Protein 8JSW (pdb70)

Radius of gyration: 20.51 Å; Cα contacts (8 Å, |Δi|>4): 556; chains: 1; bounding box: 38×46×57 Å

InterPro domains:
  IPR011701 Major facilitator superfamily [PF07690] (127-423)
  IPR020846 Major facilitator superfamily domain [PS50850] (22-475)
  IPR036259 MFS transporter superfamily [G3DSA:1.20.1250.20] (122-280)
  IPR036259 MFS transporter superfamily [G3DSA:1.20.1250.20] (287-482)
  IPR036259 MFS transporter superfamily [SSF103473] (17-477)
  IPR050930 Major Facilitator Superfamily Vesicular Transporter [PTHR23506] (11-479)

B-factor: mean 27.76, std 17.91, range [0.51, 107.07]

Foldseek 3Di:
DCVLLLVLLLLLLLLLLLVVQLVVPPCVVLVVVVVVLPVLVLCLQQLLLVLLLVCLQVLLQVCQFFNQLVLLLVLLVLLLVLLVLSLPPDDSVSSSVSSSSSSVSSSSSQLSSLQVLCVVPVDLLVSLLSVLSSVLSNLNNNQPNPVLSVVQCVPPHNSRSSVVSSVSSVVSSVSSCVPVVCDGTDHDDDDDCDPVNVVPDVLLVLLLVLLLLLLLLVLQCLVPPVVVCCVQVVDDDVLNVVLLVLLSVLLSVLSNVLSNVCVVVDLLVLSLVLLLQLLVLLLQCVVDRDSVSSNPSSSSSSNSSSSSCSSSSSLLQVVCVVPHDNRRSNSVSSNVSSNSSSSNCRHVVSVVVCVVPHNSVVSNVSSVVSNVSSCVSVVSGDPD

Nearest PDB structures (foldseek):
  8jsx-assembly1_A  TM=1.001E+00  e=3.722E-46  Homo sapiens
  8xob-assembly1_A  TM=9.953E-01  e=1.374E-45  Homo sapiens
  8xoa-assembly1_A  TM=9.969E-01  e=6.813E-45  Homo sapiens
  8jt9-assembly1_A  TM=9.871E-01  e=6.532E-45  Homo sapiens
  8wre-assembly1_A  TM=9.867E-01  e=9.686E-44  Homo sapiens

Organism: Homo sapiens (NCBI:txid9606)

GO terms:
  GO:0008021 synaptic vesicle (C, TAS)
  GO:0015872 dopamine transport (P, TAS)
  GO:0098700 neurotransmitter loading into synaptic vesicle (P, TAS)
  GO:0007268 chemical synaptic transmission (P, TAS)
  GO:0015311 monoamine:proton antiporter activity (F, IDA)
  GO:0051610 serotonin uptake (P, IDA)
  GO:0051615 histamine uptake (P, IDA)
  GO:0005886 plasma membrane (C, TAS)
  GO:0016020 membrane (C, TAS)
  GO:0008504 monoamine transmembrane transporter activity (F, TAS)
  GO:0015844 monoamine transport (P, TAS)
  GO:0070083 clathrin-sculpted monoamine transport vesicle membrane (C, TAS)
  GO:0006836 neurotransmitter transport (P, TAS)
  GO:0005515 protein binding (F, IPI)

Solvent-accessible surface area: 17154 Å² total; per-residue (Å²): 126,101,144,69,22,24,93,2,6,36,34,15,18,23,5,19,10,11,0,44,24,2,1,67,82,26,17,62,79,127,45,62,52,50,91,97,119,160,115,112,60,27,102,3,80,22,10,19,7,58,38,14,52,107,20,0,43,131,16,1,79,57,2,35,143,35,6,23,15,47,5,7,46,38,1,30,54,40,22,55,65,0,0,62,41,7,2,153,13,70,57,58,56,109,16,52,86,0,12,24,50,3,0,56,2,9,0,7,21,26,1,0,4,12,0,24,0,0,44,41,18,91,78,44,72,69,6,2,45,12,0,2,79,0,8,1,0,51,3,67,0,54,48,63,0,65,80,48,6,71,80,30,101,122,165,111,25,66,54,14,0,5,86,55,0,8,60,71,4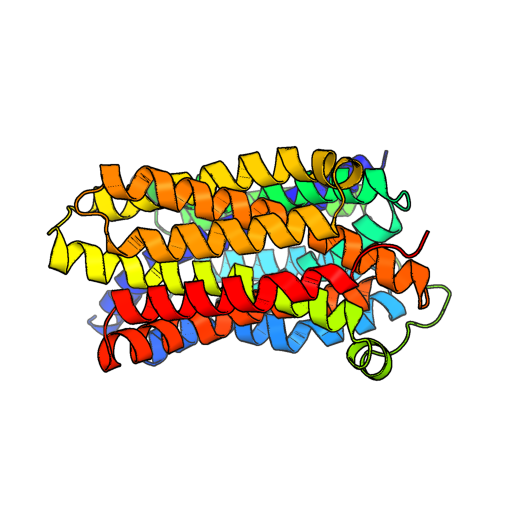,96,113,7,2,62,46,4,101,161,47,21,117,27,104,76,93,110,102,53,120,103,74,18,20,90,35,93,67,2,88,156,18,73,68,1,87,24,0,13,16,0,0,14,70,0,6,33,1,35,12,19,0,101,53,14,3,37,117,34,1,87,146,71,43,100,17,169,163,162,40,31,52,65,4,39,86,22,4,21,67,0,26,34,73,0,0,64,75,33,8,86,80,1,76,143,65,16,26,57,64,5,0,35,80,0,0,58,72,0,0,71,11,0,47,58,0,24,167,14,172,77,26,176,33,0,81,72,19,1,83,17,1,2,52,0,8,0,12,0,2,3,0,0,10,1,8,0,0,63,9,1,53,94,108,44,55,55,13,13,1,6,0,1,2,16,0,15,34,3,20,2,73,0,103,19,90,0,66,77,35,1,33,67,66,23,184,86,96,22,14,62,156,2,0,40,77,13,0,79,84,2,47,125,40,0,81,65,0,98,116,16,117,56,114,156

Structure (mmCIF, N/CA/C/O backbone):
data_8JSW
#
_entry.id   8JSW
#
_cell.length_a   1.00
_cell.length_b   1.00
_cell.length_c   1.00
_cell.angle_alpha   90.00
_cell.angle_beta   90.00
_cell.angle_gamma   90.00
#
_symmetry.space_group_name_H-M   'P 1'
#
loop_
_entity.id
_entity.type
_entity.pdbx_description
1 polymer 'Synaptic vesicular amine transporter'
2 non-polymer SEROTONIN
#
loop_
_atom_site.group_PDB
_atom_site.id
_atom_site.type_symbol
_atom_site.label_atom_id
_atom_site.label_alt_id
_atom_site.label_comp_id
_atom_site.label_asym_id
_atom_site.label_entity_id
_atom_site.label_seq_id
_atom_site.pdbx_PDB_ins_code
_atom_site.Cartn_x
_atom_site.Cartn_y
_atom_site.Cartn_z
_atom_site.occupancy
_atom_site.B_iso_or_equiv
_atom_site.auth_seq_id
_atom_site.auth_comp_id
_atom_site.auth_asym_id
_atom_site.auth_atom_id
_atom_site.pdbx_PDB_model_num
ATOM 1 N N . SER A 1 1 ? 121.978 148.343 148.657 1.00 40.52 18 SER A N 1
ATOM 2 C CA . SER A 1 1 ? 121.582 148.432 147.254 1.00 31.44 18 SER A CA 1
ATOM 3 C C . SER A 1 1 ? 122.851 148.562 146.415 1.00 37.26 18 SER A C 1
ATOM 4 O O . SER A 1 1 ? 123.208 149.635 145.927 1.00 29.38 18 SER A O 1
ATOM 7 N N . ARG A 1 2 ? 123.544 147.435 146.261 1.00 40.75 19 ARG A N 1
ATOM 8 C CA . ARG A 1 2 ? 124.754 147.349 145.457 1.00 28.48 19 ARG A CA 1
ATOM 9 C C . ARG A 1 2 ? 124.471 146.894 144.032 1.00 27.34 19 ARG A C 1
ATOM 10 O O . ARG A 1 2 ? 125.409 146.721 143.248 1.00 27.19 19 ARG A O 1
ATOM 18 N N . LYS A 1 3 ? 123.200 146.687 143.684 1.00 25.27 20 LYS A N 1
ATOM 19 C CA . LYS A 1 3 ? 122.841 146.359 142.311 1.00 20.05 20 LYS A CA 1
ATOM 20 C C . LYS A 1 3 ? 123.093 147.519 141.361 1.00 25.43 20 LYS A C 1
ATOM 21 O O . LYS A 1 3 ? 123.200 147.301 140.149 1.00 30.65 20 LYS A O 1
ATOM 27 N N . LEU A 1 4 ? 123.185 148.745 141.883 1.00 24.06 21 LEU A N 1
ATOM 28 C CA . LEU A 1 4 ? 123.483 149.894 141.035 1.00 26.45 21 LEU A CA 1
ATOM 29 C C . LEU A 1 4 ? 124.883 149.795 140.441 1.00 24.34 21 LEU A C 1
ATOM 30 O O . LEU A 1 4 ? 125.097 150.167 139.284 1.00 22.16 21 LEU A O 1
ATOM 35 N N . ILE A 1 5 ? 125.847 149.292 141.214 1.00 21.68 22 ILE A N 1
ATOM 36 C CA . ILE A 1 5 ? 127.197 149.099 140.691 1.00 23.95 22 ILE A CA 1
ATOM 37 C C . ILE A 1 5 ? 127.204 148.034 139.600 1.00 26.32 22 ILE A C 1
ATOM 38 O O . ILE A 1 5 ? 127.896 148.169 138.579 1.00 29.42 22 ILE A O 1
ATOM 43 N N . LEU A 1 6 ? 126.442 146.956 139.799 1.00 19.58 23 LEU A N 1
ATOM 44 C CA . LEU A 1 6 ? 126.318 145.927 138.772 1.00 18.80 23 LEU A CA 1
ATOM 45 C C . LEU A 1 6 ? 125.721 146.513 137.499 1.00 18.93 23 LEU A C 1
ATOM 46 O O . LEU A 1 6 ? 126.194 146.238 136.391 1.00 20.15 23 LEU A O 1
ATOM 51 N N . PHE A 1 7 ? 124.684 147.340 137.646 1.00 15.31 24 PHE A N 1
ATOM 52 C CA . PHE A 1 7 ? 124.081 147.992 136.488 1.00 18.24 24 PHE A CA 1
ATOM 53 C C . PHE A 1 7 ? 125.075 148.916 135.795 1.00 24.06 24 PHE A C 1
ATOM 54 O O . PHE A 1 7 ? 125.108 148.989 134.562 1.00 20.57 24 PHE A O 1
ATOM 62 N N . ILE A 1 8 ? 125.891 149.629 136.572 1.00 22.93 25 ILE A N 1
ATOM 63 C CA . ILE A 1 8 ? 126.870 150.548 135.994 1.00 23.20 25 ILE A CA 1
ATOM 64 C C . ILE A 1 8 ? 127.894 149.787 135.162 1.00 21.76 25 ILE A C 1
ATOM 65 O O . ILE A 1 8 ? 128.206 150.173 134.029 1.00 20.58 25 ILE A O 1
ATOM 70 N N . VAL A 1 9 ? 128.441 148.698 135.711 1.00 21.54 26 VAL A N 1
ATOM 71 C CA . VAL A 1 9 ? 129.446 147.951 134.953 1.00 19.55 26 VAL A CA 1
ATOM 72 C C . VAL A 1 9 ? 128.814 147.265 133.744 1.00 20.41 26 VAL A C 1
ATOM 73 O O . VAL A 1 9 ? 129.431 147.190 132.670 1.00 26.87 26 VAL A O 1
ATOM 77 N N . PHE A 1 10 ? 127.573 146.787 133.880 1.00 21.56 27 PHE A N 1
ATOM 78 C CA . PHE A 1 10 ? 126.864 146.197 132.751 1.00 13.40 27 PHE A CA 1
ATOM 79 C C . PHE A 1 10 ? 126.691 147.211 131.626 1.00 18.75 27 PHE A C 1
ATOM 80 O O . PHE A 1 10 ? 126.975 146.918 130.459 1.00 22.11 27 PHE A O 1
ATOM 88 N N . LEU A 1 11 ? 126.250 148.425 131.969 1.00 18.60 28 LEU A N 1
ATOM 89 C CA . LEU A 1 11 ? 126.052 149.465 130.964 1.00 20.46 28 LEU A CA 1
ATOM 90 C C . LEU A 1 11 ? 127.372 149.897 130.341 1.00 24.18 28 LEU A C 1
ATOM 91 O O . LEU A 1 11 ? 127.435 150.160 129.136 1.00 29.60 28 LEU A O 1
ATOM 96 N N . ALA A 1 12 ? 128.432 149.996 131.146 1.00 19.04 29 ALA A N 1
ATOM 97 C CA . ALA A 1 12 ? 129.731 150.388 130.611 1.00 9.71 29 ALA A CA 1
ATOM 98 C C . ALA A 1 12 ? 130.228 149.377 129.587 1.00 17.64 29 ALA A C 1
ATOM 99 O O . ALA A 1 12 ? 130.655 149.748 128.487 1.00 24.65 29 ALA A O 1
ATOM 101 N N . LEU A 1 13 ? 130.162 148.085 129.928 1.00 16.65 30 LEU A N 1
ATOM 102 C CA . LEU A 1 13 ? 130.584 147.053 128.985 1.00 14.37 30 LEU A CA 1
ATOM 103 C C . LEU A 1 13 ? 129.710 147.058 127.737 1.00 16.77 30 LEU A C 1
ATOM 104 O O . LEU A 1 13 ? 130.216 146.951 126.609 1.00 24.51 30 LEU A O 1
ATOM 109 N N . LEU A 1 14 ? 128.394 147.199 127.920 1.00 11.14 31 LEU A N 1
ATOM 110 C CA . LEU A 1 14 ? 127.473 147.203 126.790 1.00 14.44 31 LEU A CA 1
ATOM 111 C C . LEU A 1 14 ? 127.775 148.350 125.835 1.00 20.54 31 LEU A C 1
ATOM 112 O O . LEU A 1 14 ? 127.848 148.151 124.620 1.00 24.40 31 LEU A O 1
ATOM 117 N N . LEU A 1 15 ? 127.969 149.558 126.368 1.00 20.40 32 LEU A N 1
ATOM 118 C CA . LEU A 1 15 ? 128.219 150.713 125.511 1.00 22.33 32 LEU A CA 1
ATOM 119 C C . LEU A 1 15 ? 129.589 150.634 124.848 1.00 22.42 32 LEU A C 1
ATOM 120 O O . LEU A 1 15 ? 129.740 151.016 123.680 1.00 27.16 32 LEU A O 1
ATOM 125 N N . ASP A 1 16 ? 130.599 150.145 125.573 1.00 22.50 33 ASP A N 1
ATOM 126 C CA . ASP A 1 16 ? 131.921 149.991 124.979 1.00 22.55 33 ASP A CA 1
ATOM 127 C C . ASP A 1 16 ? 131.859 149.047 123.783 1.00 29.93 33 ASP A C 1
ATOM 128 O O . ASP A 1 16 ? 132.360 149.366 122.696 1.00 24.06 33 ASP A O 1
ATOM 133 N N . ASN A 1 17 ? 131.215 147.888 123.952 1.00 27.68 34 ASN A N 1
ATOM 134 C CA . ASN A 1 17 ? 131.128 146.949 122.838 1.00 23.52 34 ASN A CA 1
ATOM 135 C C . ASN A 1 17 ? 130.209 147.454 121.733 1.00 21.19 34 ASN A C 1
ATOM 136 O O . ASN A 1 17 ? 130.447 147.161 120.556 1.00 26.11 34 ASN A O 1
ATOM 141 N N . MET A 1 18 ? 129.169 148.217 122.079 1.00 19.65 35 MET A N 1
ATOM 142 C CA . MET A 1 18 ? 128.316 148.810 121.055 1.00 23.11 35 MET A CA 1
ATOM 143 C C . MET A 1 18 ? 129.113 149.749 120.161 1.00 27.26 35 MET A C 1
ATOM 144 O O . MET A 1 18 ? 129.011 149.684 118.933 1.00 28.61 35 MET A O 1
ATOM 149 N N . LEU A 1 19 ? 129.924 150.622 120.764 1.00 29.26 36 LEU A N 1
ATOM 150 C CA . LEU A 1 19 ? 130.768 151.509 119.968 1.00 26.89 36 LEU A CA 1
ATOM 151 C C . LEU A 1 19 ? 131.786 150.716 119.158 1.00 24.82 36 LEU A C 1
ATOM 152 O O . LEU A 1 19 ? 132.038 151.028 117.985 1.00 27.95 36 LEU A O 1
ATOM 157 N N . LEU A 1 20 ? 132.369 149.679 119.766 1.00 28.92 37 LEU A N 1
ATOM 158 C CA . LEU A 1 20 ? 133.371 148.869 119.080 1.00 30.68 37 LEU A CA 1
ATOM 159 C C . LEU A 1 20 ? 132.805 148.235 117.814 1.00 33.08 37 LEU A C 1
ATOM 160 O O . LEU A 1 20 ? 133.433 148.281 116.751 1.00 31.94 37 LEU A O 1
ATOM 165 N N . THR A 1 21 ? 131.615 147.637 117.906 1.00 38.14 38 THR A N 1
ATOM 166 C CA . THR A 1 21 ? 131.026 146.993 116.737 1.00 32.24 38 THR A CA 1
ATOM 167 C C . THR A 1 21 ? 130.319 147.967 115.802 1.00 32.66 38 THR A C 1
ATOM 168 O O . THR A 1 21 ? 130.074 147.617 114.644 1.00 34.93 38 THR A O 1
ATOM 172 N N . VAL A 1 22 ? 129.978 149.170 116.266 1.00 31.62 39 VAL A N 1
ATOM 173 C CA . VAL A 1 22 ? 129.395 150.159 115.365 1.00 35.94 39 VAL A CA 1
ATOM 174 C C . VAL A 1 22 ? 130.469 150.768 114.474 1.00 40.59 39 VAL A C 1
ATOM 175 O O . VAL A 1 22 ? 130.258 150.964 113.271 1.00 41.09 39 VAL A O 1
ATOM 179 N N . VAL A 1 23 ? 131.641 151.068 115.041 1.00 49.25 40 VAL A N 1
ATOM 180 C CA . VAL A 1 23 ? 132.682 151.728 114.260 1.00 45.08 40 VAL A CA 1
ATOM 181 C C . VAL A 1 23 ? 133.301 150.799 113.220 1.00 42.25 40 VAL A C 1
ATOM 182 O O . VAL A 1 23 ? 133.892 151.279 112.247 1.00 46.30 40 VAL A O 1
ATOM 186 N N . VAL A 1 24 ? 133.168 149.481 113.389 1.00 50.26 41 VAL A N 1
ATOM 187 C CA . VAL A 1 24 ? 133.899 148.543 112.532 1.00 53.77 41 VAL A CA 1
ATOM 188 C C . VAL A 1 24 ? 133.504 148.647 111.061 1.00 54.04 41 VAL A C 1
ATOM 189 O O . VAL A 1 24 ? 134.402 148.770 110.213 1.00 54.01 41 VAL A O 1
ATOM 193 N N . PRO A 1 25 ? 132.214 148.613 110.627 1.00 57.92 42 PRO A N 1
ATOM 194 C CA . PRO A 1 25 ? 131.911 148.715 109.193 1.00 58.23 42 PRO A CA 1
ATOM 195 C C . PRO A 1 25 ? 132.079 150.099 108.546 1.00 58.59 42 PRO A C 1
ATOM 196 O O . PRO A 1 25 ? 132.371 150.139 107.367 1.00 57.54 42 PRO A O 1
ATOM 200 N N . ILE A 1 26 ? 131.831 151.182 109.288 1.00 63.28 43 ILE A N 1
ATOM 201 C CA . ILE A 1 26 ? 131.903 152.569 108.728 1.00 65.12 43 ILE A CA 1
ATOM 202 C C . ILE A 1 26 ? 133.337 152.957 108.347 1.00 66.52 43 ILE A C 1
ATOM 203 O O . ILE A 1 26 ? 133.502 153.603 107.292 1.00 66.37 43 ILE A O 1
ATOM 208 N N . ILE A 1 27 ? 134.339 152.589 109.155 1.00 72.15 44 ILE A N 1
ATOM 209 C CA . ILE A 1 27 ? 135.730 153.080 108.889 1.00 72.74 44 ILE A CA 1
ATOM 210 C C . ILE A 1 27 ? 136.324 152.630 107.544 1.00 73.58 44 ILE A C 1
ATOM 211 O O . ILE A 1 27 ? 136.847 153.512 106.855 1.00 75.00 44 ILE A O 1
ATOM 216 N N . PRO A 1 28 ? 136.251 151.361 107.080 1.00 82.00 45 PRO A N 1
ATOM 217 C CA . PRO A 1 28 ? 136.914 150.972 105.832 1.00 81.22 45 PRO A CA 1
ATOM 218 C C . PRO A 1 28 ? 136.352 151.704 104.608 1.00 82.28 45 PRO A C 1
ATOM 219 O O . PRO A 1 28 ? 137.130 152.066 103.747 1.00 82.86 45 PRO A O 1
ATOM 223 N N . SER A 1 29 ? 135.034 151.902 104.557 1.00 89.20 46 SER A N 1
ATOM 224 C CA . SER A 1 29 ? 134.396 152.502 103.355 1.00 90.39 46 SER A CA 1
ATOM 225 C C . SER A 1 29 ? 134.812 153.958 103.135 1.00 92.22 46 SER A C 1
ATOM 226 O O . SER A 1 29 ? 135.439 154.230 102.095 1.00 92.39 46 SER A O 1
ATOM 229 N N . TYR A 1 30 ? 134.482 154.856 104.064 1.00 98.16 47 TYR A N 1
ATOM 230 C CA . TYR A 1 30 ? 134.724 156.283 103.889 1.00 97.76 47 TYR A CA 1
ATOM 231 C C . TYR A 1 30 ? 136.210 156.610 103.945 1.00 95.80 47 TYR A C 1
ATOM 232 O O . TYR A 1 30 ? 136.650 157.572 103.310 1.00 97.24 47 TYR A O 1
ATOM 241 N N . LEU A 1 31 ? 137.001 155.828 104.681 1.00 89.19 48 LEU A N 1
ATOM 242 C CA . LEU A 1 31 ? 138.446 156.025 104.665 1.00 90.07 48 LEU A CA 1
ATOM 243 C C . LEU A 1 31 ? 139.011 155.770 103.273 1.00 90.97 48 LEU A C 1
ATOM 244 O O . LEU A 1 31 ? 139.828 156.548 102.767 1.00 92.49 48 LEU A O 1
ATOM 249 N N . TYR A 1 32 ? 138.570 154.685 102.631 1.00 95.12 49 TYR A N 1
ATOM 250 C CA . TYR A 1 32 ? 138.999 154.410 101.264 1.00 96.66 49 TYR A CA 1
ATOM 251 C C . TYR A 1 32 ? 138.505 155.487 100.306 1.00 96.87 49 TYR A C 1
ATOM 252 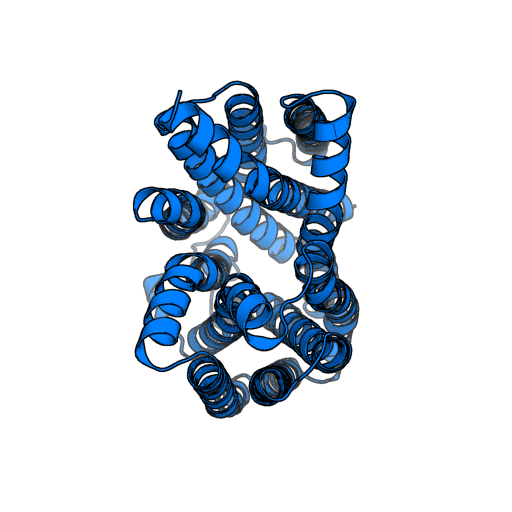O O . TYR A 1 32 ? 139.227 155.889 99.386 1.00 96.07 49 TYR A O 1
ATOM 254 N N . SER A 1 33 ? 137.274 155.963 100.505 1.00 100.64 50 SER A N 1
ATOM 255 C CA . SER A 1 33 ? 136.738 157.018 99.650 1.00 101.70 50 SER A CA 1
ATOM 256 C C . SER A 1 33 ? 137.558 158.298 99.772 1.00 101.76 50 SER A C 1
ATOM 257 O O . SER A 1 33 ? 137.876 158.942 98.765 1.00 101.22 50 SER A O 1
ATOM 259 N N . ILE A 1 34 ? 137.911 158.681 101.002 1.00 101.17 51 ILE A N 1
ATOM 260 C CA . ILE A 1 34 ? 138.721 159.872 101.223 1.00 100.06 51 ILE A CA 1
ATOM 261 C C . ILE A 1 34 ? 140.130 159.700 100.677 1.00 100.43 51 ILE A C 1
ATOM 262 O O . ILE A 1 34 ? 140.715 160.664 100.170 1.00 100.35 51 ILE A O 1
ATOM 264 N N . LYS A 1 35 ? 140.698 158.496 100.776 1.00 101.27 52 LYS A N 1
ATOM 265 C CA . LYS A 1 35 ? 141.993 158.243 100.152 1.00 101.35 52 LYS A CA 1
ATOM 266 C C . LYS A 1 35 ? 141.907 158.398 98.639 1.00 102.04 52 LYS A C 1
ATOM 267 O O . LYS A 1 35 ? 142.814 158.957 98.011 1.00 101.92 52 LYS A O 1
ATOM 269 N N . HIS A 1 36 ? 140.824 157.905 98.036 1.00 104.79 53 HIS A N 1
ATOM 270 C CA . HIS A 1 36 ? 140.619 158.077 96.602 1.00 105.24 53 HIS A CA 1
ATOM 271 C C . HIS A 1 36 ? 140.293 159.526 96.258 1.00 106.18 53 HIS A C 1
ATOM 272 O O . HIS A 1 36 ? 140.803 160.067 95.271 1.00 107.07 53 HIS A O 1
ATOM 274 N N . GLU A 1 37 ? 139.446 160.167 97.058 1.00 105.45 54 GLU A N 1
ATOM 275 C CA . GLU A 1 37 ? 139.051 161.549 96.807 1.00 105.33 54 GLU A CA 1
ATOM 276 C C . GLU A 1 37 ? 139.983 162.527 97.514 1.00 104.73 54 GLU A C 1
ATOM 277 O O . GLU A 1 37 ? 139.671 163.710 97.648 1.00 105.57 54 GLU A O 1
ATOM 279 N N . ASN A 1 111 ? 146.096 147.756 104.232 1.00 75.45 128 ASN A N 1
ATOM 280 C CA . ASN A 1 111 ? 146.647 146.466 104.627 1.00 76.50 128 ASN A CA 1
ATOM 281 C C . ASN A 1 111 ? 147.465 146.592 105.907 1.00 75.16 128 ASN A C 1
ATOM 282 O O . ASN A 1 111 ? 147.157 145.957 106.915 1.00 75.94 128 ASN A O 1
ATOM 287 N N . VAL A 1 112 ? 148.510 147.415 105.859 1.00 70.66 129 VAL A N 1
ATOM 288 C CA . VAL A 1 112 ? 149.344 147.638 107.036 1.00 72.85 129 VAL A CA 1
ATOM 289 C C . VAL A 1 112 ? 148.694 148.651 107.969 1.00 72.57 129 VAL A C 1
ATOM 290 O O . VAL A 1 112 ? 148.530 148.405 109.170 1.00 70.24 129 VAL A O 1
ATOM 294 N N . GLN A 1 113 ? 148.309 149.808 107.424 1.00 61.45 130 GLN A N 1
ATOM 295 C CA . GLN A 1 113 ? 147.708 150.854 108.242 1.00 59.84 130 GLN A CA 1
ATOM 296 C C . GLN A 1 113 ? 146.338 150.456 108.774 1.00 59.51 130 GLN A C 1
ATOM 297 O O . GLN A 1 113 ? 145.997 150.810 109.906 1.00 60.38 130 GLN A O 1
ATOM 303 N N . VAL A 1 114 ? 145.543 149.728 107.987 1.00 56.44 131 VAL A N 1
ATOM 304 C CA . VAL A 1 114 ? 144.241 149.279 108.473 1.00 59.13 131 VAL A CA 1
ATOM 305 C C . VAL A 1 114 ? 144.410 148.280 109.612 1.00 58.18 131 VAL A C 1
ATOM 306 O O . VAL A 1 114 ? 143.680 148.325 110.610 1.00 56.40 131 VAL A O 1
ATOM 310 N N . GLY A 1 115 ? 145.368 147.361 109.481 1.00 52.71 132 GLY A N 1
ATOM 311 C CA . GLY A 1 115 ? 145.647 146.442 110.572 1.00 52.59 132 GLY A CA 1
ATOM 312 C C . GLY A 1 115 ? 146.141 147.153 111.816 1.00 55.14 132 GLY A C 1
ATOM 313 O O . GLY A 1 115 ? 145.770 146.795 112.938 1.00 57.11 132 GLY A O 1
ATOM 314 N N . LEU A 1 116 ? 146.983 148.174 111.636 1.00 51.69 133 LEU A N 1
ATOM 315 C CA . LEU A 1 116 ? 147.432 148.971 112.773 1.00 50.40 133 LEU A CA 1
ATOM 316 C C . LEU A 1 116 ? 146.262 149.676 113.448 1.00 49.05 133 LEU A C 1
ATOM 317 O O . LEU A 1 116 ? 146.176 149.710 114.681 1.00 47.58 133 LEU A O 1
ATOM 322 N N . LEU A 1 117 ? 145.350 150.243 112.654 1.00 41.74 134 LEU A N 1
ATOM 323 C CA . LEU A 1 117 ? 144.172 150.897 113.215 1.00 40.80 134 LEU A CA 1
ATOM 324 C C . LEU A 1 117 ? 143.315 149.909 113.994 1.00 39.73 134 LEU A C 1
ATOM 325 O O . LEU A 1 117 ? 142.799 150.235 115.069 1.00 39.06 134 LEU A O 1
ATOM 330 N N . PHE A 1 118 ? 143.146 148.698 113.463 1.00 42.10 135 PHE A N 1
ATOM 331 C CA . PHE A 1 118 ? 142.338 147.699 114.153 1.00 45.85 135 PHE A CA 1
ATOM 332 C C . PHE A 1 118 ? 142.992 147.244 115.453 1.00 49.03 135 PHE A C 1
ATOM 333 O O . PHE A 1 118 ? 142.302 147.029 116.456 1.00 50.29 135 PHE A O 1
ATOM 341 N N . ALA A 1 119 ? 144.319 147.090 115.460 1.00 38.09 136 ALA A N 1
ATOM 342 C CA . ALA A 1 119 ? 145.000 146.553 116.633 1.00 32.04 136 ALA A CA 1
ATOM 343 C C . ALA A 1 119 ? 145.391 147.616 117.654 1.00 36.85 136 ALA A C 1
ATOM 344 O O . ALA A 1 119 ? 145.827 147.256 118.755 1.00 33.09 136 ALA A O 1
ATOM 346 N N . SER A 1 120 ? 145.257 148.903 117.315 1.00 33.71 137 SER A N 1
ATOM 347 C CA . SER A 1 120 ? 145.710 149.959 118.216 1.00 26.32 137 SER A CA 1
ATOM 348 C C . SER A 1 120 ? 144.939 149.958 119.530 1.00 23.78 137 SER A C 1
ATOM 349 O O . SER A 1 120 ? 145.526 150.160 120.598 1.00 22.73 137 SER A O 1
ATOM 352 N N . LYS A 1 121 ? 143.623 149.748 119.474 1.00 19.59 138 LYS A N 1
ATOM 353 C CA . LYS A 1 121 ? 142.820 149.770 120.693 1.00 14.69 138 LYS A CA 1
ATOM 354 C C . LYS A 1 121 ? 143.285 148.702 121.673 1.00 24.95 138 LYS A C 1
ATOM 355 O O . LYS A 1 121 ? 143.566 148.993 122.844 1.00 30.74 138 LYS A O 1
ATOM 361 N N . ALA A 1 122 ? 143.398 147.459 121.202 1.00 27.30 139 ALA A N 1
ATOM 362 C CA . ALA A 1 122 ? 143.822 146.368 122.070 1.00 15.85 139 ALA A CA 1
ATOM 363 C C . ALA A 1 122 ? 145.263 146.535 122.529 1.00 22.07 139 ALA A C 1
ATOM 364 O O . ALA A 1 122 ? 145.579 146.209 123.676 1.00 28.05 139 ALA A O 1
ATOM 366 N N . THR A 1 123 ? 146.146 147.049 121.668 1.00 21.82 140 THR A N 1
ATOM 367 C CA . THR A 1 123 ? 147.535 147.247 122.074 1.00 15.68 140 THR A CA 1
ATOM 368 C C . THR A 1 123 ? 147.648 148.291 123.179 1.00 18.79 140 THR A C 1
ATOM 369 O O . THR A 1 123 ? 148.346 148.080 124.179 1.00 24.99 140 THR A O 1
ATOM 373 N N . VAL A 1 124 ? 146.962 149.426 123.020 1.00 20.98 141 VAL A N 1
ATOM 374 C CA . VAL A 1 124 ? 147.014 150.476 124.033 1.00 20.81 141 VAL A CA 1
ATOM 375 C C . VAL A 1 124 ? 146.385 149.995 125.334 1.00 23.47 141 VAL A C 1
ATOM 376 O O . VAL A 1 124 ? 146.899 150.270 126.427 1.00 18.11 141 VAL A O 1
ATOM 380 N N . GLN A 1 125 ? 145.270 149.272 125.237 1.00 20.12 142 GLN A N 1
ATOM 381 C CA . GLN A 1 125 ? 144.603 148.708 126.437 1.00 13.53 142 GLN A CA 1
ATOM 382 C C . GLN A 1 125 ? 145.580 147.773 127.139 1.00 17.01 142 GLN A C 1
ATOM 383 O O . GLN A 1 125 ? 145.725 147.906 128.351 1.00 29.35 142 GLN A O 1
ATOM 389 N N . LEU A 1 126 ? 146.237 146.880 126.401 1.00 13.00 143 LEU A N 1
ATOM 390 C CA . LEU A 1 126 ? 147.187 145.941 126.985 1.00 17.08 143 LEU A CA 1
ATOM 391 C C . LEU A 1 126 ? 148.327 146.673 127.676 1.00 19.92 143 LEU A C 1
ATOM 392 O O . LEU A 1 126 ? 148.767 146.274 128.760 1.00 20.35 143 LEU A O 1
ATOM 397 N N . ILE A 1 127 ? 148.822 147.748 127.059 1.00 18.31 144 ILE A N 1
ATOM 398 C CA . ILE A 1 127 ? 149.919 148.502 127.655 1.00 14.40 144 ILE A CA 1
ATOM 399 C C . ILE A 1 127 ? 149.477 149.203 128.936 1.00 19.14 144 ILE A C 1
ATOM 400 O O . ILE A 1 127 ? 150.238 149.264 129.909 1.00 24.58 144 ILE A O 1
ATOM 405 N N . THR A 1 128 ? 148.252 149.729 128.975 1.00 20.99 145 THR A N 1
ATOM 406 C CA . THR A 1 128 ? 147.830 150.537 130.115 1.00 18.17 145 THR A CA 1
ATOM 407 C C . THR A 1 128 ? 147.106 149.754 131.207 1.00 12.93 145 THR A C 1
ATOM 408 O O . THR A 1 128 ? 146.747 150.352 132.225 1.00 13.33 145 THR A O 1
ATOM 412 N N . ASN A 1 129 ? 146.866 148.452 131.030 1.00 11.95 146 ASN A N 1
ATOM 413 C CA . ASN A 1 129 ? 146.228 147.682 132.101 1.00 9.47 146 ASN A CA 1
ATOM 414 C C . ASN A 1 129 ? 147.001 147.707 133.421 1.00 21.88 146 ASN A C 1
ATOM 415 O O . ASN A 1 129 ? 146.382 147.992 134.465 1.00 25.55 146 ASN A O 1
ATOM 420 N N . PRO A 1 130 ? 148.309 147.407 133.469 1.00 21.06 147 PRO A N 1
ATOM 421 C CA . PRO A 1 130 ? 148.992 147.366 134.775 1.00 15.58 147 PRO A CA 1
ATOM 422 C C . PRO A 1 130 ? 149.007 148.697 135.506 1.00 21.27 147 PRO A C 1
ATOM 423 O O . PRO A 1 130 ? 148.958 148.712 136.743 1.00 22.29 147 PRO A O 1
ATOM 427 N N . PHE A 1 131 ? 149.083 149.816 134.784 1.00 13.84 148 PHE A N 1
ATOM 428 C CA . PHE A 1 131 ? 149.078 151.118 135.439 1.00 7.74 148 PHE A CA 1
ATOM 429 C C . PHE A 1 131 ? 147.752 151.387 136.138 1.00 13.61 148 PHE A C 1
ATOM 430 O O . PHE A 1 131 ? 147.736 151.912 137.255 1.00 15.32 148 PHE A O 1
ATOM 438 N N . ILE A 1 132 ? 146.634 151.032 135.503 1.00 17.47 149 ILE A N 1
ATOM 439 C CA . ILE A 1 132 ? 145.336 151.164 136.160 1.00 18.44 149 ILE A CA 1
ATOM 440 C C . ILE A 1 132 ? 145.250 150.223 137.354 1.00 14.98 149 ILE A C 1
ATOM 441 O O . ILE A 1 132 ? 144.708 150.579 138.410 1.00 16.86 149 ILE A O 1
ATOM 446 N N . GLY A 1 133 ? 145.780 149.006 137.205 1.00 7.31 150 GLY A N 1
ATOM 447 C CA . GLY A 1 133 ? 145.786 148.076 138.323 1.00 9.33 150 GLY A CA 1
ATOM 448 C C . GLY A 1 133 ? 146.532 148.614 139.529 1.00 13.91 150 GLY A C 1
ATOM 449 O O . GLY A 1 133 ? 146.112 148.415 140.671 1.00 17.61 150 GLY A O 1
ATOM 450 N N . LEU A 1 134 ? 147.651 149.296 139.293 1.00 17.65 151 LEU A N 1
ATOM 451 C CA . LEU A 1 134 ? 148.407 149.925 140.371 1.00 23.55 151 LEU A CA 1
ATOM 452 C C . LEU A 1 134 ? 147.751 151.190 140.911 1.00 20.08 151 LEU A C 1
ATOM 453 O O . LEU A 1 134 ? 147.878 151.473 142.106 1.00 17.72 151 LEU A O 1
ATOM 458 N N . LEU A 1 135 ? 147.064 151.957 140.061 1.00 16.60 152 LEU A N 1
ATOM 459 C CA . LEU A 1 135 ? 146.473 153.224 140.481 1.00 13.99 152 LEU A CA 1
ATOM 460 C C . LEU A 1 135 ? 145.212 153.022 141.314 1.00 20.44 152 LEU A C 1
ATOM 461 O O . LEU A 1 135 ? 144.933 153.817 142.223 1.00 18.12 152 LEU A O 1
ATOM 466 N N . THR A 1 136 ? 144.428 151.982 141.011 1.00 19.23 153 THR A N 1
ATOM 467 C CA . THR A 1 136 ? 143.229 151.724 141.804 1.00 7.85 153 THR A CA 1
ATOM 468 C C . THR A 1 136 ? 143.573 151.393 143.249 1.00 15.27 153 THR A C 1
ATOM 469 O O . THR A 1 136 ? 142.741 151.582 144.142 1.00 26.98 153 THR A O 1
ATOM 473 N N . ASN A 1 137 ? 144.781 150.890 143.500 1.00 15.32 154 ASN A N 1
ATOM 474 C CA . ASN A 1 137 ? 145.209 150.648 144.871 1.00 21.87 154 ASN A CA 1
ATOM 475 C C . ASN A 1 137 ? 145.569 151.942 145.587 1.00 19.93 154 ASN A C 1
ATOM 476 O O . ASN A 1 137 ? 145.379 152.048 146.803 1.00 18.80 154 ASN A O 1
ATOM 481 N N . ARG A 1 138 ? 146.082 152.930 144.854 1.00 26.34 155 ARG A N 1
ATOM 482 C CA . ARG A 1 138 ? 146.500 154.180 145.473 1.00 17.43 155 ARG A CA 1
ATOM 483 C C . ARG A 1 138 ? 145.325 155.119 145.719 1.00 24.04 155 ARG A C 1
ATOM 484 O O . ARG A 1 138 ? 145.282 155.796 146.750 1.00 26.84 155 ARG A O 1
ATOM 492 N N . ILE A 1 139 ? 144.367 155.185 144.795 1.00 26.18 156 ILE A N 1
ATOM 493 C CA . ILE A 1 139 ? 143.311 156.191 144.871 1.00 18.69 156 ILE A CA 1
ATOM 494 C C . ILE A 1 139 ? 141.909 155.606 144.970 1.00 21.03 156 ILE A C 1
ATOM 495 O O . ILE A 1 139 ? 140.982 156.336 145.353 1.00 23.82 156 ILE A O 1
ATOM 500 N N . GLY A 1 140 ? 141.703 154.337 144.641 1.00 17.01 157 GLY A N 1
ATOM 501 C CA . GLY A 1 140 ? 140.374 153.756 144.663 1.00 13.39 157 GLY A CA 1
ATOM 502 C C . GLY A 1 140 ? 139.787 153.609 143.272 1.00 14.24 157 GLY A C 1
ATOM 503 O O . GLY A 1 140 ? 140.378 153.992 142.260 1.00 21.34 157 GLY A O 1
ATOM 504 N N . TYR A 1 141 ? 138.599 153.008 143.236 1.00 7.48 158 TYR A N 1
ATOM 505 C CA . TYR A 1 141 ? 137.877 152.678 142.008 1.00 12.20 158 TYR A CA 1
ATOM 506 C C . TYR A 1 141 ? 137.045 153.811 141.397 1.00 19.07 158 TYR A C 1
ATOM 507 O O . TYR A 1 141 ? 137.072 153.985 140.168 1.00 28.29 158 TYR A O 1
ATOM 516 N N . PRO A 1 142 ? 136.264 154.572 142.185 1.00 16.37 159 PRO A N 1
ATOM 517 C CA . PRO A 1 142 ? 135.322 155.522 141.562 1.00 10.46 159 PRO A CA 1
ATOM 518 C C . PRO A 1 142 ? 135.957 156.559 140.649 1.00 12.38 159 PRO A C 1
ATOM 519 O O . PRO A 1 142 ? 135.377 156.876 139.603 1.00 22.40 159 PRO A O 1
ATOM 523 N N . ILE A 1 143 ? 137.108 157.116 141.013 1.00 10.57 160 ILE A N 1
ATOM 524 C CA . ILE A 1 143 ? 137.745 158.141 140.185 1.00 14.58 160 ILE A CA 1
ATOM 525 C C . ILE A 1 143 ? 138.200 157.539 138.855 1.00 13.88 160 ILE A C 1
ATOM 526 O O . ILE A 1 143 ? 137.961 158.153 137.806 1.00 10.61 160 ILE A O 1
ATOM 531 N N . PRO A 1 144 ? 138.869 156.375 138.830 1.00 19.05 161 PRO A N 1
ATOM 532 C CA . PRO A 1 144 ? 139.134 155.737 137.530 1.00 16.55 161 PRO A CA 1
ATOM 533 C C . PRO A 1 144 ? 137.884 155.410 136.731 1.00 14.38 161 PRO A C 1
ATOM 534 O O . PRO A 1 144 ? 137.909 155.532 135.502 1.00 24.55 161 PRO A O 1
ATOM 538 N N . ILE A 1 145 ? 136.787 154.961 137.346 1.00 8.38 162 ILE A N 1
ATOM 539 C CA . ILE A 1 145 ? 135.531 154.688 136.573 1.00 11.00 162 ILE A CA 1
ATOM 540 C C . ILE A 1 145 ? 134.966 155.957 135.902 1.00 17.64 162 ILE A C 1
ATOM 541 O O . ILE A 1 145 ? 134.615 155.896 134.685 1.00 21.30 162 ILE A O 1
ATOM 546 N N . PHE A 1 146 ? 134.865 157.069 136.630 1.00 15.69 163 PHE A N 1
ATOM 547 C CA . PHE A 1 146 ? 134.348 158.340 136.060 1.00 12.69 163 PHE A CA 1
ATOM 548 C C . PHE A 1 146 ? 135.277 158.828 134.942 1.00 17.23 163 PHE A C 1
ATOM 549 O O . PHE A 1 146 ? 134.792 159.379 133.932 1.00 22.00 163 PHE A O 1
ATOM 557 N N . ALA A 1 147 ? 136.583 158.605 135.063 1.00 16.80 164 ALA A N 1
ATOM 558 C CA . ALA A 1 147 ? 137.508 158.972 133.965 1.00 13.11 164 ALA A CA 1
ATOM 559 C C . ALA A 1 147 ? 137.232 158.089 132.748 1.00 15.55 164 ALA A C 1
ATOM 560 O O . ALA A 1 147 ? 137.399 158.577 131.636 1.00 17.76 164 ALA A O 1
ATOM 562 N N . GLY A 1 148 ? 136.806 156.844 132.951 1.00 16.69 165 GLY A N 1
ATOM 563 C CA . GLY A 1 148 ? 136.425 155.976 131.825 1.00 12.36 165 GLY A CA 1
ATOM 564 C C . GLY A 1 148 ? 135.241 156.564 131.092 1.00 18.44 165 GLY A C 1
ATOM 565 O O . GLY A 1 148 ? 135.221 156.462 129.859 1.00 25.20 165 GLY A O 1
ATOM 566 N N . PHE A 1 149 ? 134.273 157.129 131.819 1.00 21.55 166 PHE A N 1
ATOM 567 C CA . PHE A 1 149 ? 133.117 157.819 131.186 1.00 22.71 166 PHE A CA 1
ATOM 568 C C . PHE A 1 149 ? 133.594 159.053 130.412 1.00 20.35 166 PHE A C 1
ATOM 569 O O . PHE A 1 149 ? 133.092 159.272 129.307 1.00 24.57 166 PHE A O 1
ATOM 577 N N . CYS A 1 150 ? 134.542 159.817 130.960 1.00 11.51 167 CYS A N 1
ATOM 578 C CA . CYS A 1 150 ? 134.985 161.087 130.328 1.00 7.66 167 CYS A CA 1
ATOM 579 C C . CYS A 1 150 ? 135.853 160.820 129.094 1.00 20.56 167 CYS A C 1
ATOM 580 O O . CYS A 1 150 ? 135.764 161.599 128.138 1.00 26.94 167 CYS A O 1
ATOM 583 N N . ILE A 1 151 ? 136.678 159.774 129.127 1.00 23.67 168 ILE A N 1
ATOM 584 C CA . ILE A 1 151 ? 137.498 159.430 127.928 1.00 18.63 168 ILE A CA 1
ATOM 585 C C . ILE A 1 151 ? 136.589 158.838 126.850 1.00 15.52 168 ILE A C 1
ATOM 586 O O . ILE A 1 151 ? 136.826 159.116 125.669 1.00 16.86 168 ILE A O 1
ATOM 591 N N . MET A 1 152 ? 135.597 158.037 127.245 1.00 21.58 169 MET A N 1
ATOM 592 C CA . MET A 1 152 ? 134.703 157.365 126.268 1.00 21.83 169 MET A CA 1
ATOM 593 C C . MET A 1 152 ? 133.750 158.397 125.675 1.00 20.88 169 MET A C 1
ATOM 594 O O . MET A 1 152 ? 133.388 158.246 124.495 1.00 27.56 169 MET A O 1
ATOM 599 N N . PHE A 1 153 ? 133.370 159.406 126.456 1.00 18.93 170 PHE A N 1
ATOM 600 C CA . PHE A 1 153 ? 132.538 160.493 125.889 1.00 15.97 170 PHE A CA 1
ATOM 601 C C . PHE A 1 153 ? 133.364 161.275 124.862 1.00 18.25 170 PHE A C 1
ATOM 602 O O . PHE A 1 153 ? 132.862 161.496 123.759 1.00 20.60 170 PHE A O 1
ATOM 610 N N . VAL A 1 154 ? 134.613 161.616 125.191 1.00 17.22 171 VAL A N 1
ATOM 611 C CA . VAL A 1 154 ? 135.454 162.409 124.244 1.00 14.57 171 VAL A CA 1
ATOM 612 C C . VAL A 1 154 ? 135.733 161.565 122.990 1.00 24.32 171 VAL A C 1
ATOM 613 O O . VAL A 1 154 ? 135.739 162.133 121.895 1.00 26.97 171 VAL A O 1
ATOM 617 N N . SER A 1 155 ? 135.956 160.258 123.144 1.00 22.61 172 SER A N 1
ATOM 618 C CA . SER A 1 155 ? 136.222 159.356 121.997 1.00 9.90 172 SER A CA 1
ATOM 619 C C . SER A 1 155 ? 134.990 159.304 121.101 1.00 18.92 172 SER A C 1
ATOM 620 O O . SER A 1 155 ? 135.163 159.335 119.877 1.00 29.58 172 SER A O 1
ATOM 623 N N . THR A 1 156 ? 133.795 159.249 121.693 1.00 21.76 173 THR A N 1
ATOM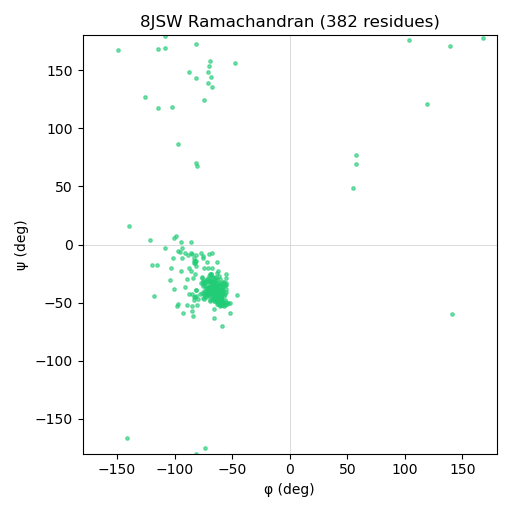 624 C CA . THR A 1 156 ? 132.530 159.167 120.922 1.00 17.99 173 THR A CA 1
ATOM 625 C C . THR A 1 156 ? 132.272 160.505 120.233 1.00 21.28 173 THR A C 1
ATOM 626 O O . THR A 1 156 ? 131.780 160.475 119.092 1.00 28.06 173 THR A O 1
ATOM 630 N N . ILE A 1 157 ? 132.587 161.638 120.875 1.00 23.74 174 ILE A N 1
ATOM 631 C CA . ILE A 1 157 ? 132.357 162.870 120.119 1.00 22.30 174 ILE A CA 1
ATOM 632 C C . ILE A 1 157 ? 133.433 163.069 119.052 1.00 24.57 174 ILE A C 1
ATOM 633 O O . ILE A 1 157 ? 133.145 163.582 117.960 1.00 34.08 174 ILE A O 1
ATOM 638 N N . MET A 1 158 ? 134.662 162.613 119.303 1.00 27.79 175 MET A N 1
ATOM 639 C CA . MET A 1 158 ? 135.748 162.727 118.287 1.00 26.41 175 MET A CA 1
ATOM 640 C C . MET A 1 158 ? 135.433 161.815 117.100 1.00 28.66 175 MET A C 1
ATOM 641 O O . MET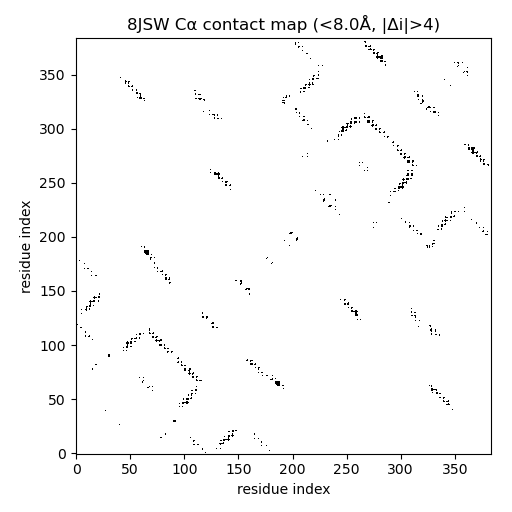 A 1 158 ? 135.624 162.257 115.980 1.00 19.17 175 MET A O 1
ATOM 646 N N . PHE A 1 159 ? 134.924 160.607 117.348 1.00 36.24 176 PHE A N 1
ATOM 647 C CA . PHE A 1 159 ? 134.540 159.667 116.262 1.00 27.13 176 PHE A CA 1
ATOM 648 C C . PHE A 1 159 ? 133.440 160.311 115.425 1.00 24.19 176 PHE A C 1
ATOM 649 O O . PHE A 1 159 ? 133.452 160.145 114.197 1.00 29.70 176 PHE A O 1
ATOM 657 N N . ALA A 1 160 ? 132.514 161.012 116.075 1.00 27.36 177 ALA A N 1
ATOM 658 C CA . ALA A 1 160 ? 131.377 161.633 115.365 1.00 28.65 177 ALA A CA 1
ATOM 659 C C . ALA A 1 160 ? 131.851 162.798 114.516 1.00 29.50 177 ALA A C 1
ATOM 660 O O . ALA A 1 160 ? 131.340 162.939 113.397 1.00 34.52 177 ALA A O 1
ATOM 662 N N . PHE A 1 161 ? 132.797 163.595 115.015 1.00 29.08 178 PHE A N 1
ATOM 663 C CA . PHE A 1 161 ? 133.126 164.805 114.267 1.00 30.60 178 PHE A CA 1
ATOM 664 C C . PHE A 1 161 ? 134.420 164.723 113.465 1.00 38.67 178 PHE A C 1
ATOM 665 O O . PHE A 1 161 ? 134.595 165.507 112.527 1.00 37.41 178 PHE A O 1
ATOM 673 N N . SER A 1 162 ? 135.327 163.809 113.793 1.00 46.90 179 SER A N 1
ATOM 674 C CA . SER A 1 162 ? 136.583 163.713 113.062 1.00 44.30 179 SER A CA 1
ATOM 675 C C . SER A 1 162 ? 136.441 162.802 111.848 1.00 41.22 179 SER A C 1
ATOM 676 O O . SER A 1 162 ? 135.666 161.842 111.852 1.00 41.71 179 SER A O 1
ATOM 679 N N . SER A 1 163 ? 137.210 163.112 110.797 1.00 47.03 180 SER A N 1
ATOM 680 C CA . SER A 1 163 ? 137.143 162.330 109.568 1.00 50.15 180 SER A CA 1
ATOM 681 C C . SER A 1 163 ? 138.514 162.082 108.943 1.00 49.03 180 SER A C 1
ATOM 682 O O . SER A 1 163 ? 138.586 161.703 107.768 1.00 51.11 180 SER A O 1
ATOM 685 N N . SER A 1 164 ? 139.598 162.283 109.684 1.00 44.69 181 SER A N 1
ATOM 686 C CA . SER A 1 164 ? 140.946 162.039 109.190 1.00 42.04 181 SER A CA 1
ATOM 687 C C . SER A 1 164 ? 141.527 160.797 109.855 1.00 46.71 181 SER A C 1
ATOM 688 O O . SER A 1 164 ? 140.973 160.258 110.815 1.00 51.16 181 SER A O 1
ATOM 691 N N . TYR A 1 165 ? 142.664 160.341 109.324 1.00 45.52 182 TYR A N 1
ATOM 692 C CA . TYR A 1 165 ? 143.267 159.108 109.822 1.00 42.97 182 TYR A CA 1
ATOM 693 C C . TYR A 1 165 ? 143.891 159.308 111.199 1.00 40.82 182 TYR A C 1
ATOM 694 O O . TYR A 1 165 ? 143.716 158.474 112.096 1.00 42.12 182 TYR A O 1
ATOM 703 N N . ALA A 1 166 ? 144.634 160.402 111.382 1.00 30.75 183 ALA A N 1
ATOM 704 C CA . ALA A 1 166 ? 145.308 160.633 112.655 1.00 31.87 183 ALA A CA 1
ATOM 705 C C . ALA A 1 166 ? 144.306 160.793 113.790 1.00 35.94 183 ALA A C 1
ATOM 706 O O . ALA A 1 166 ? 144.497 160.246 114.883 1.00 38.37 183 ALA A O 1
ATOM 708 N N . PHE A 1 167 ? 143.227 161.539 113.547 1.00 33.48 184 PHE A N 1
ATOM 709 C CA . PHE A 1 167 ? 142.195 161.694 114.564 1.00 29.05 184 PHE A CA 1
ATOM 710 C C . PHE A 1 167 ? 141.477 160.381 114.840 1.00 30.27 184 PHE A C 1
ATOM 711 O O . PHE A 1 167 ? 141.084 160.124 115.981 1.00 36.85 184 PHE A O 1
ATOM 719 N N . LEU A 1 168 ? 141.304 159.537 113.820 1.00 28.51 185 LEU A N 1
ATOM 720 C CA . LEU A 1 168 ? 140.726 158.216 114.046 1.00 27.72 185 LEU A CA 1
ATOM 721 C C . LEU A 1 168 ? 141.624 157.367 114.937 1.00 29.05 185 LEU A C 1
ATOM 722 O O . LEU A 1 168 ? 141.139 156.673 115.840 1.00 37.26 185 LEU A O 1
ATOM 727 N N . LEU A 1 169 ? 142.922 157.375 114.638 1.00 25.15 186 LEU A N 1
ATOM 728 C CA . LEU A 1 169 ? 143.888 156.587 115.442 1.00 26.41 186 LEU A CA 1
ATOM 729 C C . LEU A 1 169 ? 143.790 157.081 116.880 1.00 27.07 186 LEU A C 1
ATOM 730 O O . LEU A 1 169 ? 143.568 156.242 117.760 1.00 26.71 186 LEU A O 1
ATOM 735 N N . ILE A 1 170 ? 143.826 158.401 117.084 1.00 19.94 187 ILE A N 1
ATOM 736 C CA . ILE A 1 170 ? 143.800 158.976 118.461 1.00 16.89 187 ILE A CA 1
ATOM 737 C C . ILE A 1 170 ? 142.510 158.537 119.153 1.00 23.82 187 ILE A C 1
ATOM 738 O O . ILE A 1 170 ? 142.616 158.037 120.262 1.00 25.02 187 ILE A O 1
ATOM 743 N N . ALA A 1 171 ? 141.362 158.612 118.479 1.00 23.23 188 ALA A N 1
ATOM 744 C CA . ALA A 1 171 ? 140.065 158.260 119.097 1.00 14.29 188 ALA A CA 1
ATOM 745 C C . ALA A 1 171 ? 140.045 156.788 119.497 1.00 15.59 188 ALA A C 1
ATOM 746 O O . ALA A 1 171 ? 139.683 156.505 120.641 1.00 23.42 188 ALA A O 1
ATOM 748 N N . ARG A 1 172 ? 140.502 155.898 118.618 1.00 24.65 189 ARG A N 1
ATOM 749 C CA . ARG A 1 172 ? 140.517 154.435 118.894 1.00 22.90 189 ARG A CA 1
ATOM 750 C C . ARG A 1 172 ? 141.472 154.142 120.056 1.00 22.83 189 ARG A C 1
ATOM 751 O O . ARG A 1 172 ? 141.168 153.240 120.841 1.00 21.91 189 ARG A O 1
ATOM 759 N N . SER A 1 173 ? 142.605 154.842 120.127 1.00 15.14 190 SER A N 1
ATOM 760 C CA . SER A 1 173 ? 143.564 154.692 121.248 1.00 9.19 190 SER A CA 1
ATOM 761 C C . SER A 1 173 ? 142.971 155.193 122.574 1.00 17.09 190 SER A C 1
ATOM 762 O O . SER A 1 173 ? 143.218 154.536 123.596 1.00 25.10 190 SER A O 1
ATOM 765 N N . LEU A 1 174 ? 142.233 156.310 122.567 1.00 22.53 191 LEU A N 1
ATOM 766 C CA . LEU A 1 174 ? 141.591 156.849 123.798 1.00 16.95 191 LEU A CA 1
ATOM 767 C C . LEU A 1 174 ? 140.484 155.884 124.197 1.00 10.39 191 LEU A C 1
ATOM 768 O O . LEU A 1 174 ? 140.310 155.653 125.395 1.00 13.08 191 LEU A O 1
ATOM 773 N N . GLN A 1 175 ? 139.748 155.365 123.218 1.00 14.85 192 GLN A N 1
ATOM 774 C CA . GLN A 1 175 ? 138.771 154.328 123.526 1.00 16.11 192 GLN A CA 1
ATOM 775 C C . GLN A 1 175 ? 139.429 153.157 124.238 1.00 21.55 192 GLN A C 1
ATOM 776 O O . GLN A 1 175 ? 138.860 152.597 125.179 1.00 25.35 192 GLN A O 1
ATOM 782 N N . GLY A 1 176 ? 140.627 152.771 123.800 1.00 21.17 193 GLY A N 1
ATOM 783 C CA . GLY A 1 176 ? 141.349 151.711 124.489 1.00 10.61 193 GLY A CA 1
ATOM 784 C C . GLY A 1 176 ? 141.679 152.060 125.928 1.00 7.28 193 GLY A C 1
ATOM 785 O O . GLY A 1 176 ? 141.518 151.235 126.830 1.00 18.42 193 GLY A O 1
ATOM 786 N N . ILE A 1 177 ? 142.135 153.293 126.163 1.00 10.55 194 ILE A N 1
ATOM 787 C CA . ILE A 1 177 ? 142.465 153.723 127.524 1.00 15.74 194 ILE A CA 1
ATOM 788 C C . ILE A 1 177 ? 141.219 153.716 128.408 1.00 18.80 194 ILE A C 1
ATOM 789 O O . ILE A 1 177 ? 141.232 153.200 129.537 1.00 15.93 194 ILE A O 1
ATOM 794 N N . GLY A 1 178 ? 140.124 154.290 127.906 1.00 18.50 195 GLY A N 1
ATOM 795 C CA . GLY A 1 178 ? 138.895 154.326 128.682 1.00 8.13 195 GLY A CA 1
ATOM 796 C C . GLY A 1 178 ? 138.328 152.945 128.945 1.00 7.01 195 GLY A C 1
ATOM 797 O O . GLY A 1 178 ? 137.814 152.672 130.033 1.00 19.50 195 GLY A O 1
ATOM 798 N N . SER A 1 179 ? 138.409 152.056 127.952 1.00 9.35 196 SER A N 1
ATOM 799 C CA . SER A 1 179 ? 137.955 150.684 128.133 1.00 10.37 196 SER A CA 1
ATOM 800 C C . SER A 1 179 ? 138.793 149.949 129.166 1.00 16.86 196 SER A C 1
ATOM 801 O O . SER A 1 179 ? 138.250 149.174 129.957 1.00 17.43 196 SER A O 1
ATOM 804 N N . SER A 1 180 ? 140.102 150.190 129.192 1.00 17.11 197 SER A N 1
ATOM 805 C CA . SER A 1 180 ? 140.979 149.572 130.219 1.00 7.59 197 SER A CA 1
ATOM 806 C C . SER A 1 180 ? 140.530 150.050 131.590 1.00 9.87 197 SER A C 1
ATOM 807 O O . SER A 1 180 ? 140.352 149.217 132.479 1.00 17.00 197 SER A O 1
ATOM 810 N N . CYS A 1 181 ? 140.369 151.362 131.740 1.00 16.31 198 CYS A N 1
ATOM 811 C CA . CYS A 1 181 ? 139.937 151.900 133.029 1.00 14.41 198 CYS A CA 1
ATOM 812 C C . CYS A 1 181 ? 138.624 151.269 133.469 1.00 9.82 198 CYS A C 1
ATOM 813 O O . CYS A 1 181 ? 138.515 150.740 134.583 1.00 14.40 198 CYS A O 1
ATOM 816 N N . SER A 1 182 ? 137.622 151.290 132.587 1.00 8.92 199 SER A N 1
ATOM 817 C CA . SER A 1 182 ? 136.307 150.755 132.917 1.00 10.69 199 SER A CA 1
ATOM 818 C C . SER A 1 182 ? 136.387 149.283 133.301 1.00 18.18 199 SER A C 1
ATOM 819 O O . SER A 1 182 ? 135.909 148.884 134.364 1.00 18.46 199 SER A O 1
ATOM 822 N N . SER A 1 183 ? 137.014 148.463 132.455 1.00 20.42 200 SER A N 1
ATOM 823 C CA . SER A 1 183 ? 137.055 147.026 132.702 1.00 11.59 200 SER A CA 1
ATOM 824 C C . SER A 1 183 ? 137.754 146.709 134.018 1.00 9.39 200 SER A C 1
ATOM 825 O O . SER A 1 183 ? 137.194 146.023 134.882 1.00 14.65 200 SER A O 1
ATOM 828 N N . VAL A 1 184 ? 138.976 147.222 134.202 1.00 15.27 201 VAL A N 1
ATOM 829 C CA . VAL A 1 184 ? 139.754 146.849 135.381 1.00 9.70 201 VAL A CA 1
ATOM 830 C C . VAL A 1 184 ? 139.081 147.359 136.649 1.00 10.64 201 VAL A C 1
ATOM 831 O O . VAL A 1 184 ? 138.890 146.607 137.614 1.00 14.26 201 VAL A O 1
ATOM 835 N N . ALA A 1 185 ? 138.696 148.641 136.665 1.00 10.16 202 ALA A N 1
ATOM 836 C CA . ALA A 1 185 ? 138.117 149.209 137.875 1.00 8.38 202 ALA A CA 1
ATOM 837 C C . ALA A 1 185 ? 136.758 148.594 138.190 1.00 8.66 202 ALA A C 1
ATOM 838 O O . ALA A 1 185 ? 136.453 148.333 139.357 1.00 13.23 202 ALA A O 1
ATOM 840 N N . GLY A 1 186 ? 135.929 148.348 137.172 1.00 5.05 203 GLY A N 1
ATOM 841 C CA . GLY A 1 186 ? 134.630 147.750 137.417 1.00 7.51 203 GLY A CA 1
ATOM 842 C C . GLY A 1 186 ? 134.717 146.319 137.905 1.00 8.00 203 GLY A C 1
ATOM 843 O O . GLY A 1 186 ? 133.978 145.921 138.807 1.00 13.65 203 GLY A O 1
ATOM 844 N N . MET A 1 187 ? 135.614 145.520 137.319 1.00 10.83 204 MET A N 1
ATOM 845 C CA . MET A 1 187 ? 135.792 144.157 137.808 1.00 4.68 204 MET A CA 1
ATOM 846 C C . MET A 1 187 ? 136.333 144.147 139.232 1.00 6.65 204 MET A C 1
ATOM 847 O O . MET A 1 187 ? 135.883 143.350 140.064 1.00 15.42 204 MET A O 1
ATOM 852 N N . GLY A 1 188 ? 137.284 145.034 139.539 1.00 0.00 205 GLY A N 1
ATOM 853 C CA . GLY A 1 188 ? 137.776 145.122 140.904 1.00 0.00 205 GLY A CA 1
ATOM 854 C C . GLY A 1 188 ? 136.702 145.540 141.891 1.00 8.13 205 GLY A C 1
ATOM 855 O O . GLY A 1 188 ? 136.613 144.994 142.993 1.00 8.48 205 GLY A O 1
ATOM 856 N N . MET A 1 189 ? 135.869 146.511 141.509 1.00 12.20 206 MET A N 1
ATOM 857 C CA . MET A 1 189 ? 134.795 146.963 142.388 1.00 7.20 206 MET A CA 1
ATOM 858 C C . MET A 1 189 ? 133.746 145.878 142.589 1.00 9.78 206 MET A C 1
ATOM 859 O O . MET A 1 189 ? 133.228 145.709 143.698 1.00 16.66 206 MET A O 1
ATOM 864 N N . LEU A 1 190 ? 133.412 145.140 141.529 1.00 11.69 207 LEU A N 1
ATOM 865 C CA . LEU A 1 190 ? 132.473 144.033 141.660 1.00 6.25 207 LEU A CA 1
ATOM 866 C C . LEU A 1 190 ? 133.024 142.961 142.590 1.00 7.07 207 LEU A C 1
ATOM 867 O O . LEU A 1 190 ? 132.304 142.436 143.446 1.00 11.22 207 LEU A O 1
ATOM 872 N N . ALA A 1 191 ? 134.307 142.625 142.440 1.00 8.39 208 ALA A N 1
ATOM 873 C CA . ALA A 1 191 ? 134.916 141.629 143.310 1.00 0.51 208 ALA A CA 1
ATOM 874 C C . ALA A 1 191 ? 135.030 142.105 144.751 1.00 8.63 208 ALA A C 1
ATOM 875 O O . ALA A 1 191 ? 134.964 141.281 145.668 1.00 20.29 208 ALA A O 1
ATOM 877 N N . SER A 1 192 ? 135.204 143.406 144.974 1.00 8.76 209 SER A N 1
ATOM 878 C CA . SER A 1 192 ? 135.331 143.935 146.324 1.00 7.66 209 SER A CA 1
ATOM 879 C C . SER A 1 192 ? 133.993 144.157 147.015 1.00 14.92 209 SER A C 1
ATOM 880 O O . SER A 1 192 ? 133.941 144.141 148.249 1.00 13.06 209 SER A O 1
ATOM 883 N N . VAL A 1 193 ? 132.919 144.364 146.259 1.00 17.99 210 VAL A N 1
ATOM 884 C CA . VAL A 1 193 ? 131.600 144.577 146.848 1.00 4.50 210 VAL A CA 1
ATOM 885 C C . VAL A 1 193 ? 130.881 143.257 147.098 1.00 8.75 210 VAL A C 1
ATOM 886 O O . VAL A 1 193 ? 130.269 143.068 148.151 1.0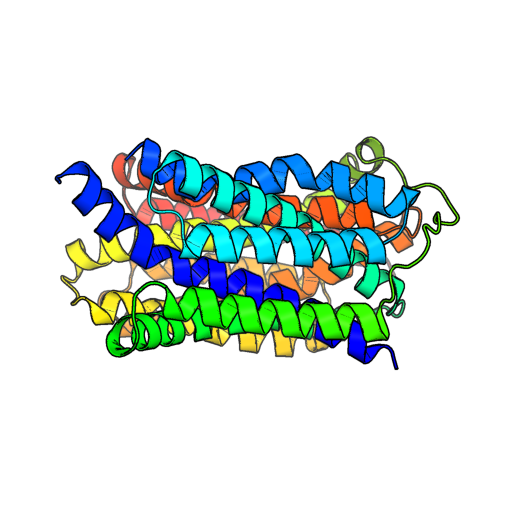0 18.35 210 VAL A O 1
ATOM 890 N N . TYR A 1 194 ? 130.944 142.327 146.148 1.00 9.83 211 TYR A N 1
ATOM 891 C CA . TYR A 1 194 ? 130.365 140.991 146.300 1.00 8.85 211 TYR A CA 1
ATOM 892 C C . TYR A 1 194 ? 131.482 140.047 146.732 1.00 12.81 211 TYR A C 1
ATOM 893 O O . TYR A 1 194 ? 132.118 139.390 145.909 1.00 6.95 211 TYR A O 1
ATOM 902 N N . THR A 1 195 ? 131.714 139.977 148.040 1.00 18.10 212 THR A N 1
ATOM 903 C CA . THR A 1 195 ? 132.808 139.189 148.591 1.00 12.46 212 THR A CA 1
ATOM 904 C C . THR A 1 195 ? 132.471 137.711 148.749 1.00 22.47 212 THR A C 1
ATOM 905 O O . THR A 1 195 ? 133.377 136.913 149.010 1.00 23.40 212 THR A O 1
ATOM 909 N N . ASP A 1 196 ? 131.206 137.329 148.606 1.00 28.61 213 ASP A N 1
ATOM 910 C CA . ASP A 1 196 ? 130.841 135.921 148.644 1.00 17.62 213 ASP A CA 1
ATOM 911 C C . ASP A 1 196 ? 131.339 135.213 147.390 1.00 21.72 213 ASP A C 1
ATOM 912 O O . ASP A 1 196 ? 131.422 135.800 146.309 1.00 23.99 213 ASP A O 1
ATOM 917 N N . ASP A 1 197 ? 131.672 133.931 147.542 1.00 25.54 214 ASP A N 1
ATOM 918 C CA . ASP A 1 197 ? 132.272 133.190 146.438 1.00 21.88 214 ASP A CA 1
ATOM 919 C C . ASP A 1 197 ? 131.251 132.838 145.361 1.00 22.41 214 ASP A C 1
ATOM 920 O O . ASP A 1 197 ? 131.561 132.908 144.167 1.00 23.80 214 ASP A O 1
ATOM 925 N N . GLU A 1 198 ? 130.038 132.449 145.758 1.00 16.54 215 GLU A N 1
ATOM 926 C CA . GLU A 1 198 ? 129.017 132.085 144.781 1.00 15.36 215 GLU A CA 1
ATOM 927 C C . GLU A 1 198 ? 128.371 133.314 144.150 1.00 26.02 215 GLU A C 1
ATOM 928 O O . GLU A 1 198 ? 128.152 133.349 142.931 1.00 27.03 215 GLU A O 1
ATOM 934 N N . GLU A 1 199 ? 128.061 134.330 144.961 1.00 27.33 216 GLU A N 1
ATOM 935 C CA . GLU A 1 199 ? 127.485 135.558 144.427 1.00 13.27 216 GLU A CA 1
ATOM 936 C C . GLU A 1 199 ? 128.447 136.266 143.487 1.00 10.37 216 GLU A C 1
ATOM 937 O O . GLU A 1 199 ? 128.009 136.940 142.549 1.00 16.40 216 GLU A O 1
ATOM 943 N N . ARG A 1 200 ? 129.754 136.129 143.722 1.00 5.43 217 ARG A N 1
ATOM 944 C CA . ARG A 1 200 ? 130.732 136.730 142.823 1.00 10.66 217 ARG A CA 1
ATOM 945 C C . ARG A 1 200 ? 130.562 136.198 141.408 1.00 10.23 217 ARG A C 1
ATOM 946 O O . ARG A 1 200 ? 130.418 136.973 140.458 1.00 16.12 217 ARG A O 1
ATOM 954 N N . GLY A 1 201 ? 130.545 134.874 141.250 1.00 6.05 218 GLY A N 1
ATOM 955 C CA . GLY A 1 201 ? 130.305 134.300 139.938 1.00 4.68 218 GLY A CA 1
ATOM 956 C C . GLY A 1 201 ? 128.927 134.612 139.400 1.00 8.09 218 GLY A C 1
ATOM 957 O O . GLY A 1 201 ? 128.766 134.857 138.197 1.00 19.40 218 GLY A O 1
ATOM 958 N N . ASN A 1 202 ? 127.921 134.632 140.280 1.00 3.93 219 ASN A N 1
ATOM 959 C CA . ASN A 1 202 ? 126.563 134.954 139.855 1.00 1.02 219 ASN A CA 1
ATOM 960 C C . ASN A 1 202 ? 126.501 136.322 139.190 1.00 16.19 219 ASN A C 1
ATOM 961 O O . ASN A 1 202 ? 125.859 136.484 138.147 1.00 20.33 219 ASN A O 1
ATOM 966 N N . VAL A 1 203 ? 127.165 137.319 139.776 1.00 21.52 220 VAL A N 1
ATOM 967 C CA . VAL A 1 203 ? 127.082 138.669 139.229 1.00 8.73 220 VAL A CA 1
ATOM 968 C C . VAL A 1 203 ? 128.078 138.876 138.089 1.00 0.00 220 VAL A C 1
ATOM 969 O O . VAL A 1 203 ? 127.823 139.677 137.182 1.00 9.43 220 VAL A O 1
ATOM 973 N N . MET A 1 204 ? 129.215 138.172 138.097 1.00 8.77 221 MET A N 1
ATOM 974 C CA . MET A 1 204 ? 130.131 138.277 136.967 1.00 13.56 221 MET A CA 1
ATOM 975 C C . MET A 1 204 ? 129.538 137.674 135.703 1.00 15.39 221 MET A C 1
ATOM 976 O O . MET A 1 204 ? 129.842 138.145 134.605 1.00 7.78 221 MET A O 1
ATOM 981 N N . GLY A 1 205 ? 128.693 136.648 135.826 1.00 12.20 222 GLY A N 1
ATOM 982 C CA . GLY A 1 205 ? 127.997 136.150 134.647 1.00 5.24 222 GLY A CA 1
ATOM 983 C C . GLY A 1 205 ? 127.107 137.204 134.014 1.00 6.24 222 GLY A C 1
ATOM 984 O O . GLY A 1 205 ? 127.134 137.416 132.797 1.00 14.58 222 GLY A O 1
ATOM 985 N N . ILE A 1 206 ? 126.322 137.900 134.839 1.00 9.19 223 ILE A N 1
ATOM 986 C CA . ILE A 1 206 ? 125.452 138.958 134.334 1.00 13.44 223 ILE A CA 1
ATOM 987 C C . ILE A 1 206 ? 126.277 140.089 133.731 1.00 18.72 223 ILE A C 1
ATOM 988 O O . ILE A 1 206 ? 125.933 140.630 132.674 1.00 19.90 223 ILE A O 1
ATOM 993 N N . ALA A 1 207 ? 127.372 140.470 134.395 1.00 18.77 224 ALA A N 1
ATOM 994 C CA . ALA A 1 207 ? 128.214 141.542 133.871 1.00 7.10 224 ALA A CA 1
ATOM 995 C C . ALA A 1 207 ? 128.849 141.157 132.540 1.00 9.89 224 ALA A C 1
ATOM 996 O O . ALA A 1 207 ? 128.940 141.987 131.629 1.00 15.85 224 ALA A O 1
ATOM 998 N N . LEU A 1 208 ? 129.301 139.907 132.408 1.00 16.62 225 LEU A N 1
ATOM 999 C CA . LEU A 1 208 ? 129.871 139.446 131.146 1.00 10.21 225 LEU A CA 1
ATOM 1000 C C . LEU A 1 208 ? 128.815 139.345 130.056 1.00 15.21 225 LEU A C 1
ATOM 1001 O O . LEU A 1 208 ? 129.147 139.416 128.869 1.00 19.24 225 LEU A O 1
ATOM 1006 N N . GLY A 1 209 ? 127.548 139.163 130.434 1.00 15.78 226 GLY A N 1
ATOM 1007 C CA . GLY A 1 209 ? 126.482 139.176 129.445 1.00 12.59 226 GLY A CA 1
ATOM 1008 C C . GLY A 1 209 ? 126.330 140.497 128.715 1.00 24.02 226 GLY A C 1
ATOM 1009 O O . GLY A 1 209 ? 125.778 140.526 127.608 1.00 27.74 226 GLY A O 1
ATOM 1010 N N . GLY A 1 210 ? 126.803 141.594 129.312 1.00 24.82 227 GLY A N 1
ATOM 1011 C CA . GLY A 1 210 ? 126.728 142.883 128.644 1.00 11.11 227 GLY A CA 1
ATOM 1012 C C . GLY A 1 210 ? 127.568 142.941 127.384 1.00 13.30 227 GLY A C 1
ATOM 1013 O O . GLY A 1 210 ? 127.190 143.585 126.404 1.00 21.20 227 GLY A O 1
ATOM 1014 N N . LEU A 1 211 ? 128.722 142.271 127.393 1.00 21.14 228 LEU A N 1
ATOM 1015 C CA . LEU A 1 211 ? 129.546 142.182 126.192 1.00 15.51 228 LEU A CA 1
ATOM 1016 C C . LEU A 1 211 ? 128.777 141.528 125.051 1.00 23.43 228 LEU A C 1
ATOM 1017 O O . LEU A 1 211 ? 128.758 142.037 123.922 1.00 20.32 228 LEU A O 1
ATOM 1022 N N . ALA A 1 212 ? 128.131 140.393 125.333 1.00 30.36 229 ALA A N 1
ATOM 1023 C CA . ALA A 1 212 ? 127.353 139.699 124.313 1.00 26.31 229 ALA A CA 1
ATOM 1024 C C . ALA A 1 212 ? 126.187 140.549 123.832 1.00 27.01 229 ALA A C 1
ATOM 1025 O O . ALA A 1 212 ? 125.913 140.610 122.629 1.00 26.70 229 ALA A O 1
ATOM 1027 N N . MET A 1 213 ? 125.490 141.214 124.757 1.00 25.54 230 MET A N 1
ATOM 1028 C CA . MET A 1 213 ? 124.377 142.070 124.358 1.00 25.93 230 MET A CA 1
ATOM 1029 C C . MET A 1 213 ? 124.845 143.206 123.456 1.00 28.95 230 MET A C 1
ATOM 1030 O O . MET A 1 213 ? 124.192 143.517 122.454 1.00 30.81 230 MET A O 1
ATOM 1035 N N . GLY A 1 214 ? 125.972 143.834 123.795 1.00 26.70 231 GLY A N 1
ATOM 1036 C CA . GLY A 1 214 ? 126.482 144.916 122.968 1.00 19.58 231 GLY A CA 1
ATOM 1037 C C . GLY A 1 214 ? 126.892 144.445 121.586 1.00 24.19 231 GLY A C 1
ATOM 1038 O O . GLY A 1 214 ? 126.573 145.084 120.580 1.00 27.19 231 GLY A O 1
ATOM 1039 N N . VAL A 1 215 ? 127.600 143.313 121.518 1.00 31.54 232 VAL A N 1
ATOM 1040 C CA . VAL A 1 215 ? 127.986 142.760 120.221 1.00 30.81 232 VAL A CA 1
ATOM 1041 C C . VAL A 1 215 ? 126.753 142.408 119.399 1.00 29.89 232 VAL A C 1
ATOM 1042 O O . VAL A 1 215 ? 126.747 142.564 118.172 1.00 31.01 232 VAL A O 1
ATOM 1046 N N . LEU A 1 216 ? 125.691 141.940 120.054 1.00 26.64 233 LEU A N 1
ATOM 1047 C CA . LEU A 1 216 ? 124.481 141.548 119.342 1.00 25.88 233 LEU A CA 1
ATOM 1048 C C . LEU A 1 216 ? 123.719 142.757 118.805 1.00 30.41 233 LEU A C 1
ATOM 1049 O O . LEU A 1 216 ? 123.226 142.730 117.673 1.00 32.12 233 LEU A O 1
ATOM 1054 N N . VAL A 1 217 ? 123.613 143.829 119.597 1.00 33.40 234 VAL A N 1
ATOM 1055 C CA . VAL A 1 217 ? 122.747 144.950 119.228 1.00 31.48 234 VAL A CA 1
ATOM 1056 C C . VAL A 1 217 ? 123.485 146.101 118.556 1.00 34.55 234 VAL A C 1
ATOM 1057 O O . VAL A 1 217 ? 122.830 147.059 118.116 1.00 32.90 234 VAL A O 1
ATOM 1061 N N . GLY A 1 218 ? 124.812 146.052 118.465 1.00 39.31 235 GLY A N 1
ATOM 1062 C CA . GLY A 1 218 ? 125.561 147.111 117.828 1.00 37.06 235 GLY A CA 1
ATOM 1063 C C . GLY A 1 218 ? 125.323 147.281 116.338 1.00 43.90 235 GLY A C 1
ATOM 1064 O O . GLY A 1 218 ? 124.984 148.375 115.871 1.00 45.96 235 GLY A O 1
ATOM 1065 N N . PRO A 1 219 ? 125.523 146.218 115.560 1.00 40.75 236 PRO A N 1
ATOM 1066 C CA . PRO A 1 219 ? 125.433 146.336 114.096 1.00 41.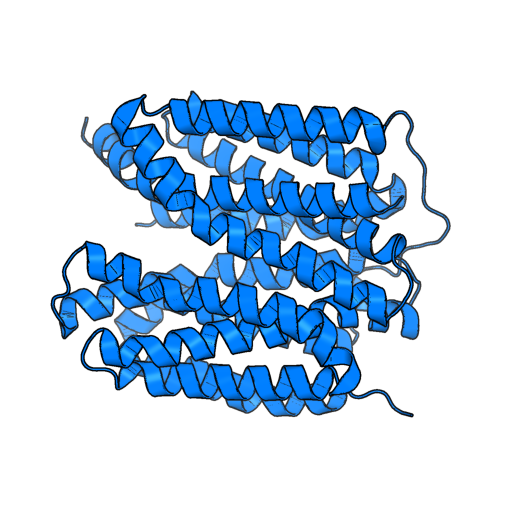05 236 PRO A CA 1
ATOM 1067 C C . PRO A 1 219 ? 124.066 146.801 113.617 1.00 45.27 236 PRO A C 1
ATOM 1068 O O . PRO A 1 219 ? 124.003 147.708 112.776 1.00 48.00 236 PRO A O 1
ATOM 1072 N N . PRO A 1 220 ? 122.948 146.217 114.082 1.00 45.49 237 PRO A N 1
ATOM 1073 C CA . PRO A 1 220 ? 121.646 146.704 113.578 1.00 43.12 237 PRO A CA 1
ATOM 1074 C C . PRO A 1 220 ? 121.364 148.153 113.937 1.00 46.01 237 PRO A C 1
ATOM 1075 O O . PRO A 1 220 ? 120.861 148.918 113.102 1.00 45.48 237 PRO A O 1
ATOM 1079 N N . PHE A 1 221 ? 121.672 148.542 115.176 1.00 53.55 238 PHE A N 1
ATOM 1080 C CA . PHE A 1 221 ? 121.503 149.919 115.630 1.00 52.17 238 PHE A CA 1
ATOM 1081 C C . PHE A 1 221 ? 122.290 150.884 114.751 1.00 50.77 238 PHE A C 1
ATOM 1082 O O . PHE A 1 221 ? 121.744 151.862 114.217 1.00 52.36 238 PHE A O 1
ATOM 1090 N N . GLY A 1 222 ? 123.583 150.603 114.576 1.00 49.14 239 GLY A N 1
ATOM 1091 C CA . GLY A 1 222 ? 124.403 151.455 113.735 1.00 52.86 239 GLY A CA 1
ATOM 1092 C C . GLY A 1 222 ? 123.911 151.499 112.303 1.00 55.42 239 GLY A C 1
ATOM 1093 O O . GLY A 1 222 ? 123.870 152.564 111.686 1.00 56.47 239 GLY A O 1
ATOM 1094 N N . SER A 1 223 ? 123.507 150.346 111.765 1.00 59.24 240 SER A N 1
ATOM 1095 C CA . SER A 1 223 ? 123.059 150.281 110.380 1.00 60.77 240 SER A CA 1
ATOM 1096 C C . SER A 1 223 ? 121.815 151.130 110.159 1.00 61.37 240 SER A C 1
ATOM 1097 O O . SER A 1 223 ? 121.759 151.923 109.215 1.00 62.23 240 SER A O 1
ATOM 1100 N N . VAL A 1 224 ? 120.810 150.994 111.027 1.00 61.63 241 VAL A N 1
ATOM 1101 C CA . VAL A 1 224 ? 119.576 151.747 110.819 1.00 62.41 241 VAL A CA 1
ATOM 1102 C C . VAL A 1 224 ? 119.812 153.241 111.028 1.00 63.63 241 VAL A C 1
ATOM 1103 O O . VAL A 1 224 ? 119.312 154.074 110.255 1.00 63.62 241 VAL A O 1
ATOM 1107 N N . LEU A 1 225 ? 120.588 153.611 112.055 1.00 58.69 242 LEU A N 1
ATOM 1108 C CA . LEU A 1 225 ? 120.791 155.031 112.323 1.00 57.45 242 LEU A CA 1
ATOM 1109 C C . LEU A 1 225 ? 121.624 155.687 111.228 1.00 59.93 242 LEU A C 1
ATOM 1110 O O . LEU A 1 225 ? 121.392 156.848 110.872 1.00 62.49 242 LEU A O 1
ATOM 1115 N N . TYR A 1 226 ? 122.604 154.963 110.682 1.00 65.57 243 TYR A N 1
ATOM 1116 C CA . TYR A 1 226 ? 123.347 155.466 109.536 1.00 66.25 243 TYR A CA 1
ATOM 1117 C C . TYR A 1 226 ? 122.489 155.504 108.282 1.00 69.39 243 TYR A C 1
ATOM 1118 O O . TYR A 1 226 ? 122.688 156.377 107.431 1.00 69.76 243 TYR A O 1
ATOM 1127 N N . GLU A 1 227 ? 121.536 154.579 108.157 1.00 77.79 244 GLU A N 1
ATOM 1128 C CA . GLU A 1 227 ? 120.702 154.507 106.965 1.00 79.35 244 GLU A CA 1
ATOM 1129 C C . GLU A 1 227 ? 119.737 155.682 106.888 1.00 79.07 244 GLU A C 1
ATOM 1130 O O . GLU A 1 227 ? 119.569 156.290 105.824 1.00 79.32 244 GLU A O 1
ATOM 1136 N N . PHE A 1 228 ? 119.090 156.020 108.003 1.00 79.54 245 PHE A N 1
ATOM 1137 C CA . PHE A 1 228 ? 117.995 156.983 107.942 1.00 80.50 245 PHE A CA 1
ATOM 1138 C C . PHE A 1 228 ? 118.402 158.405 108.312 1.00 79.62 245 PHE A C 1
ATOM 1139 O O . PHE A 1 228 ? 118.148 159.334 107.539 1.00 81.59 245 PHE A O 1
ATOM 1147 N N . VAL A 1 229 ? 119.026 158.605 109.470 1.00 70.49 246 VAL A N 1
ATOM 1148 C CA . VAL A 1 229 ? 119.263 159.963 109.958 1.00 69.19 246 VAL A CA 1
ATOM 1149 C C . VAL A 1 229 ? 120.543 160.543 109.366 1.00 70.02 246 VAL A C 1
ATOM 1150 O O . VAL A 1 229 ? 120.525 161.601 108.727 1.00 71.45 246 VAL A O 1
ATOM 1154 N N . GLY A 1 230 ? 121.666 159.874 109.573 1.00 65.17 247 GLY A N 1
ATOM 1155 C CA . GLY A 1 230 ? 122.923 160.367 109.049 1.00 62.93 247 GLY A CA 1
ATOM 1156 C C . GLY A 1 230 ? 124.100 159.630 109.650 1.00 63.59 247 GLY A C 1
ATOM 1157 O O . GLY A 1 230 ? 123.953 158.763 110.511 1.00 64.90 247 GLY A O 1
ATOM 1158 N N . LYS A 1 231 ? 125.288 160.003 109.165 1.00 54.25 248 LYS A N 1
ATOM 1159 C CA . LYS A 1 231 ? 126.516 159.356 109.620 1.00 53.69 248 LYS A CA 1
ATOM 1160 C C . LYS A 1 231 ? 126.802 159.658 111.086 1.00 57.70 248 LYS A C 1
ATOM 1161 O O . LYS A 1 231 ? 127.203 158.764 111.841 1.00 61.21 248 LYS A O 1
ATOM 1167 N N . THR A 1 232 ? 126.612 160.908 111.507 1.00 50.29 249 THR A N 1
ATOM 1168 C CA . THR A 1 232 ? 126.940 161.310 112.869 1.00 46.56 249 THR A CA 1
ATOM 1169 C C . THR A 1 232 ? 125.854 160.959 113.878 1.00 46.27 249 THR A C 1
ATOM 1170 O O . THR A 1 232 ? 126.085 161.109 115.083 1.00 50.13 249 THR A O 1
ATOM 1174 N N . ALA A 1 233 ? 124.684 160.516 113.420 1.00 41.33 250 ALA A N 1
ATOM 1175 C CA . ALA A 1 233 ? 123.552 160.211 114.288 1.00 41.71 250 ALA A CA 1
ATOM 1176 C C . ALA A 1 233 ? 123.827 159.065 115.262 1.00 42.24 250 ALA A C 1
ATOM 1177 O O . ALA A 1 233 ? 123.512 159.201 116.452 1.00 42.42 250 ALA A O 1
ATOM 1179 N N . PRO A 1 234 ? 124.364 157.915 114.820 1.00 40.18 251 PRO A N 1
ATOM 1180 C CA . PRO A 1 234 ? 124.669 156.859 115.801 1.00 37.48 251 PRO A CA 1
ATOM 1181 C C . PRO A 1 234 ? 125.654 157.306 116.863 1.00 38.33 251 PRO A C 1
ATOM 1182 O O . PRO A 1 234 ? 125.495 156.965 118.042 1.00 42.59 251 PRO A O 1
ATOM 1186 N N . PHE A 1 235 ? 126.657 158.095 116.477 1.00 36.54 252 PHE A N 1
ATOM 1187 C CA . PHE A 1 235 ? 127.646 158.555 117.443 1.00 34.80 252 PHE A CA 1
ATOM 1188 C C . PHE A 1 235 ? 127.049 159.573 118.407 1.00 37.13 252 PHE A C 1
ATOM 1189 O O . PHE A 1 235 ? 127.378 159.570 119.597 1.00 34.89 252 PHE A O 1
ATOM 1197 N N . LEU A 1 236 ? 126.156 160.440 117.924 1.00 32.25 253 LEU A N 1
ATOM 1198 C CA . LEU A 1 236 ? 125.505 161.390 118.824 1.00 28.56 253 LEU A CA 1
ATOM 1199 C C . LEU A 1 236 ? 124.564 160.683 119.795 1.00 35.05 253 LEU A C 1
ATOM 1200 O O . LEU A 1 236 ? 124.480 161.058 120.971 1.00 36.42 253 LEU A O 1
ATOM 1205 N N . VAL A 1 237 ? 123.847 159.660 119.326 1.00 36.74 254 VAL A N 1
ATOM 1206 C CA . VAL A 1 237 ? 122.985 158.894 120.222 1.00 33.09 254 VAL A CA 1
ATOM 1207 C C . VAL A 1 237 ? 123.818 158.158 121.266 1.00 33.58 254 VAL A C 1
ATOM 1208 O O . VAL A 1 237 ? 123.458 158.108 122.451 1.00 38.67 254 VAL A O 1
ATOM 1212 N N . LEU A 1 238 ? 124.947 157.580 120.847 1.00 29.24 255 LEU A N 1
ATOM 1213 C CA . LEU A 1 238 ? 125.847 156.947 121.804 1.00 29.21 255 LEU A CA 1
ATOM 1214 C C . LEU A 1 238 ? 126.384 157.959 122.807 1.00 32.12 255 LEU A C 1
ATOM 1215 O O . LEU A 1 238 ? 126.550 157.640 123.988 1.00 33.02 255 LEU A O 1
ATOM 1220 N N . ALA A 1 239 ? 126.666 159.184 122.356 1.00 28.98 256 ALA A N 1
ATOM 1221 C CA . ALA A 1 239 ? 127.130 160.225 123.269 1.00 31.20 256 ALA A CA 1
ATOM 1222 C C . ALA A 1 239 ? 126.058 160.587 124.290 1.00 32.63 256 ALA A C 1
ATOM 1223 O O . ALA A 1 239 ? 126.362 160.797 125.469 1.00 30.80 256 ALA A O 1
ATOM 1225 N N . ALA A 1 240 ? 124.799 160.668 123.855 1.00 29.82 257 ALA A N 1
ATOM 1226 C CA . ALA A 1 240 ? 123.709 160.937 124.792 1.00 29.39 257 ALA A CA 1
ATOM 1227 C C . ALA A 1 240 ? 123.571 159.817 125.820 1.00 31.34 257 ALA A C 1
ATOM 1228 O O . ALA A 1 240 ? 123.373 160.077 127.016 1.00 31.11 257 ALA A O 1
ATOM 1230 N N . LEU A 1 241 ? 123.675 158.563 125.375 1.00 29.40 258 LEU A N 1
ATOM 1231 C CA . LEU A 1 241 ? 123.623 157.447 126.317 1.00 27.28 258 LEU A CA 1
ATOM 1232 C C . LEU A 1 241 ? 124.806 157.463 127.281 1.00 29.24 258 LEU A C 1
ATOM 1233 O O . LEU A 1 241 ? 124.647 157.141 128.465 1.00 26.66 258 LEU A O 1
ATOM 1238 N N . VAL A 1 242 ? 125.993 157.835 126.795 1.00 30.92 259 VAL A N 1
ATOM 1239 C CA . VAL A 1 242 ? 127.160 157.947 127.666 1.00 33.04 259 VAL A CA 1
ATOM 1240 C C . VAL A 1 242 ? 126.953 159.052 128.694 1.00 32.79 259 VAL A C 1
ATOM 1241 O O . VAL A 1 242 ? 127.354 158.919 129.855 1.00 29.21 259 VAL A O 1
ATOM 1245 N N . LEU A 1 243 ? 126.320 160.156 128.290 1.00 25.81 260 LEU A N 1
ATOM 1246 C CA . LEU A 1 243 ? 126.006 161.217 129.243 1.00 25.74 260 LEU A CA 1
ATOM 1247 C C . LEU A 1 243 ? 125.023 160.740 130.305 1.00 32.05 260 LEU A C 1
ATOM 1248 O O . LEU A 1 243 ? 125.156 161.091 131.482 1.00 31.85 260 LEU A O 1
ATOM 1253 N N . LEU A 1 244 ? 124.017 159.959 129.907 1.00 32.72 261 LEU A N 1
ATOM 1254 C CA . LEU A 1 244 ? 123.080 159.409 130.886 1.00 27.83 261 LEU A CA 1
ATOM 1255 C C . LEU A 1 244 ? 123.795 158.493 131.875 1.00 30.24 261 LEU A C 1
ATOM 1256 O O . LEU A 1 244 ? 123.561 158.557 133.091 1.00 32.02 261 LEU A O 1
ATOM 1261 N N . ASP A 1 245 ? 124.675 157.630 131.362 1.00 34.40 262 ASP A N 1
ATOM 1262 C CA . ASP A 1 245 ? 125.458 156.758 132.232 1.00 31.28 262 ASP A CA 1
ATOM 1263 C C . ASP A 1 245 ? 126.333 157.570 133.179 1.00 29.51 262 ASP A C 1
ATOM 1264 O O . ASP A 1 245 ? 126.469 157.228 134.358 1.00 28.30 262 ASP A O 1
ATOM 1269 N N . GLY A 1 246 ? 126.932 158.652 132.679 1.00 25.17 263 GLY A N 1
ATOM 1270 C CA . GLY A 1 246 ? 127.757 159.494 133.529 1.00 25.55 263 GLY A CA 1
ATOM 1271 C C . GLY A 1 246 ? 126.963 160.211 134.603 1.00 29.82 263 GLY A C 1
ATOM 1272 O O . GLY A 1 246 ? 127.446 160.394 135.721 1.00 30.60 263 GLY A O 1
ATOM 1273 N N . ALA A 1 247 ? 125.741 160.639 134.278 1.00 32.34 264 ALA A N 1
ATOM 1274 C CA . ALA A 1 247 ? 124.880 161.246 135.289 1.00 27.25 264 ALA A CA 1
ATOM 1275 C C . ALA A 1 247 ? 124.511 160.242 136.373 1.00 23.80 264 ALA A C 1
ATOM 1276 O O . ALA A 1 247 ? 124.539 160.567 137.568 1.00 31.61 264 ALA A O 1
ATOM 1278 N N . ILE A 1 248 ? 124.174 159.012 135.978 1.00 24.27 265 ILE A N 1
ATOM 1279 C CA . ILE A 1 248 ? 123.901 157.980 136.977 1.00 28.14 265 ILE A CA 1
ATOM 1280 C C . ILE A 1 248 ? 125.130 157.737 137.843 1.00 28.93 265 ILE A C 1
ATOM 1281 O O . ILE A 1 248 ? 125.025 157.647 139.074 1.00 26.97 265 ILE A O 1
ATOM 1286 N N . GLN A 1 249 ? 126.310 157.646 137.223 1.00 28.93 266 GLN A N 1
ATOM 1287 C CA . GLN A 1 249 ? 127.544 157.448 137.977 1.00 28.19 266 GLN A CA 1
ATOM 1288 C C . GLN A 1 249 ? 127.779 158.583 138.965 1.00 28.78 266 GLN A C 1
ATOM 1289 O O . GLN A 1 249 ? 128.152 158.343 140.118 1.00 27.52 266 GLN A O 1
ATOM 1295 N N . LEU A 1 250 ? 127.506 159.819 138.549 1.00 28.73 267 LEU A N 1
ATOM 1296 C CA . LEU A 1 250 ? 127.732 160.990 139.436 1.00 24.82 267 LEU A CA 1
ATOM 1297 C C . LEU A 1 250 ? 126.704 160.972 140.566 1.00 26.83 267 LEU A C 1
ATOM 1298 O O . LEU A 1 250 ? 127.018 161.511 141.634 1.00 31.17 267 LEU A O 1
ATOM 1303 N N . PHE A 1 251 ? 125.530 160.371 140.347 1.00 34.41 268 PHE A N 1
ATOM 1304 C CA . PHE A 1 251 ? 124.550 160.258 141.421 1.00 32.93 268 PHE A CA 1
ATOM 1305 C C . PHE A 1 251 ? 124.925 159.189 142.446 1.00 32.17 268 PHE A C 1
ATOM 1306 O O . PHE A 1 251 ? 124.849 159.440 143.652 1.00 34.08 268 PHE A O 1
ATOM 1314 N N . VAL A 1 252 ? 125.332 157.998 141.998 1.00 28.03 269 VAL A N 1
ATOM 1315 C CA . VAL A 1 252 ? 125.562 156.922 142.963 1.00 26.21 269 VAL A CA 1
ATOM 1316 C C . VAL A 1 252 ? 127.037 156.814 143.346 1.00 34.79 269 VAL A C 1
ATOM 1317 O O . VAL A 1 252 ? 127.371 156.783 144.535 1.00 35.54 269 VAL A O 1
ATOM 1321 N N . LEU A 1 253 ? 127.942 156.749 142.366 1.00 39.82 270 LEU A N 1
ATOM 1322 C CA . LEU A 1 253 ? 129.360 156.579 142.679 1.00 37.30 270 LEU A CA 1
ATOM 1323 C C . LEU A 1 253 ? 129.899 157.775 143.454 1.00 36.51 270 LEU A C 1
ATOM 1324 O O . LEU A 1 253 ? 130.577 157.614 144.475 1.00 40.21 270 LEU A O 1
ATOM 1329 N N . GLN A 1 254 ? 129.603 158.986 142.979 1.00 34.09 271 GLN A N 1
ATOM 1330 C CA . GLN A 1 254 ? 129.963 160.236 143.640 1.00 34.55 271 GLN A CA 1
ATOM 1331 C C . GLN A 1 254 ? 131.468 160.334 143.862 1.00 36.10 271 GLN A C 1
ATOM 1332 O O . GLN A 1 254 ? 131.930 160.263 145.008 1.00 35.34 271 GLN A O 1
ATOM 1338 N N . PRO A 1 255 ? 132.266 160.495 142.801 1.00 34.95 272 PRO A N 1
ATOM 1339 C CA . PRO A 1 255 ? 133.729 160.572 142.957 1.00 31.73 272 PRO A CA 1
ATOM 1340 C C . PRO A 1 255 ? 134.199 161.964 143.371 1.00 32.20 272 PRO A C 1
ATOM 1341 O O . PRO A 1 255 ? 134.825 162.697 142.603 1.00 28.98 272 PRO A O 1
ATOM 1345 N N . SER A 1 256 ? 133.897 162.336 144.615 1.00 42.14 273 SER A N 1
ATOM 1346 C CA . SER A 1 256 ? 134.234 163.674 145.087 1.00 40.23 273 SER A CA 1
ATOM 1347 C C . SER A 1 256 ? 135.666 163.750 145.602 1.00 40.87 273 SER A C 1
ATOM 1348 O O . SER A 1 256 ? 136.441 164.605 145.160 1.00 46.95 273 SER A O 1
ATOM 1350 N N . ARG A 1 257 ? 136.036 162.868 146.525 1.00 37.52 274 ARG A N 1
ATOM 1351 C CA . ARG A 1 257 ? 137.342 162.910 147.162 1.00 41.95 274 ARG A CA 1
ATOM 1352 C C . ARG A 1 257 ? 138.140 161.671 146.785 1.00 41.56 274 ARG A C 1
ATOM 1353 O O . ARG A 1 257 ? 137.614 160.717 146.208 1.00 44.24 274 ARG A O 1
ATOM 1355 N N . VAL A 1 258 ? 139.444 161.694 147.109 1.00 38.07 275 VAL A N 1
ATOM 1356 C CA . VAL A 1 258 ? 140.364 160.558 146.783 1.00 38.19 275 VAL A CA 1
ATOM 1357 C C . VAL A 1 258 ? 140.608 159.733 148.045 1.00 35.94 275 VAL A C 1
ATOM 1358 O O . VAL A 1 258 ? 141.142 160.290 149.013 1.00 41.33 275 VAL A O 1
ATOM 1362 N N . GLN A 1 259 ? 140.218 158.457 148.027 1.00 31.57 276 GLN A N 1
ATOM 1363 C CA . GLN A 1 259 ? 140.361 157.601 149.232 1.00 34.91 276 GLN A CA 1
ATOM 1364 C C . GLN A 1 259 ? 141.363 156.480 148.960 1.00 34.15 276 GLN A C 1
ATOM 1365 O O . GLN A 1 259 ? 141.063 155.619 148.127 1.00 38.37 276 GLN A O 1
ATOM 1371 N N . PRO A 1 260 ? 142.503 156.411 149.676 1.00 24.92 277 PRO A N 1
ATOM 1372 C CA . PRO A 1 260 ? 143.453 155.319 149.500 1.00 28.13 277 PRO A CA 1
ATOM 1373 C C . PRO A 1 260 ? 142.877 154.002 150.034 1.00 31.21 277 PRO A C 1
ATOM 1374 O O . PRO A 1 260 ? 141.972 154.060 150.833 1.00 31.50 277 PRO A O 1
ATOM 1378 N N . GLU A 1 261 ? 143.380 152.857 149.562 1.00 29.99 278 GLU A N 1
ATOM 1379 C CA . GLU A 1 261 ? 142.929 151.547 150.112 1.00 29.29 278 GLU A CA 1
ATOM 1380 C C . GLU A 1 261 ? 143.678 151.252 151.413 1.00 29.97 278 GLU A C 1
ATOM 1381 O O . GLU A 1 261 ? 144.532 152.071 151.793 1.00 29.85 278 GLU A O 1
ATOM 1387 N N . SER A 1 262 ? 143.408 150.114 152.052 1.00 33.40 279 SER A N 1
ATOM 1388 C CA . SER A 1 262 ? 143.980 149.826 153.364 1.00 38.58 279 SER A CA 1
ATOM 1389 C C . SER A 1 262 ? 145.382 149.240 153.250 1.00 39.02 279 SER A C 1
ATOM 1390 O O . SER A 1 262 ? 146.352 149.828 153.743 1.00 40.96 279 SER A O 1
ATOM 1393 N N . GLN A 1 263 ? 145.513 148.086 152.604 1.00 32.38 280 GLN A N 1
ATOM 1394 C CA . GLN A 1 263 ? 146.752 147.324 152.610 1.00 34.05 280 GLN A CA 1
ATOM 1395 C C . GLN A 1 263 ? 147.437 147.382 151.250 1.00 35.85 280 GLN A C 1
ATOM 1396 O O . GLN A 1 263 ? 146.954 148.007 150.303 1.00 31.66 280 GLN A O 1
ATOM 1402 N N . LYS A 1 264 ? 148.585 146.711 151.172 1.00 33.86 281 LYS A N 1
ATOM 1403 C CA . LYS A 1 264 ? 149.400 146.701 149.967 1.00 24.18 281 LYS A CA 1
ATOM 1404 C C . LYS A 1 264 ? 148.752 145.824 148.896 1.00 27.72 281 LYS A C 1
ATOM 1405 O O . LYS A 1 264 ? 147.643 145.309 149.057 1.00 36.02 281 LYS A O 1
ATOM 1407 N N . GLY A 1 265 ? 149.460 145.647 147.785 1.00 22.43 282 GLY A N 1
ATOM 1408 C CA . GLY A 1 265 ? 148.840 145.062 146.615 1.00 23.22 282 GLY A CA 1
ATOM 1409 C C . GLY A 1 265 ? 149.431 143.785 146.052 1.00 25.22 282 GLY A C 1
ATOM 1410 O O . GLY A 1 265 ? 148.960 143.320 145.009 1.00 29.68 282 GLY A O 1
ATOM 1411 N N . THR A 1 266 ? 150.448 143.206 146.709 1.00 18.21 283 THR A N 1
ATOM 1412 C CA . THR A 1 266 ? 151.061 141.967 146.231 1.00 22.72 283 THR A CA 1
ATOM 1413 C C . THR A 1 266 ? 151.581 142.160 144.811 1.00 23.22 283 THR A C 1
ATOM 1414 O O . THR A 1 266 ? 150.925 141.737 143.851 1.00 24.18 283 THR A O 1
ATOM 1418 N N . PRO A 1 267 ? 152.725 142.838 144.642 1.00 18.61 284 PRO A N 1
ATOM 1419 C CA . PRO A 1 267 ? 153.154 143.310 143.314 1.00 17.82 284 PRO A CA 1
ATOM 1420 C C . PRO A 1 267 ? 153.072 142.290 142.186 1.00 15.19 284 PRO A C 1
ATOM 1421 O O . PRO A 1 267 ? 153.111 141.077 142.413 1.00 18.57 284 PRO A O 1
ATOM 1425 N N . LEU A 1 268 ? 152.978 142.801 140.955 1.00 18.37 285 LEU A N 1
ATOM 1426 C CA . LEU A 1 268 ? 152.735 141.955 139.790 1.00 17.40 285 LEU A CA 1
ATOM 1427 C C . LEU A 1 268 ? 153.835 140.923 139.586 1.00 24.47 285 LEU A C 1
ATOM 1428 O O . LEU A 1 268 ? 153.575 139.842 139.047 1.00 25.62 285 LEU A O 1
ATOM 1433 N N . THR A 1 269 ? 155.067 141.237 139.993 1.00 21.31 286 THR A N 1
ATOM 1434 C CA . THR A 1 269 ? 156.160 140.286 139.828 1.00 18.76 286 THR A CA 1
ATOM 1435 C C . THR A 1 269 ? 155.936 139.025 140.652 1.00 18.57 286 THR A C 1
ATOM 1436 O O . THR A 1 269 ? 156.241 137.923 140.188 1.00 22.06 286 THR A O 1
ATOM 1440 N N . THR A 1 270 ? 155.414 139.167 141.871 1.00 17.98 287 THR A N 1
ATOM 1441 C CA . THR A 1 270 ? 155.109 137.998 142.687 1.00 16.92 287 THR A CA 1
ATOM 1442 C C . THR A 1 270 ? 153.914 137.226 142.142 1.00 17.70 287 THR A C 1
ATOM 1443 O O . THR A 1 270 ? 153.903 135.991 142.185 1.00 23.07 287 THR A O 1
ATOM 1447 N N . LEU A 1 271 ? 152.906 137.929 141.622 1.00 13.94 288 LEU A N 1
ATOM 1448 C CA . LEU A 1 271 ? 151.716 137.257 141.111 1.00 12.55 288 LEU A CA 1
ATOM 1449 C C . LEU A 1 271 ? 152.000 136.500 139.821 1.00 12.31 288 LEU A C 1
ATOM 1450 O O . LEU A 1 271 ? 151.387 135.458 139.571 1.00 21.84 288 LEU A O 1
ATOM 1455 N N . LEU A 1 272 ? 152.915 137.005 138.991 1.00 19.81 289 LEU A N 1
ATOM 1456 C CA . LEU A 1 272 ? 153.188 136.367 137.708 1.00 24.47 289 LEU A CA 1
ATOM 1457 C C . LEU A 1 272 ? 154.014 135.095 137.844 1.00 20.95 289 LEU A C 1
ATOM 1458 O O . LEU A 1 272 ? 154.140 134.349 136.868 1.00 25.47 289 LEU A O 1
ATOM 1463 N N . LYS A 1 273 ? 154.583 134.832 139.017 1.00 15.82 290 LYS A N 1
ATOM 1464 C CA . LYS A 1 273 ? 155.287 133.580 139.260 1.00 15.64 290 LYS A CA 1
ATOM 1465 C C . LYS A 1 273 ? 154.360 132.461 139.717 1.00 22.98 290 LYS A C 1
ATOM 1466 O O . LYS A 1 273 ? 154.809 131.315 139.830 1.00 26.81 290 LYS A O 1
ATOM 1472 N N . ASP A 1 274 ? 153.095 132.760 139.982 1.00 22.69 291 ASP A N 1
ATOM 1473 C CA . ASP A 1 274 ? 152.148 131.751 140.442 1.00 19.93 291 ASP A CA 1
ATOM 1474 C C . ASP A 1 274 ? 151.740 130.853 139.280 1.00 18.75 291 ASP A C 1
ATOM 1475 O O . ASP A 1 274 ? 151.272 131.355 138.255 1.00 18.76 291 ASP A O 1
ATOM 1480 N N . PRO A 1 275 ? 151.901 129.530 139.398 1.00 18.65 292 PRO A N 1
ATOM 1481 C CA . PRO A 1 275 ? 151.512 128.646 138.290 1.00 10.43 292 PRO A CA 1
ATOM 1482 C C . PRO A 1 275 ? 150.012 128.505 138.094 1.00 18.97 292 PRO A C 1
ATOM 1483 O O . PRO A 1 275 ? 149.581 128.291 136.955 1.00 26.37 292 PRO A O 1
ATOM 1487 N N . TYR A 1 276 ? 149.203 128.626 139.148 1.00 18.57 293 TYR A N 1
ATOM 1488 C CA . TYR A 1 276 ? 147.758 128.468 139.006 1.00 12.19 293 TYR A CA 1
ATOM 1489 C C . TYR A 1 276 ? 147.125 129.679 138.329 1.00 13.97 293 TYR A C 1
ATOM 1490 O O . TYR A 1 276 ? 146.252 129.534 137.462 1.00 17.18 293 TYR A O 1
ATOM 1499 N N . ILE A 1 277 ? 147.552 130.881 138.716 1.00 17.36 294 ILE A N 1
ATOM 1500 C CA . ILE A 1 277 ? 147.103 132.086 138.027 1.00 13.84 294 ILE A CA 1
ATOM 1501 C C . ILE A 1 277 ? 147.533 132.042 136.569 1.00 17.08 294 ILE A C 1
ATOM 1502 O O . ILE A 1 277 ? 146.782 132.437 135.668 1.00 25.52 294 ILE A O 1
ATOM 1507 N N . LEU A 1 278 ? 148.744 131.542 136.313 1.00 17.16 295 LEU A N 1
ATOM 1508 C CA . LEU A 1 278 ? 149.219 131.396 134.943 1.00 10.76 295 LEU A CA 1
ATOM 1509 C C . LEU A 1 278 ? 148.358 130.414 134.159 1.00 12.87 295 LEU A C 1
ATOM 1510 O O . LEU A 1 278 ? 148.049 130.657 132.990 1.00 12.58 295 LEU A O 1
ATOM 1515 N N . ILE A 1 279 ? 147.959 129.302 134.781 1.00 10.85 296 ILE A N 1
ATOM 1516 C CA . ILE A 1 279 ? 147.121 128.324 134.091 1.00 11.35 296 ILE A CA 1
ATOM 1517 C C . ILE A 1 279 ? 145.759 128.920 133.755 1.00 16.66 296 ILE A C 1
ATOM 1518 O O . ILE A 1 279 ? 145.249 128.747 132.641 1.00 22.68 296 ILE A O 1
ATOM 1523 N N . ALA A 1 280 ? 145.144 129.625 134.708 1.00 15.46 297 ALA A N 1
ATOM 1524 C CA . ALA A 1 280 ? 143.842 130.237 134.448 1.00 9.43 297 ALA A CA 1
ATOM 1525 C C . ALA A 1 280 ? 143.934 131.284 133.341 1.00 11.00 297 ALA A C 1
ATOM 1526 O O . ALA A 1 280 ? 143.098 131.321 132.424 1.00 10.70 297 ALA A O 1
ATOM 1528 N N . ALA A 1 281 ? 144.960 132.137 133.403 1.00 12.38 298 ALA A N 1
ATOM 1529 C CA . ALA A 1 281 ? 145.143 133.157 132.378 1.00 6.25 298 ALA A CA 1
ATOM 1530 C C . ALA A 1 281 ? 145.409 132.532 131.015 1.00 16.49 298 ALA A C 1
ATOM 1531 O O . ALA A 1 281 ? 144.916 133.023 129.997 1.00 19.26 298 ALA A O 1
ATOM 1533 N N . GLY A 1 282 ? 146.188 131.450 130.974 1.00 11.45 299 GLY A N 1
ATOM 1534 C CA . GLY A 1 282 ? 146.454 130.788 129.708 1.00 14.35 299 GLY A CA 1
ATOM 1535 C C . GLY A 1 282 ? 145.221 130.137 129.116 1.00 14.23 299 GLY A C 1
ATOM 1536 O O . GLY A 1 282 ? 145.021 130.161 127.899 1.00 21.98 299 GLY A O 1
ATOM 1537 N N . SER A 1 283 ? 144.382 129.538 129.964 1.00 7.60 300 SER A N 1
ATOM 1538 C CA . SER A 1 283 ? 143.129 128.972 129.476 1.00 10.46 300 SER A CA 1
ATOM 1539 C C . SER A 1 283 ? 142.248 130.054 128.868 1.00 14.84 300 SER A C 1
ATOM 1540 O O . SER A 1 283 ? 141.715 129.890 127.761 1.00 18.47 300 SER A O 1
ATOM 1543 N N . ILE A 1 284 ? 142.106 131.184 129.568 1.00 23.22 301 ILE A N 1
ATOM 1544 C CA . ILE A 1 284 ? 141.327 132.296 129.023 1.00 17.06 301 ILE A CA 1
ATOM 1545 C C . ILE A 1 284 ? 141.928 132.766 127.702 1.00 15.04 301 ILE A C 1
ATOM 1546 O O . ILE A 1 284 ? 141.215 132.976 126.711 1.00 22.05 301 ILE A O 1
ATOM 1551 N N . CYS A 1 285 ? 143.254 132.917 127.665 1.00 9.94 302 CYS A N 1
ATOM 1552 C CA . CYS A 1 285 ? 143.923 133.459 126.488 1.00 11.78 302 CYS A CA 1
ATOM 1553 C C . CYS A 1 285 ? 143.724 132.564 125.273 1.00 20.73 302 CYS A C 1
ATOM 1554 O O . CYS A 1 285 ? 143.401 133.047 124.184 1.00 28.52 302 CYS A O 1
ATOM 1557 N N . PHE A 1 286 ? 143.897 131.252 125.442 1.00 15.37 303 PHE A N 1
ATOM 1558 C CA . PHE A 1 286 ? 143.770 130.346 124.304 1.00 15.02 303 PHE A CA 1
ATOM 1559 C C . PHE A 1 286 ? 142.319 130.211 123.859 1.00 22.90 303 PHE A C 1
ATOM 1560 O O . PHE A 1 286 ? 142.028 130.228 122.652 1.00 28.86 303 PHE A O 1
ATOM 1568 N N . ALA A 1 287 ? 141.389 130.099 124.816 1.00 21.15 304 ALA A N 1
ATOM 1569 C CA . ALA A 1 287 ? 139.980 129.996 124.459 1.00 18.35 304 ALA A CA 1
ATOM 1570 C C . ALA A 1 287 ? 139.517 131.222 123.685 1.00 16.30 304 ALA A C 1
ATOM 1571 O O . ALA A 1 287 ? 138.754 131.101 122.720 1.00 14.15 304 ALA A O 1
ATOM 1573 N N . ASN A 1 288 ? 139.967 132.414 124.087 1.00 15.80 305 ASN A N 1
ATOM 1574 C CA . ASN A 1 288 ? 139.567 133.618 123.369 1.00 14.27 305 ASN A CA 1
ATOM 1575 C C . ASN A 1 288 ? 140.323 133.800 122.059 1.00 18.45 305 ASN A C 1
ATOM 1576 O O . ASN A 1 288 ? 139.754 134.327 121.096 1.00 31.23 305 ASN A O 1
ATOM 1581 N N . MET A 1 289 ? 141.591 133.385 121.995 1.00 16.96 306 MET A N 1
ATOM 1582 C CA . MET A 1 289 ? 142.339 133.490 120.748 1.00 24.03 306 MET A CA 1
ATOM 1583 C C . MET A 1 289 ? 141.739 132.606 119.668 1.00 28.00 306 MET A C 1
ATOM 1584 O O . MET A 1 289 ? 141.806 132.950 118.481 1.00 29.01 306 MET A O 1
ATOM 1589 N N . GLY A 1 290 ? 141.145 131.479 120.056 1.00 27.26 307 GLY A N 1
ATOM 1590 C CA . GLY A 1 290 ? 140.406 130.671 119.103 1.00 26.80 307 GLY A CA 1
ATOM 1591 C C . GLY A 1 290 ? 139.377 131.458 118.310 1.00 24.13 307 GLY A C 1
ATOM 1592 O O . GLY A 1 290 ? 139.452 131.525 117.079 1.00 25.13 307 GLY A O 1
ATOM 1593 N N . ILE A 1 291 ? 138.420 132.078 119.004 1.00 25.55 308 ILE A N 1
ATOM 1594 C CA . ILE A 1 291 ? 137.386 132.844 118.314 1.00 24.96 308 ILE A CA 1
ATOM 1595 C C . ILE A 1 291 ? 137.965 134.104 117.680 1.00 23.63 308 ILE A C 1
ATOM 1596 O O . ILE A 1 291 ? 137.489 134.551 116.629 1.00 25.57 308 ILE A O 1
ATOM 1601 N N . ALA A 1 292 ? 138.998 134.693 118.293 1.00 24.10 309 ALA A N 1
ATOM 1602 C CA . ALA A 1 292 ? 139.596 135.900 117.735 1.00 18.44 309 ALA A CA 1
ATOM 1603 C C . ALA A 1 292 ? 140.237 135.638 116.380 1.00 27.08 309 ALA A C 1
ATOM 1604 O O . ALA A 1 292 ? 140.239 136.523 115.519 1.00 27.03 309 ALA A O 1
ATOM 1606 N N . MET A 1 293 ? 140.800 134.449 116.177 1.00 29.28 310 MET A N 1
ATOM 1607 C CA . MET A 1 293 ? 141.325 134.085 114.869 1.00 20.94 310 MET A CA 1
ATOM 1608 C C . MET A 1 293 ? 140.277 133.454 113.962 1.00 26.53 310 MET A C 1
ATOM 1609 O O . MET A 1 293 ? 140.462 133.447 112.740 1.00 24.58 310 MET A O 1
ATOM 1614 N N . LEU A 1 294 ? 139.185 132.929 114.525 1.00 32.81 311 LEU A N 1
ATOM 1615 C CA . LEU A 1 294 ? 138.112 132.380 113.700 1.00 29.04 311 LEU A CA 1
ATOM 1616 C C . LEU A 1 294 ? 137.308 133.481 113.015 1.00 29.28 311 LEU A C 1
ATOM 1617 O O . LEU A 1 294 ? 136.968 133.367 111.832 1.00 31.08 311 LEU A O 1
ATOM 1622 N N . GLU A 1 295 ? 136.986 134.548 113.746 1.00 34.05 312 GLU A N 1
ATOM 1623 C CA . GLU A 1 295 ? 136.013 135.520 113.249 1.00 28.38 312 GLU A CA 1
ATOM 1624 C C . GLU A 1 295 ? 136.427 136.201 111.948 1.00 36.29 312 GLU A C 1
ATOM 1625 O O . GLU A 1 295 ? 135.601 136.252 111.021 1.00 42.75 312 GLU A O 1
ATOM 1631 N N . PRO A 1 296 ? 137.644 136.742 111.796 1.00 31.37 313 PRO A N 1
ATOM 1632 C CA . PRO A 1 296 ? 137.971 137.421 110.533 1.00 28.76 313 PRO A CA 1
ATOM 1633 C C . PRO A 1 296 ? 138.424 136.495 109.416 1.00 32.46 313 PRO A C 1
ATOM 1634 O O . PRO A 1 296 ? 138.433 136.925 108.256 1.00 31.45 313 PRO A O 1
ATOM 1638 N N . ALA A 1 297 ? 138.799 135.252 109.716 1.00 34.47 314 ALA A N 1
ATOM 1639 C CA . ALA A 1 297 ? 139.291 134.329 108.702 1.00 32.85 314 ALA A CA 1
ATOM 1640 C C . ALA A 1 297 ? 138.215 133.411 108.141 1.00 32.89 314 ALA A C 1
ATOM 1641 O O . ALA A 1 297 ? 138.490 132.671 107.191 1.00 33.72 314 ALA A O 1
ATOM 1643 N N . LEU A 1 298 ? 137.003 133.435 108.702 1.00 32.82 315 LEU A N 1
ATOM 1644 C CA . LEU A 1 298 ? 135.953 132.540 108.216 1.00 29.72 315 LEU A CA 1
ATOM 1645 C C . LEU A 1 298 ? 135.282 133.053 106.946 1.00 35.17 315 LEU A C 1
ATOM 1646 O O . LEU A 1 298 ? 135.104 132.256 106.007 1.00 40.32 315 LEU A O 1
ATOM 1651 N N . PRO A 1 299 ? 134.870 134.325 106.841 1.00 32.50 316 PRO A N 1
ATOM 1652 C CA . PRO A 1 299 ? 134.215 134.769 105.598 1.00 33.08 316 PRO A CA 1
ATOM 1653 C C . PRO A 1 299 ? 135.078 134.622 104.358 1.00 34.17 316 PRO A C 1
ATOM 1654 O O . PRO A 1 299 ? 134.541 134.362 103.274 1.00 31.79 316 PRO A O 1
ATOM 1658 N N . ILE A 1 300 ? 136.396 134.792 104.477 1.00 34.53 317 ILE A N 1
ATOM 1659 C CA . ILE A 1 300 ? 137.268 134.629 103.318 1.00 30.97 317 ILE A CA 1
ATOM 1660 C C . ILE A 1 300 ? 137.191 133.203 102.792 1.00 33.96 317 ILE A C 1
ATOM 1661 O O . ILE A 1 300 ? 137.127 132.976 101.579 1.00 43.67 317 ILE A O 1
ATOM 1666 N N . TRP A 1 301 ? 137.195 132.221 103.694 1.00 30.29 318 TRP A N 1
ATOM 1667 C CA . TRP A 1 301 ? 137.030 130.833 103.281 1.00 33.25 318 TRP A CA 1
ATOM 1668 C C . TRP A 1 301 ? 135.632 130.590 102.724 1.00 33.27 318 TRP A C 1
ATOM 1669 O O . TRP A 1 301 ? 135.462 129.820 101.770 1.00 36.43 318 TRP A O 1
ATOM 1680 N N . MET A 1 302 ? 134.622 131.237 103.309 1.00 39.48 319 MET A N 1
ATOM 1681 C CA . MET A 1 302 ? 133.246 131.035 102.866 1.00 34.15 319 MET A CA 1
ATOM 1682 C C . MET A 1 302 ? 133.053 131.481 101.421 1.00 39.12 319 MET A C 1
ATOM 1683 O O . MET A 1 302 ? 132.522 130.730 100.595 1.00 48.20 319 MET A O 1
ATOM 1688 N N . MET A 1 303 ? 133.469 132.709 101.095 1.00 41.54 320 MET A N 1
ATOM 1689 C CA . MET A 1 303 ? 133.249 133.209 99.738 1.00 47.26 320 MET A CA 1
ATOM 1690 C C . MET A 1 303 ? 133.960 132.372 98.682 1.00 50.94 320 MET A C 1
ATOM 1691 O O . MET A 1 303 ? 133.499 132.323 97.537 1.00 49.82 320 MET A O 1
ATOM 1696 N N . GLU A 1 304 ? 135.065 131.714 99.033 1.00 49.17 321 GLU A N 1
ATOM 1697 C CA . GLU A 1 304 ? 135.801 130.945 98.037 1.00 46.34 321 GLU A CA 1
ATOM 1698 C C . GLU A 1 304 ? 135.304 129.507 97.949 1.00 44.29 321 GLU A C 1
ATOM 1699 O O . GLU A 1 304 ? 135.386 128.888 96.883 1.00 45.58 321 GLU A O 1
ATOM 1705 N N . THR A 1 305 ? 134.787 128.955 99.049 1.00 45.11 322 THR A N 1
ATOM 1706 C CA . THR A 1 305 ? 134.336 127.567 99.019 1.00 44.48 322 THR A CA 1
ATOM 1707 C C . THR A 1 305 ? 132.876 127.463 98.595 1.00 44.40 322 THR A C 1
ATOM 1708 O O . THR A 1 305 ? 132.541 126.709 97.674 1.00 46.15 322 THR A O 1
ATOM 1712 N N . MET A 1 306 ? 131.990 128.209 99.255 1.00 44.71 323 MET A N 1
ATOM 1713 C CA . MET A 1 306 ? 130.560 128.097 99.013 1.00 43.78 323 MET A CA 1
ATOM 1714 C C . MET A 1 306 ? 129.993 129.206 98.140 1.00 46.77 323 MET A C 1
ATOM 1715 O O . MET A 1 306 ? 128.849 129.084 97.688 1.00 48.05 323 MET A O 1
ATOM 1720 N N . CYS A 1 307 ? 130.755 130.272 97.886 1.00 53.08 324 CYS A N 1
ATOM 1721 C CA . CYS A 1 307 ? 130.264 131.443 97.157 1.00 56.92 324 CYS A CA 1
ATOM 1722 C C . CYS A 1 307 ? 129.009 132.010 97.822 1.00 59.35 324 CYS A C 1
ATOM 1723 O O . CYS A 1 307 ? 127.993 132.269 97.174 1.00 59.70 324 CYS A O 1
ATOM 1726 N N . SER A 1 308 ? 129.088 132.195 99.136 1.00 58.27 325 SER A N 1
ATOM 1727 C CA . SER A 1 308 ? 127.949 132.678 99.902 1.00 59.35 325 SER A CA 1
ATOM 1728 C C . SER A 1 308 ? 127.660 134.143 99.591 1.00 62.19 325 SER A C 1
ATOM 1729 O O . SER A 1 308 ? 128.543 134.907 99.192 1.00 61.75 325 SER A O 1
ATOM 1732 N N . ARG A 1 309 ? 126.400 134.530 99.780 1.00 69.77 326 ARG A N 1
ATOM 1733 C CA . ARG A 1 309 ? 125.972 135.902 99.565 1.00 69.09 326 ARG A CA 1
ATOM 1734 C C . ARG A 1 309 ? 126.316 136.766 100.778 1.00 67.78 326 ARG A C 1
ATOM 1735 O O . ARG A 1 309 ? 126.752 136.277 101.823 1.00 69.90 326 ARG A O 1
ATOM 1743 N N . LYS A 1 310 ? 126.112 138.077 100.623 1.00 63.12 327 LYS A N 1
ATOM 1744 C CA . LYS A 1 310 ? 126.626 139.036 101.598 1.00 63.30 327 LYS A CA 1
ATOM 1745 C C . LYS A 1 310 ? 125.979 138.864 102.968 1.00 62.74 327 LYS A C 1
ATOM 1746 O O . LYS A 1 310 ? 126.668 138.920 103.994 1.00 62.47 327 LYS A O 1
ATOM 1752 N N . TRP A 1 311 ? 124.660 138.664 103.013 1.00 60.62 328 TRP A N 1
ATOM 1753 C CA . TRP A 1 311 ? 123.980 138.561 104.301 1.00 60.84 328 TRP A CA 1
ATOM 1754 C C . TRP A 1 311 ? 124.278 137.239 104.997 1.00 61.81 328 TRP A C 1
ATOM 1755 O O . TRP A 1 311 ? 124.291 137.178 106.234 1.00 64.05 328 TRP A O 1
ATOM 1766 N N . GLN A 1 312 ? 124.509 136.174 104.226 1.00 58.54 329 GLN A N 1
ATOM 1767 C CA . GLN A 1 312 ? 124.857 134.891 104.825 1.00 55.68 329 GLN A CA 1
ATOM 1768 C C . GLN A 1 312 ? 126.197 134.958 105.543 1.00 54.49 329 GLN A C 1
ATOM 1769 O O . GLN A 1 312 ? 126.421 134.214 106.504 1.00 54.59 329 GLN A O 1
ATOM 1775 N N . LEU A 1 313 ? 127.097 135.832 105.088 1.00 52.30 330 LEU A N 1
ATOM 1776 C CA . LEU A 1 313 ? 128.362 136.028 105.786 1.00 50.82 330 LEU A CA 1
ATOM 1777 C C . LEU A 1 313 ? 128.145 136.621 107.170 1.00 49.38 330 LEU A C 1
ATOM 1778 O O . LEU A 1 313 ? 128.918 136.343 108.094 1.00 52.73 330 LEU A O 1
ATOM 1783 N N . GLY A 1 314 ? 127.107 137.435 107.333 1.00 47.16 331 GLY A N 1
ATOM 1784 C CA . GLY A 1 314 ? 126.825 138.060 108.607 1.00 47.79 331 GLY A CA 1
ATOM 1785 C C . GLY A 1 314 ? 126.013 137.195 109.548 1.00 47.33 331 GLY A C 1
ATOM 1786 O O . GLY A 1 314 ? 126.307 137.134 110.744 1.00 48.46 331 GLY A O 1
ATOM 1787 N N . VAL A 1 315 ? 124.987 136.516 109.025 1.00 44.64 332 VAL A N 1
ATOM 1788 C CA . VAL A 1 315 ? 124.114 135.723 109.891 1.00 46.06 332 VAL A CA 1
ATOM 1789 C C . VAL A 1 315 ? 124.728 134.401 110.321 1.00 43.51 332 VAL A C 1
ATOM 1790 O O . VAL A 1 315 ? 124.143 133.707 111.161 1.00 45.60 332 VAL A O 1
ATOM 1794 N N . ALA A 1 316 ? 125.888 134.029 109.777 1.00 39.47 333 ALA A N 1
ATOM 1795 C CA . ALA A 1 316 ? 126.494 132.747 110.123 1.00 38.83 333 ALA A CA 1
ATOM 1796 C C . ALA A 1 316 ? 127.158 132.763 111.494 1.00 37.08 333 ALA A C 1
ATOM 1797 O O . ALA A 1 316 ? 127.254 131.714 112.141 1.00 32.70 333 ALA A O 1
ATOM 1799 N N . PHE A 1 317 ? 127.628 133.924 111.950 1.00 29.75 334 PHE A N 1
ATOM 1800 C CA . PHE A 1 317 ? 128.334 134.039 113.217 1.00 27.11 334 PHE A CA 1
ATOM 1801 C C . PHE A 1 317 ? 127.437 134.527 114.350 1.00 34.25 334 PHE A C 1
ATOM 1802 O O . PHE A 1 317 ? 127.932 134.808 115.446 1.00 36.99 334 PHE A O 1
ATOM 1810 N N . LEU A 1 318 ? 126.136 134.638 114.105 1.00 34.02 335 LEU A N 1
ATOM 1811 C CA . LEU A 1 318 ? 125.136 135.038 115.091 1.00 28.94 335 LEU A CA 1
ATOM 1812 C C . LEU A 1 318 ? 124.875 133.953 116.138 1.00 27.80 335 LEU A C 1
ATOM 1813 O O . LEU A 1 318 ? 124.676 134.283 117.320 1.00 28.21 335 LEU A O 1
ATOM 1818 N N . PRO A 1 319 ? 124.841 132.663 115.766 1.00 29.18 336 PRO A N 1
ATOM 1819 C CA . PRO A 1 319 ? 124.710 131.627 116.802 1.00 22.53 336 PRO A CA 1
ATOM 1820 C C . PRO A 1 319 ? 125.794 131.688 117.856 1.00 22.36 336 PRO A C 1
ATOM 1821 O O . PRO A 1 319 ? 125.512 131.407 119.025 1.00 25.73 336 PRO A O 1
ATOM 1825 N N . ALA A 1 320 ? 127.024 132.049 117.486 1.00 16.77 337 ALA A N 1
ATOM 1826 C CA . ALA A 1 320 ? 128.075 132.194 118.487 1.00 18.60 337 ALA A CA 1
ATOM 1827 C C . ALA A 1 320 ? 127.731 133.270 119.507 1.00 25.50 337 ALA A C 1
ATOM 1828 O O . ALA A 1 320 ? 127.877 133.047 120.714 1.00 25.15 337 ALA A O 1
ATOM 1830 N N . SER A 1 321 ? 127.246 134.426 119.048 1.00 24.83 338 SER A N 1
ATOM 1831 C CA . SER A 1 321 ? 126.892 135.509 119.957 1.00 23.53 338 SER A CA 1
ATOM 1832 C C . SER A 1 321 ? 125.701 135.162 120.841 1.00 22.79 338 SER A C 1
ATOM 1833 O O . SER A 1 321 ? 125.680 135.547 122.014 1.00 20.82 338 SER A O 1
ATOM 1836 N N . ILE A 1 322 ? 124.701 134.457 120.307 1.00 18.78 339 ILE A N 1
ATOM 1837 C CA . ILE A 1 322 ? 123.560 134.076 121.139 1.00 9.50 339 ILE A CA 1
ATOM 1838 C C . ILE A 1 322 ? 123.956 133.011 122.160 1.00 22.50 339 ILE A C 1
ATOM 1839 O O . ILE A 1 322 ? 123.577 133.084 123.341 1.00 28.89 339 ILE A O 1
ATOM 1844 N N . SER A 1 323 ? 124.722 132.007 121.724 1.00 19.18 340 SER A N 1
ATOM 1845 C CA . SER A 1 323 ? 125.129 130.936 122.621 1.00 7.20 340 SER A CA 1
ATOM 1846 C C . SER A 1 323 ? 126.064 131.449 123.702 1.00 17.80 340 SER A C 1
ATOM 1847 O O . SER A 1 323 ? 126.056 130.933 124.821 1.00 23.09 340 SER A O 1
ATOM 1850 N N . TYR A 1 324 ? 126.883 132.459 123.394 1.00 16.42 341 TYR A N 1
ATOM 1851 C CA . TYR A 1 324 ? 127.733 133.039 124.428 1.00 10.85 341 TYR A CA 1
ATOM 1852 C C . TYR A 1 324 ? 126.899 133.646 125.546 1.00 12.84 341 TYR A C 1
ATOM 1853 O O . TYR A 1 324 ? 127.180 133.425 126.729 1.00 18.27 341 TYR A O 1
ATOM 1862 N N . LEU A 1 325 ? 125.857 134.399 125.190 1.00 18.74 342 LEU A N 1
ATOM 1863 C CA . LEU A 1 325 ? 124.974 134.985 126.195 1.00 18.38 342 LEU A CA 1
ATOM 1864 C C . LEU A 1 325 ? 124.305 133.905 127.034 1.00 15.15 342 LEU A C 1
ATOM 1865 O O . LEU A 1 325 ? 124.321 133.960 128.274 1.00 19.83 342 LEU A O 1
ATOM 1870 N N . ILE A 1 326 ? 123.723 132.901 126.371 1.00 13.89 343 ILE A N 1
ATOM 1871 C CA . ILE A 1 326 ? 123.019 131.845 127.101 1.00 18.18 343 ILE A CA 1
ATOM 1872 C C . ILE A 1 326 ? 123.980 131.096 128.019 1.00 20.40 343 ILE A C 1
ATOM 1873 O O . ILE A 1 326 ? 123.684 130.853 129.197 1.00 21.56 343 ILE A O 1
ATOM 1878 N N . GLY A 1 327 ? 125.150 130.726 127.495 1.00 15.73 344 GLY A N 1
ATOM 1879 C CA . GLY A 1 327 ? 126.097 129.956 128.277 1.00 12.94 344 GLY A CA 1
ATOM 1880 C C . GLY A 1 327 ? 126.657 130.728 129.452 1.00 13.33 344 GLY A C 1
ATOM 1881 O O . GLY A 1 327 ? 126.811 130.178 130.541 1.00 11.55 344 GLY A O 1
ATOM 1882 N N . THR A 1 328 ? 126.971 132.010 129.252 1.00 18.12 345 THR A N 1
ATOM 1883 C CA . THR A 1 328 ? 127.443 132.827 130.364 1.00 13.86 345 THR A CA 1
ATOM 1884 C C . THR A 1 328 ? 126.384 132.918 131.453 1.00 15.64 345 THR A C 1
ATOM 1885 O O . THR A 1 328 ? 126.662 132.651 132.629 1.00 18.17 345 THR A O 1
ATOM 1889 N N . ASN A 1 329 ? 125.146 133.253 131.072 1.00 19.35 346 ASN A N 1
ATOM 1890 C CA . ASN A 1 329 ? 124.104 133.449 132.072 1.00 10.92 346 ASN A CA 1
ATOM 1891 C C . ASN A 1 329 ? 123.705 132.158 132.775 1.00 15.52 346 ASN A C 1
ATOM 1892 O O . ASN A 1 329 ? 123.228 132.217 133.912 1.00 30.00 346 ASN A O 1
ATOM 1897 N N . ILE A 1 330 ? 123.882 131.002 132.143 1.00 15.46 347 ILE A N 1
ATOM 1898 C CA . ILE A 1 330 ? 123.597 129.736 132.820 1.00 17.46 347 ILE A CA 1
ATOM 1899 C C . ILE A 1 330 ? 124.771 129.287 133.681 1.00 18.44 347 ILE A C 1
ATOM 1900 O O . ILE A 1 330 ? 124.607 128.902 134.843 1.00 10.11 347 ILE A O 1
ATOM 1905 N N . PHE A 1 331 ? 125.985 129.320 133.139 1.00 18.34 348 PHE A N 1
ATOM 1906 C CA . PHE A 1 331 ? 127.100 128.707 133.836 1.00 15.40 348 PHE A CA 1
ATOM 1907 C C . PHE A 1 331 ? 127.708 129.601 134.901 1.00 19.58 348 PHE A C 1
ATOM 1908 O O . PHE A 1 331 ? 128.393 129.076 135.779 1.00 22.41 348 PHE A O 1
ATOM 1916 N N . GLY A 1 332 ? 127.424 130.907 134.899 1.00 15.86 349 GLY A N 1
ATOM 1917 C CA . GLY A 1 332 ? 127.788 131.715 136.050 1.00 9.47 349 GLY A CA 1
ATOM 1918 C C . GLY A 1 332 ? 127.207 131.165 137.336 1.00 13.25 349 GLY A C 1
ATOM 1919 O O . GLY A 1 332 ? 127.832 131.238 138.395 1.00 17.83 349 GLY A O 1
ATOM 1920 N N . ILE A 1 333 ? 126.009 130.591 137.256 1.00 18.19 350 ILE A N 1
ATOM 1921 C CA . ILE A 1 333 ? 125.406 129.922 138.401 1.00 24.55 350 ILE A CA 1
ATOM 1922 C C . ILE A 1 333 ? 125.755 128.436 138.448 1.00 25.35 350 ILE A C 1
ATOM 1923 O O . ILE A 1 333 ? 125.950 127.884 139.535 1.00 21.95 350 ILE A O 1
ATOM 1928 N N . LEU A 1 334 ? 125.833 127.771 137.293 1.00 21.42 351 LEU A N 1
ATOM 1929 C CA . LEU A 1 334 ? 125.980 126.321 137.285 1.00 15.71 351 LEU A CA 1
ATOM 1930 C C . LEU A 1 334 ? 127.412 125.840 137.507 1.00 19.12 351 LEU A C 1
ATOM 1931 O O . LEU A 1 334 ? 127.605 124.650 137.776 1.00 22.89 351 LEU A O 1
ATOM 1936 N N . ALA A 1 335 ? 128.418 126.714 137.403 1.00 22.75 352 ALA A N 1
ATOM 1937 C CA . ALA A 1 335 ? 129.801 126.267 137.503 1.00 13.27 352 ALA A CA 1
ATOM 1938 C C . ALA A 1 335 ? 130.227 125.965 138.930 1.00 14.60 352 ALA A C 1
ATOM 1939 O O . ALA A 1 335 ? 131.112 125.128 139.131 1.00 21.43 352 ALA A O 1
ATOM 1941 N N . HIS A 1 336 ? 129.632 126.630 139.921 1.00 17.82 353 HIS A N 1
ATOM 1942 C CA . HIS A 1 336 ? 129.998 126.366 141.307 1.00 11.11 353 HIS A CA 1
ATOM 1943 C C . HIS A 1 336 ? 129.596 124.962 141.739 1.00 17.10 353 HIS A C 1
ATOM 1944 O O . HIS A 1 336 ? 130.346 124.301 142.465 1.00 20.35 353 HIS A O 1
ATOM 1951 N N . LYS A 1 337 ? 128.426 124.491 141.305 1.00 19.89 354 LYS A N 1
ATOM 1952 C CA . LYS A 1 337 ? 127.953 123.171 141.708 1.00 19.30 354 LYS A CA 1
ATOM 1953 C C . LYS A 1 337 ? 128.714 122.054 141.002 1.00 18.47 354 LYS A C 1
ATOM 1954 O O . LYS A 1 337 ? 129.042 121.037 141.622 1.00 21.81 354 LYS A O 1
ATOM 1960 N N . MET A 1 338 ? 128.997 122.219 139.708 1.00 13.52 355 MET A N 1
ATOM 1961 C CA . MET A 1 338 ? 129.716 121.186 138.971 1.00 12.89 355 MET A CA 1
ATOM 1962 C C . MET A 1 338 ? 131.198 121.167 139.321 1.00 14.54 355 MET A C 1
ATOM 1963 O O . MET A 1 338 ? 131.805 120.092 139.384 1.00 17.52 355 MET A O 1
ATOM 1965 N N . GLY A 1 339 ? 131.790 122.332 139.559 1.00 15.37 356 GLY A N 1
ATOM 1966 C CA . GLY A 1 339 ? 133.220 122.442 139.748 1.00 3.17 356 GLY A CA 1
ATOM 1967 C C . GLY A 1 339 ? 133.831 123.332 138.690 1.00 5.86 356 GLY A C 1
ATOM 1968 O O . GLY A 1 339 ? 133.701 123.056 137.496 1.00 19.24 356 GLY A O 1
ATOM 1969 N N . ARG A 1 340 ? 134.490 124.412 139.115 1.00 9.36 357 ARG A N 1
ATOM 1970 C CA . ARG A 1 340 ? 135.027 125.379 138.163 1.00 19.40 357 ARG A CA 1
ATOM 1971 C C . ARG A 1 340 ? 136.088 124.750 137.267 1.00 23.27 357 ARG A C 1
ATOM 1972 O O . ARG A 1 340 ? 136.125 125.012 136.057 1.00 26.20 357 ARG A O 1
ATOM 1980 N N . TRP A 1 341 ? 136.953 123.909 137.842 1.00 9.44 358 TRP A N 1
ATOM 1981 C CA . TRP A 1 341 ? 137.977 123.235 137.051 1.00 10.07 358 TRP A CA 1
ATOM 1982 C C . TRP A 1 341 ? 137.359 122.316 136.004 1.00 12.93 358 TRP A C 1
ATOM 1983 O O . TRP A 1 341 ? 137.805 122.288 134.851 1.00 22.71 358 TRP A O 1
ATOM 1994 N N . LEU A 1 342 ? 136.324 121.562 136.382 1.00 3.34 359 LEU A N 1
ATOM 1995 C CA . LEU A 1 342 ? 135.687 120.650 135.437 1.00 6.87 359 LEU A CA 1
ATOM 1996 C C . LEU A 1 342 ? 134.958 121.412 134.342 1.00 9.34 359 LEU A C 1
ATOM 1997 O O . LEU A 1 342 ? 134.975 121.001 133.176 1.00 17.30 359 LEU A O 1
ATOM 2002 N N . CYS A 1 343 ? 134.305 122.519 134.697 1.00 3.31 360 CYS A N 1
ATOM 2003 C CA . CYS A 1 343 ? 133.640 123.333 133.688 1.00 2.35 360 CYS A CA 1
ATOM 2004 C C . CYS A 1 343 ? 134.646 123.906 132.697 1.00 12.24 360 CYS A C 1
ATOM 2005 O O . CYS A 1 343 ? 134.400 123.902 131.486 1.00 21.69 360 CYS A O 1
ATOM 2008 N N . ALA A 1 344 ? 135.797 124.376 133.187 1.00 8.58 361 ALA A N 1
ATOM 2009 C CA . ALA A 1 344 ? 136.829 124.877 132.281 1.00 11.90 361 ALA A CA 1
ATOM 2010 C C . ALA A 1 344 ? 137.382 123.768 131.389 1.00 18.77 361 ALA A C 1
ATOM 2011 O O . ALA A 1 344 ? 137.595 123.980 130.188 1.00 18.51 361 ALA A O 1
ATOM 2013 N N . LEU A 1 345 ? 137.623 122.583 131.957 1.00 17.55 362 LEU A N 1
ATOM 2014 C CA . LEU A 1 345 ? 138.151 121.467 131.174 1.00 10.03 362 LEU A CA 1
ATOM 2015 C C . LEU A 1 345 ? 137.182 121.062 130.068 1.00 13.02 362 LEU A C 1
ATOM 2016 O O . LEU A 1 345 ? 137.580 120.874 128.909 1.00 19.66 362 LEU A O 1
ATOM 2021 N N . LEU A 1 346 ? 135.899 120.927 130.408 1.00 12.93 363 LEU A N 1
ATOM 2022 C CA . LEU A 1 346 ? 134.907 120.570 129.402 1.00 12.41 363 LEU A CA 1
ATOM 2023 C C . LEU A 1 346 ? 134.732 121.673 128.368 1.00 15.38 363 LEU A C 1
ATOM 2024 O O . LEU A 1 346 ? 134.509 121.378 127.191 1.00 11.55 363 LEU A O 1
ATOM 2029 N N . GLY A 1 347 ? 134.835 122.940 128.777 1.00 8.10 364 GLY A N 1
ATOM 2030 C CA . GLY A 1 347 ? 134.794 124.018 127.805 1.00 1.47 364 GLY A CA 1
ATOM 2031 C C . GLY A 1 347 ? 135.934 123.945 126.809 1.00 13.33 364 GLY A C 1
ATOM 2032 O O . GLY A 1 347 ? 135.729 124.120 125.606 1.00 24.77 364 GLY A O 1
ATOM 2033 N N . MET A 1 348 ? 137.149 123.676 127.294 1.00 12.30 365 MET A N 1
ATOM 2034 C CA . MET A 1 348 ? 138.290 123.533 126.392 1.00 4.35 365 MET A CA 1
ATOM 2035 C C . MET A 1 348 ? 138.087 122.371 125.427 1.00 12.63 365 MET A C 1
ATOM 2036 O O . MET A 1 348 ? 138.322 122.503 124.219 1.00 22.26 365 MET A O 1
ATOM 2041 N N . ILE A 1 349 ? 137.630 121.225 125.940 1.00 10.81 366 ILE A N 1
ATOM 2042 C CA . ILE A 1 349 ? 137.421 120.064 125.074 1.00 9.67 366 ILE A CA 1
ATOM 2043 C C . ILE A 1 349 ? 136.364 120.363 124.015 1.00 11.68 366 ILE A C 1
ATOM 2044 O O . ILE A 1 349 ? 136.542 120.046 122.831 1.00 12.66 366 ILE A O 1
ATOM 2049 N N . ILE A 1 350 ? 135.252 120.982 124.417 1.00 12.46 367 ILE A N 1
ATOM 2050 C CA . ILE A 1 350 ? 134.155 121.225 123.486 1.00 8.06 367 ILE A CA 1
ATOM 2051 C C . ILE A 1 350 ? 134.551 122.254 122.436 1.00 6.72 367 ILE A C 1
ATOM 2052 O O . ILE A 1 350 ? 134.226 122.101 121.253 1.00 17.05 367 ILE A O 1
ATOM 2057 N N . VAL A 1 351 ? 135.254 123.317 122.836 1.00 0.00 368 VAL A N 1
ATOM 2058 C CA . VAL A 1 351 ? 135.656 124.318 121.853 1.00 9.75 368 VAL A CA 1
ATOM 2059 C C . VAL A 1 351 ? 136.679 123.735 120.884 1.00 16.72 368 VAL A C 1
ATOM 2060 O O . VAL A 1 351 ? 136.640 124.020 119.679 1.00 18.10 368 VAL A O 1
ATOM 2064 N N . GLY A 1 352 ? 137.581 122.877 121.374 1.00 9.79 369 GLY A N 1
ATOM 2065 C CA . GLY A 1 352 ? 138.519 122.226 120.474 1.00 3.23 369 GLY A CA 1
ATOM 2066 C C . GLY A 1 352 ? 137.831 121.321 119.469 1.00 7.48 369 GLY A C 1
ATOM 2067 O O . GLY A 1 352 ? 138.141 121.348 118.276 1.00 12.52 369 GLY A O 1
ATOM 2068 N N . VAL A 1 353 ? 136.876 120.515 119.939 1.00 11.58 370 VAL A N 1
ATOM 2069 C CA . VAL A 1 353 ? 136.166 119.608 119.041 1.00 6.40 370 VAL A CA 1
ATOM 2070 C C . VAL A 1 353 ? 135.346 120.389 118.020 1.00 10.40 370 VAL A C 1
ATOM 2071 O O . VAL A 1 353 ? 135.296 120.029 116.837 1.00 16.65 370 VAL A O 1
ATOM 2075 N N . SER A 1 354 ? 134.690 121.469 118.452 1.00 12.45 371 SER A N 1
ATOM 2076 C CA . SER A 1 354 ? 133.901 122.273 117.525 1.00 6.08 371 SER A CA 1
ATOM 2077 C C . SER A 1 354 ? 134.781 122.927 116.466 1.00 11.67 371 SER A C 1
ATOM 2078 O O . SER A 1 354 ? 134.423 122.956 115.282 1.00 24.40 371 SER A O 1
ATOM 2081 N N . ILE A 1 355 ? 135.938 123.458 116.870 1.00 12.83 372 ILE A N 1
ATOM 2082 C CA . ILE A 1 355 ? 136.849 124.055 115.898 1.00 6.49 372 ILE A CA 1
ATOM 2083 C C . ILE A 1 355 ? 137.375 122.999 114.935 1.00 9.52 372 ILE A C 1
ATOM 2084 O O . ILE A 1 355 ? 137.548 123.268 113.740 1.00 11.69 372 ILE A O 1
ATOM 2089 N N . LEU A 1 356 ? 137.623 121.781 115.425 1.00 17.34 373 LEU A N 1
ATOM 2090 C CA . LEU A 1 356 ? 138.055 120.701 114.543 1.00 10.75 373 LEU A CA 1
ATOM 2091 C C . LEU A 1 356 ? 136.966 120.301 113.554 1.00 13.81 373 LEU A C 1
ATOM 2092 O O . LEU A 1 356 ? 137.274 119.917 112.421 1.00 24.06 373 LEU A O 1
ATOM 2097 N N . CYS A 1 357 ? 135.699 120.351 113.967 1.00 18.53 374 CYS A N 1
ATOM 2098 C CA . CYS A 1 357 ? 134.605 119.971 113.079 1.00 15.55 374 CYS A CA 1
ATOM 2099 C C . CYS A 1 357 ? 134.176 121.093 112.143 1.00 20.26 374 CYS A C 1
ATOM 2100 O O . CYS A 1 357 ? 133.442 120.830 111.185 1.00 22.97 374 CYS A O 1
ATOM 2103 N N . ILE A 1 358 ? 134.596 122.331 112.406 1.00 19.28 375 ILE A N 1
ATOM 2104 C CA . ILE A 1 358 ? 134.233 123.444 111.523 1.00 9.29 375 ILE A CA 1
ATOM 2105 C C . ILE A 1 358 ? 134.655 123.218 110.069 1.00 17.36 375 ILE A C 1
ATOM 2106 O O . ILE A 1 358 ? 133.828 123.436 109.174 1.00 24.04 375 ILE A O 1
ATOM 2111 N N . PRO A 1 359 ? 135.891 122.796 109.762 1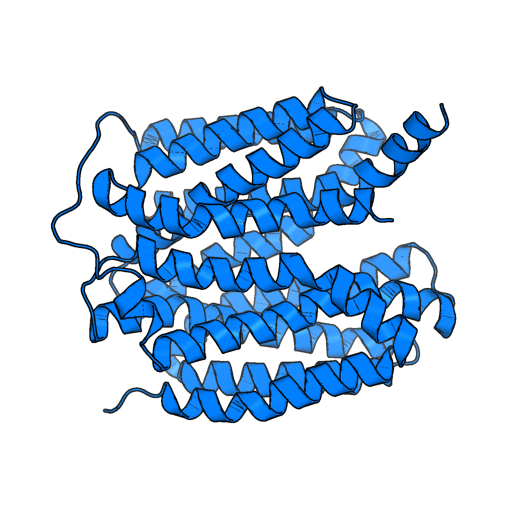.00 20.56 376 PRO A N 1
ATOM 2112 C CA . PRO A 1 359 ? 136.292 122.676 108.347 1.00 14.94 376 PRO A CA 1
ATOM 2113 C C . PRO A 1 359 ? 135.501 121.654 107.542 1.00 20.10 376 PRO A C 1
ATOM 2114 O O . PRO A 1 359 ? 135.590 121.674 106.308 1.00 24.06 376 PRO A O 1
ATOM 2118 N N . PHE A 1 360 ? 134.749 120.760 108.183 1.00 21.93 377 PHE A N 1
ATOM 2119 C CA . PHE A 1 360 ? 134.008 119.740 107.451 1.00 16.41 377 PHE A CA 1
ATOM 2120 C C . PHE A 1 360 ? 132.684 120.247 106.893 1.00 21.67 377 PHE A C 1
ATOM 2121 O O . PHE A 1 360 ? 132.091 119.574 106.044 1.00 23.37 377 PHE A O 1
ATOM 2129 N N . ALA A 1 361 ? 132.211 121.406 107.342 1.00 31.77 378 ALA A N 1
ATOM 2130 C CA . ALA A 1 361 ? 130.913 121.909 106.913 1.00 27.90 378 ALA A CA 1
ATOM 2131 C C . ALA A 1 361 ? 130.940 122.294 105.441 1.00 28.65 378 ALA A C 1
ATOM 2132 O O . ALA A 1 361 ? 131.948 122.787 104.929 1.00 33.77 378 ALA A O 1
ATOM 2134 N N . LYS A 1 362 ? 129.818 122.060 104.748 1.00 34.24 379 LYS A N 1
ATOM 2135 C CA . LYS A 1 362 ? 129.748 122.315 103.278 1.00 38.21 379 LYS A CA 1
ATOM 2136 C C . LYS A 1 362 ? 128.751 123.440 102.950 1.00 36.78 379 LYS A C 1
ATOM 2137 O O . LYS A 1 362 ? 128.840 123.990 101.839 1.00 38.76 379 LYS A O 1
ATOM 2143 N N . ASN A 1 363 ? 127.851 123.776 103.877 1.00 31.64 380 ASN A N 1
ATOM 2144 C CA . ASN A 1 363 ? 126.859 124.864 103.669 1.00 31.27 380 ASN A CA 1
ATOM 2145 C C . ASN A 1 363 ? 126.536 125.513 105.021 1.00 36.80 380 ASN A C 1
ATOM 2146 O O . ASN A 1 363 ? 126.925 124.934 106.043 1.00 39.58 380 ASN A O 1
ATOM 2151 N N . ILE A 1 364 ? 125.873 126.671 105.023 1.00 33.19 381 ILE A N 1
ATOM 2152 C CA . ILE A 1 364 ? 125.540 127.417 106.277 1.00 34.78 381 ILE A CA 1
ATOM 2153 C C . ILE A 1 364 ? 124.971 126.488 107.354 1.00 36.34 381 ILE A C 1
ATOM 2154 O O . ILE A 1 364 ? 125.385 126.649 108.505 1.00 39.54 381 ILE A O 1
ATOM 2159 N N . TYR A 1 365 ? 124.064 125.567 107.016 1.00 35.31 382 TYR A N 1
ATOM 2160 C CA . TYR A 1 365 ? 123.408 124.670 107.960 1.00 37.51 382 TYR A CA 1
ATOM 2161 C C . TYR A 1 365 ? 124.406 123.730 108.621 1.00 37.09 382 TYR A C 1
ATOM 2162 O O . TYR A 1 365 ? 124.186 123.293 109.756 1.00 34.58 382 TYR A O 1
ATOM 2171 N N . GLY A 1 366 ? 125.505 123.412 107.935 1.00 29.21 383 GLY A N 1
ATOM 2172 C CA . GLY A 1 366 ? 126.565 122.652 108.569 1.00 28.16 383 GLY A CA 1
ATOM 2173 C C . GLY A 1 366 ? 127.384 123.478 109.539 1.00 30.28 383 GLY A C 1
ATOM 2174 O O . GLY A 1 366 ? 128.052 122.926 110.417 1.00 37.07 383 GLY A O 1
ATOM 2175 N N . LEU A 1 367 ? 127.349 124.803 109.398 1.00 27.22 384 LEU A N 1
ATOM 2176 C CA . LEU A 1 367 ? 128.098 125.694 110.274 1.00 26.10 384 LEU A CA 1
ATOM 2177 C C . LEU A 1 367 ? 127.289 126.192 111.462 1.00 22.81 384 LEU A C 1
ATOM 2178 O O . LEU A 1 367 ? 127.868 126.783 112.379 1.00 19.93 384 LEU A O 1
ATOM 2183 N N . ILE A 1 368 ? 125.972 125.980 111.464 1.00 25.28 385 ILE A N 1
ATOM 2184 C CA . ILE A 1 368 ? 125.140 126.506 112.546 1.00 21.74 385 ILE A CA 1
ATOM 2185 C C . ILE A 1 368 ? 125.518 125.878 113.885 1.00 26.47 385 ILE A C 1
ATOM 2186 O O . ILE A 1 368 ? 125.660 126.578 114.895 1.00 28.59 385 ILE A O 1
ATOM 2191 N N . ALA A 1 369 ? 125.698 124.558 113.917 1.00 25.07 386 ALA A N 1
ATOM 2192 C CA . ALA A 1 369 ? 125.914 123.829 115.166 1.00 13.16 386 ALA A CA 1
ATOM 2193 C C . ALA A 1 369 ? 127.313 124.020 115.760 1.00 20.85 386 ALA A C 1
ATOM 2194 O O . ALA A 1 369 ? 127.428 124.255 116.974 1.00 25.86 386 ALA A O 1
ATOM 2196 N N . PRO A 1 370 ? 128.397 123.904 114.978 1.00 19.22 387 PRO A N 1
ATOM 2197 C CA . PRO A 1 370 ? 129.727 124.138 115.566 1.00 11.42 387 PRO A CA 1
ATOM 2198 C C . PRO A 1 370 ? 129.909 125.533 116.137 1.00 16.27 387 PRO A C 1
ATOM 2199 O O . PRO A 1 370 ? 130.608 125.688 117.145 1.00 22.08 387 PRO A O 1
ATOM 2203 N N . ASN A 1 371 ? 129.311 126.557 115.523 1.00 16.12 388 ASN A N 1
ATOM 2204 C CA . ASN A 1 371 ? 129.406 127.907 116.073 1.00 12.04 388 ASN A CA 1
ATOM 2205 C C . ASN A 1 371 ? 128.702 128.003 117.421 1.00 15.47 388 ASN A C 1
ATOM 2206 O O . ASN A 1 371 ? 129.202 128.653 118.349 1.00 20.01 388 ASN A O 1
ATOM 2211 N N . PHE A 1 372 ? 127.536 127.366 117.541 1.00 16.59 389 PHE A N 1
ATOM 2212 C CA . PHE A 1 372 ? 126.847 127.306 118.824 1.00 14.15 389 PHE A CA 1
ATOM 2213 C C . PHE A 1 372 ? 127.713 126.624 119.873 1.00 16.11 389 PHE A C 1
ATOM 2214 O O . PHE A 1 372 ? 127.810 127.096 121.013 1.00 18.58 389 PHE A O 1
ATOM 2222 N N . GLY A 1 373 ? 128.362 125.518 119.502 1.00 12.97 390 GLY A N 1
ATOM 2223 C CA . GLY A 1 373 ? 129.259 124.854 120.435 1.00 6.46 390 GLY A CA 1
ATOM 2224 C C . GLY A 1 373 ? 130.423 125.730 120.862 1.00 8.22 390 GLY A C 1
ATOM 2225 O O . GLY A 1 373 ? 130.784 125.767 122.042 1.00 13.84 390 GLY A O 1
ATOM 2226 N N . VAL A 1 374 ? 131.023 126.448 119.909 1.00 9.91 391 VAL A N 1
ATOM 2227 C CA . VAL A 1 374 ? 132.150 127.328 120.219 1.00 10.96 391 VAL A CA 1
ATOM 2228 C C . VAL A 1 374 ? 131.726 128.410 121.204 1.00 20.04 391 VAL A C 1
ATOM 2229 O O . VAL A 1 374 ? 132.400 128.656 122.215 1.00 29.09 391 VAL A O 1
ATOM 2233 N N . GLY A 1 375 ? 130.602 129.073 120.923 1.00 14.81 392 GLY A N 1
ATOM 2234 C CA . GLY A 1 375 ? 130.138 130.126 121.813 1.00 5.20 392 GLY A CA 1
ATOM 2235 C C . GLY A 1 375 ? 129.805 129.609 123.200 1.00 8.93 392 GLY A C 1
ATOM 2236 O O . GLY A 1 375 ? 130.163 130.224 124.210 1.00 5.76 392 GLY A O 1
ATOM 2237 N N . PHE A 1 376 ? 129.123 128.463 123.265 1.00 14.96 393 PHE A N 1
ATOM 2238 C CA . PHE A 1 376 ? 128.769 127.874 124.552 1.00 9.65 393 PHE A CA 1
ATOM 2239 C C . PHE A 1 376 ? 130.015 127.549 125.366 1.00 19.91 393 PHE A C 1
ATOM 2240 O O . PHE A 1 376 ? 130.092 127.863 126.561 1.00 23.52 393 PHE A O 1
ATOM 2248 N N . ALA A 1 377 ? 131.012 126.932 124.726 1.00 7.43 394 ALA A N 1
ATOM 2249 C CA . ALA A 1 377 ? 132.229 126.552 125.434 1.00 0.00 394 ALA A CA 1
ATOM 2250 C C . ALA A 1 377 ? 132.998 127.773 125.923 1.00 11.71 394 ALA A C 1
ATOM 2251 O O . ALA A 1 377 ? 133.524 127.774 127.044 1.00 21.93 394 ALA A O 1
ATOM 2253 N N . ILE A 1 378 ? 133.082 128.821 125.101 1.00 10.18 395 ILE A N 1
ATOM 2254 C CA . ILE A 1 378 ? 133.810 130.015 125.519 1.00 8.00 395 ILE A CA 1
ATOM 2255 C C . ILE A 1 378 ? 133.100 130.700 126.683 1.00 11.85 395 ILE A C 1
ATOM 2256 O O . ILE A 1 378 ? 133.746 131.193 127.619 1.00 18.91 395 ILE A O 1
ATOM 2261 N N . GLY A 1 379 ? 131.765 130.737 126.652 1.00 15.76 396 GLY A N 1
ATOM 2262 C CA . GLY A 1 379 ? 131.031 131.270 127.790 1.00 9.99 396 GLY A CA 1
ATOM 2263 C C . GLY A 1 379 ? 131.292 130.485 129.061 1.00 11.72 396 GLY A C 1
ATOM 2264 O O . GLY A 1 379 ? 131.511 131.064 130.132 1.00 16.26 396 GLY A O 1
ATOM 2265 N N . MET A 1 380 ? 131.274 129.151 128.956 1.00 12.76 397 MET A N 1
ATOM 2266 C CA . MET A 1 380 ? 131.625 128.300 130.091 1.00 14.69 397 MET A CA 1
ATOM 2267 C C . MET A 1 380 ? 132.988 128.674 130.659 1.00 17.56 397 MET A C 1
ATOM 2268 O O . MET A 1 380 ? 133.140 128.890 131.869 1.00 22.81 397 MET A O 1
ATOM 2273 N N . VAL A 1 381 ? 133.991 128.769 129.783 1.00 14.99 398 VAL A N 1
ATOM 2274 C CA . VAL A 1 381 ? 135.359 129.019 130.232 1.00 13.75 398 VAL A CA 1
ATOM 2275 C C . VAL A 1 381 ? 135.456 130.363 130.946 1.00 14.99 398 VAL A C 1
ATOM 2276 O O . VAL A 1 381 ? 136.010 130.458 132.046 1.00 18.07 398 VAL A O 1
ATOM 2280 N N . ASP A 1 382 ? 134.913 131.420 130.338 1.00 11.49 399 ASP A N 1
ATOM 2281 C CA . ASP A 1 382 ? 135.052 132.754 130.920 1.00 7.83 399 ASP A CA 1
ATOM 2282 C C . ASP A 1 382 ? 134.328 132.857 132.260 1.00 15.42 399 ASP A C 1
ATOM 2283 O O . ASP A 1 382 ? 134.887 133.352 133.257 1.00 19.62 399 ASP A O 1
ATOM 2288 N N . SER A 1 383 ? 133.067 132.405 132.296 1.00 14.50 400 SER A N 1
ATOM 2289 C CA . SER A 1 383 ? 132.260 132.502 133.502 1.00 6.49 400 SER A CA 1
ATOM 2290 C C . SER A 1 383 ? 132.728 131.562 134.599 1.00 13.24 400 SER A C 1
ATOM 2291 O O . SER A 1 383 ? 132.317 131.735 135.750 1.00 22.56 400 SER A O 1
ATOM 2294 N N . SER A 1 384 ? 133.673 130.671 134.320 1.00 9.18 401 SER A N 1
ATOM 2295 C CA . SER A 1 384 ? 134.248 129.853 135.419 1.00 11.53 401 SER A CA 1
ATOM 2296 C C . SER A 1 384 ? 135.595 130.449 135.841 1.00 16.48 401 SER A C 1
ATOM 2297 O O . SER A 1 384 ? 135.827 130.567 137.047 1.00 18.21 401 SER A O 1
ATOM 2300 N N . MET A 1 385 ? 136.384 130.931 134.877 1.00 16.19 402 MET A N 1
ATOM 2301 C CA . MET A 1 385 ? 137.763 131.415 135.153 1.00 11.20 402 MET A CA 1
ATOM 2302 C C . MET A 1 385 ? 137.831 132.877 135.602 1.00 14.46 402 MET A C 1
ATOM 2303 O O . MET A 1 385 ? 138.855 133.241 136.178 1.00 16.96 402 MET A O 1
ATOM 2308 N N . MET A 1 386 ? 136.842 133.711 135.291 1.00 14.69 403 MET A N 1
ATOM 2309 C CA . MET A 1 386 ? 136.847 135.100 135.835 1.00 14.83 403 MET A CA 1
ATOM 2310 C C . MET A 1 386 ? 136.647 135.120 137.363 1.00 16.66 403 MET A C 1
ATOM 2311 O O . MET A 1 386 ? 137.403 135.844 138.022 1.00 20.16 403 MET A O 1
ATOM 2316 N N . PRO A 1 387 ? 135.678 134.396 137.990 1.00 14.78 404 PRO A N 1
ATOM 2317 C CA . PRO A 1 387 ? 135.575 134.342 139.457 1.00 12.21 404 PRO A CA 1
ATOM 2318 C C . PRO A 1 387 ? 136.704 133.585 140.185 1.00 17.38 404 PRO A C 1
ATOM 2319 O O . PRO A 1 387 ? 136.885 133.848 141.350 1.00 16.40 404 PRO A O 1
ATOM 2323 N N . ILE A 1 388 ? 137.371 132.625 139.531 1.00 11.82 405 ILE A N 1
ATOM 2324 C CA . ILE A 1 388 ? 138.531 131.893 140.129 1.00 5.68 405 ILE A CA 1
ATOM 2325 C C . ILE A 1 388 ? 139.741 132.821 140.288 1.00 10.15 405 ILE A C 1
ATOM 2326 O O . ILE A 1 388 ? 140.455 132.652 141.274 1.00 23.24 405 ILE A O 1
ATOM 2331 N N . MET A 1 389 ? 139.990 133.733 139.343 1.00 11.81 406 MET A N 1
ATOM 2332 C CA . MET A 1 389 ? 141.100 134.714 139.480 1.00 8.22 406 MET A CA 1
ATOM 2333 C C . MET A 1 389 ? 140.889 135.450 140.791 1.00 11.39 406 MET A C 1
ATOM 2334 O O . MET A 1 389 ? 141.880 135.830 141.423 1.00 16.66 406 MET A O 1
ATOM 2339 N N . GLY A 1 390 ? 139.624 135.637 141.166 1.00 18.60 407 GLY A N 1
ATOM 2340 C CA . GLY A 1 390 ? 139.342 136.272 142.448 1.00 9.44 407 GLY A CA 1
ATOM 2341 C C . GLY A 1 390 ? 139.618 135.360 143.631 1.00 6.68 407 GLY A C 1
ATOM 2342 O O . GLY A 1 390 ? 140.230 135.773 144.620 1.00 0.00 407 GLY A O 1
ATOM 2343 N N . TYR A 1 391 ? 139.193 134.099 143.531 1.00 9.83 408 TYR A N 1
ATOM 2344 C CA . TYR A 1 391 ? 139.351 133.141 144.619 1.00 10.44 408 TYR A CA 1
ATOM 2345 C C . TYR A 1 391 ? 140.817 132.803 144.860 1.00 8.38 408 TYR A C 1
ATOM 2346 O O . TYR A 1 391 ? 141.238 132.642 146.009 1.00 12.80 408 TYR A O 1
ATOM 2355 N N . LEU A 1 392 ? 141.653 132.799 143.826 1.00 8.99 409 LEU A N 1
ATOM 2356 C CA . LEU A 1 392 ? 143.088 132.434 143.982 1.00 12.24 409 LEU A CA 1
ATOM 2357 C C . LEU A 1 392 ? 143.862 133.504 144.768 1.00 14.62 409 LEU A C 1
ATOM 2358 O O . LEU A 1 392 ? 144.707 133.118 145.579 1.00 15.78 409 LEU A O 1
ATOM 2363 N N . VAL A 1 393 ? 143.645 134.799 144.523 1.00 12.78 410 VAL A N 1
ATOM 2364 C CA . VAL A 1 393 ? 144.353 135.859 145.307 1.00 7.89 410 VAL A CA 1
ATOM 2365 C C . VAL A 1 393 ? 143.811 135.903 146.731 1.00 12.16 410 VAL A C 1
ATOM 2366 O O . VAL A 1 393 ? 144.597 136.082 147.648 1.00 9.67 410 VAL A O 1
ATOM 2370 N N . ASP A 1 394 ? 142.512 135.734 146.905 1.00 26.19 411 ASP A N 1
ATOM 2371 C CA . ASP A 1 394 ? 141.978 135.663 148.287 1.00 16.00 411 ASP A CA 1
ATOM 2372 C C . ASP A 1 394 ? 142.604 134.463 148.976 1.00 12.57 411 ASP A C 1
ATOM 2373 O O . ASP A 1 394 ? 142.824 134.553 150.189 1.00 17.28 411 ASP A O 1
ATOM 2378 N N . LEU A 1 395 ? 142.892 133.384 148.237 1.00 18.34 412 LEU A N 1
ATOM 2379 C CA . LEU A 1 395 ? 143.406 132.230 148.966 1.00 16.37 412 LEU A CA 1
ATOM 2380 C C . LEU A 1 395 ? 144.902 132.330 149.242 1.00 14.70 412 LEU A C 1
ATOM 2381 O O . LEU A 1 395 ? 145.342 132.047 150.361 1.00 11.83 412 LEU A O 1
ATOM 2386 N N . ARG A 1 396 ? 145.707 132.715 148.248 1.00 21.32 413 ARG A N 1
ATOM 2387 C CA . ARG A 1 396 ? 147.155 132.652 148.414 1.00 16.26 413 ARG A CA 1
ATOM 2388 C C . ARG A 1 396 ? 147.841 134.005 148.552 1.00 19.66 413 ARG A C 1
ATOM 2389 O O . ARG A 1 396 ? 149.060 134.035 148.750 1.00 25.63 413 ARG A O 1
ATOM 2397 N N . HIS A 1 397 ? 147.116 135.112 148.461 1.00 16.87 414 HIS A N 1
ATOM 2398 C CA . HIS A 1 397 ? 147.735 136.434 148.474 1.00 6.20 414 HIS A CA 1
ATOM 2399 C C . HIS A 1 397 ? 146.846 137.377 149.279 1.00 14.08 414 HIS A C 1
ATOM 2400 O O . HIS A 1 397 ? 145.948 136.950 150.013 1.00 22.56 414 HIS A O 1
ATOM 2407 N N . VAL A 1 398 ? 147.106 138.676 149.154 1.00 17.68 415 VAL A N 1
ATOM 2408 C CA . VAL A 1 398 ? 146.322 139.721 149.804 1.00 22.12 415 VAL A CA 1
ATOM 2409 C C . VAL A 1 398 ? 145.076 139.997 148.974 1.00 22.44 415 VAL A C 1
ATOM 2410 O O . VAL A 1 398 ? 145.104 139.968 147.740 1.00 24.46 415 VAL A O 1
ATOM 2414 N N . SER A 1 399 ? 143.966 140.273 149.660 1.00 18.45 416 SER A N 1
ATOM 2415 C CA . SER A 1 399 ? 142.668 140.456 149.006 1.00 12.48 416 SER A CA 1
ATOM 2416 C C . SER A 1 399 ? 142.561 141.865 148.419 1.00 11.56 416 SER A C 1
ATOM 2417 O O . SER A 1 399 ? 141.783 142.711 148.862 1.00 11.99 416 SER A O 1
ATOM 2420 N N . VAL A 1 400 ? 143.373 142.100 147.393 1.00 17.42 417 VAL A N 1
ATOM 2421 C CA . VAL A 1 400 ? 143.291 143.293 146.557 1.00 7.73 417 VAL A CA 1
ATOM 2422 C C . VAL A 1 400 ? 143.165 142.810 145.120 1.00 8.39 417 VAL A C 1
ATOM 2423 O O . VAL A 1 400 ? 143.984 142.005 144.660 1.00 21.15 417 VAL A O 1
ATOM 2427 N N . TYR A 1 401 ? 142.142 143.287 144.416 1.00 4.45 418 TYR A N 1
ATOM 2428 C CA . TYR A 1 401 ? 141.741 142.675 143.157 1.00 10.70 418 TYR A CA 1
ATOM 2429 C C . TYR A 1 401 ? 142.168 143.452 141.923 1.00 11.67 418 TYR A C 1
ATOM 2430 O O . TYR A 1 401 ? 142.441 142.836 140.888 1.00 21.45 418 TYR A O 1
ATOM 2439 N N . GLY A 1 402 ? 142.267 144.778 142.015 1.00 14.76 419 GLY A N 1
ATOM 2440 C CA . GLY A 1 402 ? 142.498 145.585 140.829 1.00 11.20 419 GLY A CA 1
ATOM 2441 C C . GLY A 1 402 ? 143.724 145.178 140.039 1.00 9.23 419 GLY A C 1
ATOM 2442 O O . GLY A 1 402 ? 143.766 145.351 138.819 1.00 6.77 419 GLY A O 1
ATOM 2443 N N . SER A 1 403 ? 144.706 144.550 140.689 1.00 11.42 420 SER A N 1
ATOM 2444 C CA . SER A 1 403 ? 145.975 144.185 139.995 1.00 10.96 420 SER A CA 1
ATOM 2445 C C . SER A 1 403 ? 145.937 142.752 139.453 1.00 16.52 420 SER A C 1
ATOM 2446 O O . SER A 1 403 ? 146.692 142.477 138.513 1.00 15.36 420 SER A O 1
ATOM 2449 N N . VAL A 1 404 ? 145.092 141.875 140.011 1.00 17.84 421 VAL A N 1
ATOM 2450 C CA . VAL A 1 404 ? 144.985 140.533 139.442 1.00 12.86 421 VAL A CA 1
ATOM 2451 C C . VAL A 1 404 ? 144.061 140.525 138.232 1.00 9.20 421 VAL A C 1
ATOM 2452 O O . VAL A 1 404 ? 144.346 139.856 137.232 1.00 8.88 421 VAL A O 1
ATOM 2456 N N . TYR A 1 405 ? 142.962 141.279 138.281 1.00 10.08 422 TYR A N 1
ATOM 2457 C CA . TYR A 1 405 ? 142.107 141.380 137.108 1.00 7.89 422 TYR A CA 1
ATOM 2458 C C . TYR A 1 405 ? 142.812 142.118 135.982 1.00 10.79 422 TYR A C 1
ATOM 2459 O O . TYR A 1 405 ? 142.544 141.849 134.806 1.00 21.69 422 TYR A O 1
ATOM 2468 N N . ALA A 1 406 ? 143.748 143.011 136.321 1.00 6.00 423 ALA A N 1
ATOM 2469 C CA . ALA A 1 406 ? 144.594 143.612 135.296 1.00 11.34 423 ALA A CA 1
ATOM 2470 C C . ALA A 1 406 ? 145.342 142.548 134.509 1.00 9.32 423 ALA A C 1
ATOM 2471 O O . ALA A 1 406 ? 145.606 142.730 133.317 1.00 11.85 423 ALA A O 1
ATOM 2473 N N . ILE A 1 407 ? 145.693 141.435 135.157 1.00 13.48 424 ILE A N 1
ATOM 2474 C CA . ILE A 1 407 ? 146.280 140.312 134.435 1.00 10.86 424 ILE A CA 1
ATOM 2475 C C . ILE A 1 407 ? 145.240 139.668 133.528 1.00 14.50 424 ILE A C 1
ATOM 2476 O O . ILE A 1 407 ? 145.486 139.439 132.338 1.00 14.85 424 ILE A O 1
ATOM 2481 N N . ALA A 1 408 ? 144.046 139.402 134.070 1.00 15.69 425 ALA A N 1
ATOM 2482 C CA . ALA A 1 408 ? 143.036 138.667 133.315 1.00 11.80 425 ALA A CA 1
ATOM 2483 C C . ALA A 1 408 ? 142.647 139.421 132.054 1.00 16.14 425 ALA A C 1
ATOM 2484 O O . ALA A 1 408 ? 142.626 138.851 130.955 1.00 24.58 425 ALA A O 1
ATOM 2486 N N . ASP A 1 409 ? 142.379 140.721 132.191 1.00 13.17 426 ASP A N 1
ATOM 2487 C CA . ASP A 1 409 ? 142.059 141.545 131.033 1.00 15.74 426 ASP A CA 1
ATOM 2488 C C . ASP A 1 409 ? 143.153 141.459 129.981 1.00 18.25 426 ASP A C 1
ATOM 2489 O O . ASP A 1 409 ? 142.864 141.388 128.780 1.00 26.57 426 ASP A O 1
ATOM 2494 N N . VAL A 1 410 ? 144.417 141.413 130.416 1.00 10.39 427 VAL A N 1
ATOM 2495 C CA . VAL A 1 410 ? 145.524 141.342 129.467 1.00 15.31 427 VAL A CA 1
ATOM 2496 C C . VAL A 1 410 ? 145.351 140.140 128.553 1.00 19.97 427 VAL A C 1
ATOM 2497 O O . VAL A 1 410 ? 145.524 140.242 127.331 1.00 24.56 427 VAL A O 1
ATOM 2501 N N . ALA A 1 411 ? 144.954 138.997 129.122 1.00 23.84 428 ALA A N 1
ATOM 2502 C CA . ALA A 1 411 ? 144.722 137.802 128.321 1.00 16.70 428 ALA A CA 1
ATOM 2503 C C . ALA A 1 411 ? 143.790 138.109 127.157 1.00 22.49 428 ALA A C 1
ATOM 2504 O O . ALA A 1 411 ? 144.114 137.838 125.993 1.00 29.42 428 ALA A O 1
ATOM 2506 N N . PHE A 1 412 ? 142.653 138.745 127.453 1.00 19.45 429 PHE A N 1
ATOM 2507 C CA . PHE A 1 412 ? 141.712 139.106 126.400 1.00 20.57 429 PHE A CA 1
ATOM 2508 C C . PHE A 1 412 ? 142.394 139.931 125.322 1.00 26.18 429 PHE A C 1
ATOM 2509 O O . PHE A 1 412 ? 142.303 139.616 124.129 1.00 35.51 429 PHE A O 1
ATOM 2517 N N . CYS A 1 413 ? 143.129 140.968 125.733 1.00 16.63 430 CYS A N 1
ATOM 2518 C CA . CYS A 1 413 ? 143.760 141.842 124.754 1.00 20.40 430 CYS A CA 1
ATOM 2519 C C . CYS A 1 413 ? 144.691 141.064 123.844 1.00 23.97 430 CYS A C 1
ATOM 2520 O O . CYS A 1 413 ? 144.782 141.369 122.648 1.00 27.73 430 CYS A O 1
ATOM 2523 N N . MET A 1 414 ? 145.346 140.025 124.372 1.00 20.29 431 MET A N 1
ATOM 2524 C CA . MET A 1 414 ? 146.219 139.209 123.538 1.00 20.13 431 MET A CA 1
ATOM 2525 C C . MET A 1 414 ? 145.461 138.693 122.325 1.00 27.12 431 MET A C 1
ATOM 2526 O O . MET A 1 414 ? 145.874 138.908 121.178 1.00 30.31 431 MET A O 1
ATOM 2531 N N . GLY A 1 415 ? 144.300 138.079 122.562 1.00 27.27 432 GLY A N 1
ATOM 2532 C CA . GLY A 1 415 ? 143.512 137.570 121.455 1.00 23.74 432 GLY A CA 1
ATOM 2533 C C . GLY A 1 415 ? 143.122 138.658 120.478 1.00 23.16 432 GLY A C 1
ATOM 2534 O O . GLY A 1 415 ? 143.088 138.436 119.266 1.00 24.17 432 GLY A O 1
ATOM 2535 N N . TYR A 1 416 ? 142.841 139.857 120.988 1.00 24.64 433 TYR A N 1
ATOM 2536 C CA . TYR A 1 416 ? 142.430 140.950 120.122 1.00 19.15 433 TYR A CA 1
ATOM 2537 C C . TYR A 1 416 ? 143.607 141.696 119.512 1.00 21.87 433 TYR A C 1
ATOM 2538 O O . TYR A 1 416 ? 143.391 142.541 118.638 1.00 29.28 433 TYR A O 1
ATOM 2547 N N . ALA A 1 417 ? 144.837 141.410 119.939 1.00 18.95 434 ALA A N 1
ATOM 2548 C CA . ALA A 1 417 ? 145.981 142.158 119.429 1.00 18.68 434 ALA A CA 1
ATOM 2549 C C . ALA A 1 417 ? 146.612 141.462 118.227 1.00 24.69 434 ALA A C 1
ATOM 2550 O O . ALA A 1 417 ? 146.683 142.034 117.135 1.00 24.31 434 ALA A O 1
ATOM 2552 N N . ILE A 1 418 ? 147.062 140.221 118.411 1.00 26.85 435 ILE A N 1
ATOM 2553 C CA . ILE A 1 418 ? 147.731 139.501 117.335 1.00 25.34 435 ILE A CA 1
ATOM 2554 C C . ILE A 1 418 ? 146.822 138.497 116.638 1.00 32.21 435 ILE A C 1
ATOM 2555 O O . ILE A 1 418 ? 147.297 137.740 115.781 1.00 36.01 435 ILE A O 1
ATOM 2560 N N . GLY A 1 419 ? 145.536 138.465 116.978 1.00 29.08 436 GLY A N 1
ATOM 2561 C CA . GLY A 1 419 ? 144.615 137.506 116.419 1.00 22.10 436 GLY A CA 1
ATOM 2562 C C . GLY A 1 419 ? 144.493 137.571 114.909 1.00 24.20 436 GLY A C 1
ATOM 2563 O O . GLY A 1 419 ? 144.926 136.663 114.195 1.00 25.72 436 GLY A O 1
ATOM 2564 N N . PRO A 1 420 ? 143.884 138.643 114.394 1.00 18.81 437 PRO A N 1
ATOM 2565 C CA . PRO A 1 420 ? 143.641 138.708 112.939 1.00 18.89 437 PRO A CA 1
ATOM 2566 C C . PRO A 1 420 ? 144.897 138.616 112.084 1.00 29.31 437 PRO A C 1
ATOM 2567 O O . PRO A 1 420 ? 144.895 137.912 111.067 1.00 27.55 437 PRO A O 1
ATOM 2571 N N . SER A 1 421 ? 145.981 139.290 112.475 1.00 33.85 438 SER A N 1
ATOM 2572 C CA . SER A 1 421 ? 147.177 139.319 111.635 1.00 22.31 438 SER A CA 1
ATOM 2573 C C . SER A 1 421 ? 147.860 137.956 111.586 1.00 23.48 438 SER A C 1
ATOM 2574 O O . SER A 1 421 ? 148.204 137.460 110.506 1.00 31.11 438 SER A O 1
ATOM 2577 N N . ALA A 1 422 ? 148.070 137.338 112.750 1.00 20.48 439 ALA A N 1
ATOM 2578 C CA . ALA A 1 422 ? 148.674 136.011 112.779 1.00 20.91 439 ALA A CA 1
ATOM 2579 C C . ALA A 1 422 ? 147.779 134.988 112.096 1.00 26.65 439 ALA A C 1
ATOM 2580 O O . ALA A 1 422 ? 148.267 134.100 111.387 1.00 29.65 439 ALA A O 1
ATOM 2582 N N . GLY A 1 423 ? 146.465 135.094 112.300 1.00 22.42 440 GLY A N 1
ATOM 2583 C CA . GLY A 1 423 ? 145.549 134.186 111.631 1.00 17.16 440 GLY A CA 1
ATOM 2584 C C . GLY A 1 423 ? 145.625 134.300 110.122 1.00 24.01 440 GLY A C 1
ATOM 2585 O O . GLY A 1 423 ? 145.644 133.292 109.414 1.00 29.45 440 GLY A O 1
ATOM 2586 N N . GLY A 1 424 ? 145.724 135.521 109.605 1.00 17.33 441 GLY A N 1
ATOM 2587 C CA . GLY A 1 424 ? 145.861 135.717 108.150 1.00 18.79 441 GLY A CA 1
ATOM 2588 C C . GLY A 1 424 ? 147.106 135.061 107.586 1.00 25.27 441 GLY A C 1
ATOM 2589 O O . GLY A 1 424 ? 146.968 134.246 106.650 1.00 29.09 441 GLY A O 1
ATOM 2590 N N . ALA A 1 425 ? 148.277 135.333 108.165 1.00 26.02 442 ALA A N 1
ATOM 2591 C CA . ALA A 1 425 ? 149.544 134.812 107.603 1.00 20.78 442 ALA A CA 1
ATOM 2592 C C . ALA A 1 425 ? 149.562 133.279 107.583 1.00 27.28 442 ALA A C 1
ATOM 2593 O O . ALA A 1 425 ? 149.873 132.715 106.518 1.00 28.88 442 ALA A O 1
ATOM 2595 N N . ILE A 1 426 ? 149.164 132.627 108.679 1.00 26.92 443 ILE A N 1
ATOM 2596 C CA . ILE A 1 426 ? 149.199 131.136 108.754 1.00 25.25 443 ILE A CA 1
ATOM 2597 C C . ILE A 1 426 ? 148.251 130.578 107.689 1.00 23.41 443 ILE A C 1
ATOM 2598 O O . ILE A 1 426 ? 148.645 129.599 106.959 1.00 26.96 443 ILE A O 1
ATOM 2603 N N . ALA A 1 427 ? 147.069 131.188 107.569 1.00 14.04 444 ALA A N 1
ATOM 2604 C CA . ALA A 1 427 ? 146.079 130.678 106.605 1.00 17.01 444 ALA A CA 1
ATOM 2605 C C . ALA A 1 427 ? 146.657 130.808 105.202 1.00 22.42 444 ALA A C 1
ATOM 2606 O O . ALA A 1 427 ? 146.676 129.813 104.510 1.00 25.19 444 ALA A O 1
ATOM 2608 N N . LYS A 1 428 ? 147.206 131.954 104.816 1.00 28.93 445 LYS A N 1
ATOM 2609 C CA . LYS A 1 428 ? 147.840 132.038 103.470 1.00 25.76 445 LYS A CA 1
ATOM 2610 C C . LYS A 1 428 ? 148.955 130.995 103.314 1.00 25.37 445 LYS A C 1
ATOM 2611 O O . LYS A 1 428 ? 149.037 130.403 102.229 1.00 22.91 445 LYS A O 1
ATOM 2617 N N . ALA A 1 429 ? 149.796 130.800 104.333 1.00 26.03 446 ALA A N 1
ATOM 2618 C CA . ALA A 1 429 ? 150.956 129.876 104.248 1.00 25.25 446 ALA A CA 1
ATOM 2619 C C . ALA A 1 429 ? 150.579 128.396 104.113 1.00 28.82 446 ALA A C 1
ATOM 2620 O O . ALA A 1 429 ? 151.207 127.716 103.288 1.00 30.84 446 ALA A O 1
ATOM 2622 N N . ILE A 1 430 ? 149.611 127.902 104.888 1.00 31.08 447 ILE A N 1
ATOM 2623 C CA . ILE A 1 430 ? 149.307 126.439 104.877 1.00 26.49 447 ILE A CA 1
ATOM 2624 C C . ILE A 1 430 ? 147.870 126.208 104.400 1.00 25.19 447 ILE A C 1
ATOM 2625 O O . ILE A 1 430 ? 147.658 125.309 103.573 1.00 29.58 447 ILE A O 1
ATOM 2630 N N . GLY A 1 431 ? 146.926 126.993 104.904 1.00 22.38 448 GLY A N 1
ATOM 2631 C CA . GLY A 1 431 ? 145.516 126.837 104.496 1.00 23.24 448 GLY A CA 1
ATOM 2632 C C . GLY A 1 431 ? 144.607 126.993 105.704 1.00 28.39 448 GLY A C 1
ATOM 2633 O O . GLY A 1 431 ? 145.141 127.009 106.825 1.00 27.50 448 GLY A O 1
ATOM 2634 N N . PHE A 1 432 ? 143.288 127.063 105.513 1.00 23.15 449 PHE A N 1
ATOM 2635 C CA . PHE A 1 432 ? 142.372 127.325 106.619 1.00 13.43 449 PHE A CA 1
ATOM 2636 C C . PHE A 1 432 ? 142.054 126.074 107.438 1.00 26.15 449 PHE A C 1
ATOM 2637 O O . PHE A 1 432 ? 142.057 126.166 108.681 1.00 34.17 449 PHE A O 1
ATOM 2645 N N . PRO A 1 433 ? 141.769 124.906 106.837 1.00 16.41 450 PRO A N 1
ATOM 2646 C CA . PRO A 1 433 ? 141.553 123.707 107.663 1.00 7.96 450 PRO A CA 1
ATOM 2647 C C . PRO A 1 433 ? 142.729 123.353 108.554 1.00 18.98 450 PRO A C 1
ATOM 2648 O O . PRO A 1 433 ? 142.519 122.896 109.681 1.00 24.12 450 PRO A O 1
ATOM 2652 N N . TRP A 1 434 ? 143.966 123.545 108.088 1.00 19.24 451 TRP A N 1
ATOM 2653 C CA . TRP A 1 434 ? 145.113 123.243 108.939 1.00 11.14 451 TRP A CA 1
ATOM 2654 C C . TRP A 1 434 ? 145.223 124.222 110.099 1.00 13.61 451 TRP A C 1
ATOM 2655 O O . TRP A 1 434 ? 145.594 123.825 111.209 1.00 14.90 451 TRP A O 1
ATOM 2666 N N . LEU A 1 435 ? 144.904 125.496 109.865 1.00 20.61 452 LEU A N 1
ATOM 2667 C CA . LEU A 1 435 ? 144.838 126.460 110.957 1.00 17.60 452 LEU A CA 1
ATOM 2668 C C . LEU A 1 435 ? 143.840 126.009 112.015 1.00 19.36 452 LEU A C 1
ATOM 2669 O O . LEU A 1 435 ? 144.154 125.976 113.213 1.00 14.96 452 LEU A O 1
ATOM 2674 N N . MET A 1 436 ? 142.633 125.633 111.583 1.00 24.00 453 MET A N 1
ATOM 2675 C CA . MET A 1 436 ? 141.618 125.193 112.537 1.00 21.11 453 MET A CA 1
ATOM 2676 C C . MET A 1 436 ? 142.039 123.915 113.257 1.00 24.80 453 MET A C 1
ATOM 2677 O O . MET A 1 436 ? 141.784 123.758 114.457 1.00 31.45 453 MET A O 1
ATOM 2682 N N . THR A 1 437 ? 142.693 122.994 112.544 1.00 14.59 454 THR A N 1
ATOM 2683 C CA . THR A 1 437 ? 143.172 121.766 113.171 1.00 16.48 454 THR A CA 1
ATOM 2684 C C . THR A 1 437 ? 144.215 122.059 114.242 1.00 22.06 454 THR A C 1
ATOM 2685 O O . THR A 1 437 ? 144.196 121.455 115.320 1.00 19.56 454 THR A O 1
ATOM 2689 N N . ILE A 1 438 ? 145.135 122.983 113.962 1.00 23.29 455 ILE A N 1
ATOM 2690 C CA . ILE A 1 438 ? 146.151 123.343 114.945 1.00 15.50 455 ILE A CA 1
ATOM 2691 C C . ILE A 1 438 ? 145.510 123.982 116.172 1.00 16.17 455 ILE A C 1
ATOM 2692 O O . ILE A 1 438 ? 145.877 123.669 117.312 1.00 12.48 455 ILE A O 1
ATOM 2697 N N . ILE A 1 439 ? 144.540 124.880 115.964 1.00 21.26 456 ILE A N 1
ATOM 2698 C CA . ILE A 1 439 ? 143.858 125.498 117.103 1.00 16.38 456 ILE A CA 1
ATOM 2699 C C . ILE A 1 439 ? 143.177 124.432 117.952 1.00 17.85 456 ILE A C 1
ATOM 2700 O O . ILE A 1 439 ? 143.298 124.418 119.186 1.00 21.07 456 ILE A O 1
ATOM 2705 N N . GLY A 1 440 ? 142.456 123.516 117.301 1.00 12.02 457 GLY A N 1
ATOM 2706 C CA . GLY A 1 440 ? 141.753 122.479 118.037 1.00 10.99 457 GLY A CA 1
ATOM 2707 C C . GLY A 1 440 ? 142.686 121.565 118.805 1.00 19.60 457 GLY A C 1
ATOM 2708 O O . GLY A 1 440 ? 142.421 121.224 119.961 1.00 32.32 457 GLY A O 1
ATOM 2709 N N . ILE A 1 441 ? 143.795 121.162 118.181 1.00 15.17 458 ILE A N 1
ATOM 2710 C CA . ILE A 1 441 ? 144.749 120.284 118.851 1.00 14.06 458 ILE A CA 1
ATOM 2711 C C . ILE A 1 441 ? 145.373 120.986 120.049 1.00 14.28 458 ILE A C 1
ATOM 2712 O O . ILE A 1 441 ? 145.543 120.384 121.116 1.00 13.77 458 ILE A O 1
ATOM 2717 N N . ILE A 1 442 ? 145.726 122.265 119.898 1.00 20.60 459 ILE A N 1
ATOM 2718 C CA . ILE A 1 442 ? 146.324 123.003 121.008 1.00 16.63 459 ILE A CA 1
ATOM 2719 C C . ILE A 1 442 ? 145.344 123.105 122.172 1.00 20.83 459 ILE A C 1
ATOM 2720 O O . ILE A 1 442 ? 145.711 122.884 123.333 1.00 19.72 459 ILE A O 1
ATOM 2725 N N . ASP A 1 443 ? 144.082 123.436 121.880 1.00 22.19 460 ASP A N 1
ATOM 2726 C CA . ASP A 1 443 ? 143.085 123.522 122.945 1.00 15.99 460 ASP A CA 1
ATOM 2727 C C . ASP A 1 443 ? 142.892 122.175 123.634 1.00 13.53 460 ASP A C 1
ATOM 2728 O O . ASP A 1 443 ? 142.830 122.102 124.870 1.00 26.06 460 ASP A O 1
ATOM 2733 N N . ILE A 1 444 ? 142.813 121.096 122.852 1.00 7.25 461 ILE A N 1
ATOM 2734 C CA . ILE A 1 444 ? 142.587 119.775 123.427 1.00 14.45 461 ILE A CA 1
ATOM 2735 C C . ILE A 1 444 ? 143.764 119.361 124.305 1.00 26.01 461 ILE A C 1
ATOM 2736 O O . ILE A 1 444 ? 143.575 118.807 125.395 1.00 24.01 461 ILE A O 1
ATOM 2741 N N . LEU A 1 445 ? 144.994 119.632 123.857 1.00 20.71 462 LEU A N 1
ATOM 2742 C CA . LEU A 1 445 ? 146.161 119.261 124.651 1.00 14.07 462 LEU A CA 1
ATOM 2743 C C . LEU A 1 445 ? 146.287 120.110 125.909 1.00 17.02 462 LEU A C 1
ATOM 2744 O O . LEU A 1 445 ? 146.734 119.610 126.946 1.00 21.75 462 LEU A O 1
ATOM 2749 N N . PHE A 1 446 ? 145.962 121.403 125.895 1.00 21.03 463 PHE A N 1
ATOM 2750 C CA . PHE A 1 446 ? 146.030 122.237 127.135 1.00 16.49 463 PHE A CA 1
ATOM 2751 C C . PHE A 1 446 ? 144.923 121.909 128.148 1.00 16.21 463 PHE A C 1
ATOM 2752 O O . PHE A 1 446 ? 145.063 122.286 129.312 1.00 15.48 463 PHE A O 1
ATOM 2760 N N . ALA A 1 447 ? 143.873 121.199 127.745 1.00 21.91 464 ALA A N 1
ATOM 2761 C CA . ALA A 1 447 ? 142.708 120.948 128.630 1.00 18.55 464 ALA A CA 1
ATOM 2762 C C . ALA A 1 447 ? 143.063 120.165 129.905 1.00 24.32 464 ALA A C 1
ATOM 2763 O O . ALA A 1 447 ? 142.508 120.528 130.947 1.00 20.62 464 ALA A O 1
ATOM 2765 N N . PRO A 1 448 ? 143.936 119.130 129.911 1.00 25.41 465 PRO A N 1
ATOM 2766 C CA . PRO A 1 448 ? 144.310 118.442 131.151 1.00 18.15 465 PRO A CA 1
ATOM 2767 C C . PRO A 1 448 ? 144.926 119.355 132.223 1.00 21.29 465 PRO A C 1
ATOM 2768 O O . PRO A 1 448 ? 144.767 119.053 133.375 1.00 17.27 465 PRO A O 1
ATOM 2772 N N . LEU A 1 449 ? 145.646 120.404 131.823 1.00 23.53 466 LEU A N 1
ATOM 2773 C CA . LEU A 1 449 ? 146.265 121.362 132.781 1.00 9.18 466 LEU A CA 1
ATOM 2774 C C . LEU A 1 449 ? 145.199 121.935 133.725 1.00 16.61 466 LEU A C 1
ATOM 2775 O O . LEU A 1 449 ? 145.570 122.275 134.859 1.00 19.97 466 LEU A O 1
ATOM 2780 N N . CYS A 1 450 ? 143.930 122.047 133.303 1.00 27.11 467 CYS A N 1
ATOM 2781 C CA . CYS A 1 450 ? 142.952 122.571 134.251 1.00 24.05 467 CYS A CA 1
ATOM 2782 C C . CYS A 1 450 ? 142.704 121.634 135.423 1.00 22.77 467 CYS A C 1
ATOM 2783 O O . CYS A 1 450 ? 141.999 122.019 136.361 1.00 23.35 467 CYS A O 1
ATOM 2786 N N . PHE A 1 451 ? 143.254 120.420 135.390 1.00 23.81 468 PHE A N 1
ATOM 2787 C CA . PHE A 1 451 ? 143.091 119.492 136.502 1.00 16.23 468 PHE A CA 1
ATOM 2788 C C . PHE A 1 451 ? 143.802 119.982 137.759 1.00 25.05 468 PHE A C 1
ATOM 2789 O O . PHE A 1 451 ? 143.380 119.655 138.873 1.00 28.24 468 PHE A O 1
ATOM 2797 N N . PHE A 1 452 ? 144.872 120.762 137.607 1.00 25.78 469 PHE A N 1
ATOM 2798 C CA . PHE A 1 452 ? 145.613 121.271 138.754 1.00 23.72 469 PHE A CA 1
ATOM 2799 C C . PHE A 1 452 ? 144.898 122.405 139.475 1.00 25.69 469 PHE A C 1
ATOM 2800 O O . PHE A 1 452 ? 145.337 122.796 140.561 1.00 28.20 469 PHE A O 1
ATOM 2808 N N . LEU A 1 453 ? 143.821 122.941 138.905 1.00 22.72 470 LEU A N 1
ATOM 2809 C CA . LEU A 1 453 ? 143.099 124.054 139.503 1.00 23.85 470 LEU A CA 1
ATOM 2810 C C . LEU A 1 453 ? 142.051 123.620 140.518 1.00 23.51 470 LEU A C 1
ATOM 2811 O O . LEU A 1 453 ? 141.409 124.482 141.126 1.00 27.24 470 LEU A O 1
ATOM 2816 N N . ARG A 1 454 ? 141.962 122.305 140.748 1.00 21.44 471 ARG A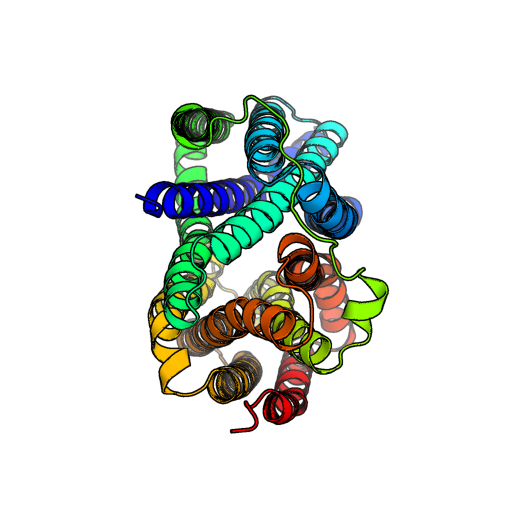 N 1
ATOM 2817 C CA . ARG A 1 454 ? 140.954 121.734 141.679 1.00 23.98 471 ARG A CA 1
ATOM 2818 C C . ARG A 1 454 ? 141.300 122.071 143.128 1.00 28.86 471 ARG A C 1
ATOM 2819 O O . ARG A 1 454 ? 142.490 122.020 143.480 1.00 29.88 471 ARG A O 1
ATOM 2827 N N . SER A 1 455 ? 140.288 122.412 143.930 1.00 36.38 472 SER A N 1
ATOM 2828 C CA . SER A 1 455 ? 140.514 122.783 145.348 1.00 34.20 472 SER A CA 1
ATOM 2829 C C . SER A 1 455 ? 140.979 121.561 146.135 1.00 35.35 472 SER A C 1
ATOM 2830 O O . SER A 1 455 ? 140.364 120.495 145.987 1.00 35.98 472 SER A O 1
ATOM 2833 N N . PRO A 1 456 ? 142.004 121.680 147.002 1.00 46.53 473 PRO A N 1
ATOM 2834 C CA . PRO A 1 456 ? 142.541 120.521 147.723 1.00 45.90 473 PRO A CA 1
ATOM 2835 C C . PRO A 1 456 ? 141.570 119.760 148.644 1.00 48.87 473 PRO A C 1
ATOM 2836 O O . PRO A 1 456 ? 141.663 118.550 148.644 1.00 50.12 473 PRO A O 1
ATOM 2840 N N . PRO A 1 457 ? 140.662 120.385 149.433 1.00 54.02 474 PRO A N 1
ATOM 2841 C CA . PRO A 1 457 ? 139.691 119.628 150.232 1.00 53.36 474 PRO A CA 1
ATOM 2842 C C . PRO A 1 457 ? 138.914 118.621 149.373 1.00 51.65 474 PRO A C 1
ATOM 2843 O O . PRO A 1 457 ? 138.458 119.021 148.316 1.00 54.52 474 PRO A O 1
#

Sequence (384 aa):
SRKLILFIVFLALLLDNMLLTVVVPIIPSYLYSIKHENVQVGLLFASKATVQLITNPFIGLLTNRIGYPIPIFAGFCIMFVSTIMFAFSSSYAFLLIARSLQGIGSSCSSVAGMGMLASVYTDDEERGNVMGIALGGLAMGVLVGPPFGSVLYEFVGKTAPFLVLAALVLLDGAIQLFVLQPSRVQPESQKGTPLTTLLKDPYILIAAGSICFANMGIAMLEPALPIWMMETMCSRKWQLGVAFLPASISYLIGTNIFGILAHKMGRWLCALLGMIIVGVSILCIPFAKNIYGLIAPNFGVGFAIGMVDSSMMPIMGYLVDLRHVSVYGSVYAIADVAFCMGYAIGPSAGGAIAKAIGFPWLMTIIGIIDILFAPLCFFLRSPP

Secondary structure (DSSP, 8-state):
--HHHHHHHHHHHHHHHHHHHHHHHHHHHHHHHHHH--HHHHHHHHHHHHHHHHHHHHHHHHHHHH-SHHHHHHHHHHHHHHHHHHHH--SHHHHHHHHHHHHHHHHHHHHHHHHHHHHH--SHHHHHHHHHHHHHHHHHHHHHHHHHHHHHHHHT-SSHHHHHHHHHHHHHHHHHHHHT---S----SS----HHHHTT-HHHHHHHHHHHHHHHHHHHHHHHHHHHHHHHT---HHHHHHTTHHHHHHHHHHHHHHHHHHHHH-HHHHHHHHHHHHHHHHHHGGG--SHHHHHHHHHHHHHHHHHHHHHHHHHHHHHHHHHS-S--HHHHHHHHHHHHHHHHHHHHHHHHHHHHT-HHHHHHHHHHHHHHHGGGGGGGS---